Protein AF-A0A940ZST7-F1 (afdb_monomer)

Solvent-accessible surface area (backbone atoms only — not comparable to full-atom values): 29751 Å² total; per-residue (Å²): 125,45,44,78,79,47,76,50,76,44,83,39,69,51,25,22,39,42,27,48,74,48,78,44,61,72,62,71,84,83,70,54,60,67,62,51,48,53,54,46,31,66,72,72,46,49,50,63,51,62,45,68,43,82,57,55,72,50,58,74,68,34,39,31,42,36,38,28,73,71,36,78,89,78,41,29,26,39,36,33,48,30,38,44,23,42,57,86,60,82,79,56,91,93,48,48,75,47,82,42,64,61,44,40,29,36,37,25,34,32,36,18,37,80,90,38,66,44,44,66,69,45,42,60,61,53,39,52,51,51,31,46,76,74,43,24,41,81,29,57,89,73,64,49,49,40,32,44,36,40,37,32,78,52,24,44,48,36,49,74,72,67,45,59,65,32,33,41,34,37,38,34,40,31,40,76,48,69,50,76,69,50,41,54,57,45,55,63,47,66,68,68,58,58,49,79,64,79,53,86,17,38,45,39,37,56,41,42,43,63,58,56,39,48,41,75,84,66,75,68,95,50,102,85,38,55,62,68,16,39,50,31,35,33,53,51,42,53,49,43,48,50,49,38,50,78,38,40,60,77,70,70,44,66,85,43,71,49,77,68,39,54,90,90,54,60,84,75,76,46,60,70,59,53,49,54,51,49,52,48,52,45,49,54,49,52,51,50,44,51,55,50,47,49,36,67,56,31,45,76,55,95,53,23,34,41,27,38,45,90,77,52,79,82,53,73,73,57,52,62,47,38,39,77,67,51,40,38,76,49,79,57,98,62,31,40,36,35,41,30,86,90,38,48,49,16,45,54,28,42,41,54,49,55,74,55,82,55,98,39,78,66,33,39,44,50,36,52,58,50,52,49,76,52,63,84,78,62,49,64,34,50,31,43,29,79,40,37,91,62,32,64,60,44,47,53,50,51,54,49,44,47,72,76,63,29,48,74,48,70,58,80,69,36,44,37,31,43,33,81,47,79,94,80,35,53,28,37,39,38,46,28,66,39,46,63,32,46,74,29,46,35,42,37,35,32,50,40,63,35,51,61,47,61,73,47,42,87,78,45,55,73,68,52,37,50,51,51,60,73,61,41,47,66,57,78,79,80,48,75,87,36,69,85,52,88,80,75,74,68,73,74,75,48,44,80,45,74,53,95,90,46,74,48,42,32,34,49,88,54,41,64,40,77,41,65,75,84,50,73,68,55,51,52,48,52,50,52,53,51,53,49,33,54,51,55,60,49,57,80,72,111

Sequence (542 aa):
MSKLIRFEVKRFPAVRLIGKKVRMSLNPEGDNMTTNLWSRMWQDGSMDFLGNIPGRLTEERDTIGWIGDFDLQGSTCEYIAGVLTKAGTSVPTGYISRDLPECLMGVGWIQGREEDADLYAGAHEQVIQAMKEYGYDVDPSAGGYEMQYYSFHRFGVPRYMGEKILIMDYYCPCKKLPTENDRKEIEMVKDMGKVRKDFDSLAQRCIYGYKSTYPICIPIEDDRVSETSQRQMHGFLQEVINRIYNNPSLVNLQQEKDEFYEVWMLNNSKPELDDKMRKTEKVLFDFYAYLYKLGECGEVKDNKLYVDKGNMKFVKKRLLQLEQFGLFSQSTDTSTIFYSKEYPELFPAWKLLYDKKANSPKGEIVRFLYCMYDSMKYSAEHLFGNIIDDSTLLKELEQFFEGIGFHRYFDEAGIHWDKEYRDKQKGNAVFSFSWKRREQMTFSFRVPNFRLVLNHFDEMSNELKELTFSRTKNCDSCGYCTQMDKTGMRLPLALNLECNGNKSGKCPLFPNLTWRYIDKKEVENIKGLFDFAETVSKIKRS

pLDDT: mean 90.54, std 10.56, range [34.25, 98.62]

Radius of gyration: 31.37 Å; Cα contacts (8 Å, |Δi|>4): 934; chains: 1; bounding box: 96×48×86 Å

Secondary structure (DSSP, 8-state):
--EEEEEEEEEE--EEEEEEEEEEESS-TT--HHHHHHHHHHHTTHHHHHHT-TTB-S-TT-EEEEEEEEETTTTEEEEEEEEEEETTPPPPTT-EEEEE-SEEEEEEEEEEETT-THHHHSHHHHHHHHHHHTTEEE-GGGTS-EEEEE-IIIIIHHHHTT-SEEEEEEEEEEEEPPPHHHHHHHHHHHSSSSS----SSHHHHHHHHHHHTPPPP-----TTS-HHHHHHHHHHHHHHHHHHHH-GGGGT---PPP--B-TTS-TTS-HHHHHHHHHHHHHHHHHHHHHHHHHHHEEEETTEEEEETTT----HHHHHHHHTTT-EEEE-SSEEEEE-SS-TTHHHHHHHHHHS--SSHHHHHHHHHTT-S-GGG--HHHHHGGGSS-THHHHHHHHHHHHTTPEEEEETTEEEEEEE-GGG-EEEEEEEE-TTBSS-EEEEEE-TTHHHHHHTGGGS-HHHHHHHHHHSPBP---STTTTT-TTS-PPP--EEEEETTEEEEE-TT--EEEESS--HHHHHHHHHHHHHHHHHHHHTT-

Nearest PDB structures (foldseek):
  5xql-assembly1_A  TM=7.568E-01  e=6.797E-08  Pseudomonas aeruginosa
  5yc9-assembly1_C  TM=7.858E-01  e=2.362E-07  Pseudomonas aeruginosa
  5xbw-assembly1_D  TM=7.138E-01  e=1.084E-07  Pseudomonas aeruginosa PAO1
  5xbw-assembly1_C  TM=7.354E-01  e=1.452E-06  Pseudomonas aeruginosa PAO1
  3gk6-assembly1_A  TM=6.301E-01  e=3.331E-06  Vibrio cholerae

Mean predicted aligned error: 15.04 Å

Structure (mmCIF, N/CA/C/O backbone):
data_AF-A0A940ZST7-F1
#
_entry.id   AF-A0A940ZST7-F1
#
loop_
_atom_site.group_PDB
_atom_site.id
_atom_site.type_symbol
_atom_site.label_atom_id
_atom_site.label_alt_id
_atom_site.label_comp_id
_atom_site.label_asym_id
_atom_site.label_entity_id
_atom_site.label_seq_id
_atom_site.pdbx_PDB_ins_code
_atom_site.Cartn_x
_atom_site.Cartn_y
_atom_site.Cartn_z
_atom_site.occupancy
_atom_site.B_iso_or_equiv
_atom_site.auth_seq_id
_atom_site.auth_comp_id
_atom_site.auth_asym_id
_atom_site.auth_atom_id
_atom_site.pdbx_PDB_model_num
ATOM 1 N N . MET A 1 1 ? -29.450 19.462 -36.563 1.00 78.44 1 MET A N 1
ATOM 2 C CA . MET A 1 1 ? -28.648 19.436 -35.318 1.00 78.44 1 MET A CA 1
ATOM 3 C C . MET A 1 1 ? -29.426 18.688 -34.264 1.00 78.44 1 MET A C 1
ATOM 5 O O . MET A 1 1 ? -30.601 18.985 -34.045 1.00 78.44 1 MET A O 1
ATOM 9 N N . SER A 1 2 ? -28.781 17.686 -33.689 1.00 89.62 2 SER A N 1
ATOM 10 C CA . SER A 1 2 ? -29.313 16.878 -32.606 1.00 89.62 2 SER A CA 1
ATOM 11 C C . SER A 1 2 ? -29.284 17.649 -31.282 1.00 89.62 2 SER A C 1
ATOM 13 O O . SER A 1 2 ? -28.615 18.675 -31.158 1.00 89.62 2 SER A O 1
ATOM 15 N N . LYS A 1 3 ? -30.070 17.199 -30.306 1.00 94.19 3 LYS A N 1
ATOM 16 C CA . LYS A 1 3 ? -30.084 17.761 -28.956 1.00 94.19 3 LYS A CA 1
ATOM 17 C C . LYS A 1 3 ? -30.360 16.691 -27.908 1.00 94.19 3 LYS A C 1
ATOM 19 O O . LYS A 1 3 ? -31.241 15.846 -28.078 1.00 94.19 3 LYS A O 1
ATOM 24 N N . LEU A 1 4 ? -29.685 16.801 -26.776 1.00 95.19 4 LEU A N 1
ATOM 25 C CA . LEU A 1 4 ? -30.000 16.070 -25.561 1.00 95.19 4 LEU A CA 1
ATOM 26 C C . LEU A 1 4 ? -31.315 16.597 -24.969 1.00 95.19 4 LEU A C 1
ATOM 28 O O . LEU A 1 4 ? -31.422 17.770 -24.615 1.00 95.19 4 LEU A O 1
ATOM 32 N N . ILE A 1 5 ? -32.328 15.738 -24.866 1.00 97.00 5 ILE A N 1
ATOM 33 C CA . ILE A 1 5 ? -33.649 16.101 -24.317 1.00 97.00 5 ILE A CA 1
ATOM 34 C C . ILE A 1 5 ? -33.889 15.553 -22.911 1.00 97.00 5 ILE A C 1
ATOM 36 O O . ILE A 1 5 ? -34.805 16.000 -22.223 1.00 97.00 5 ILE A O 1
ATOM 40 N N . ARG A 1 6 ? -33.084 14.578 -22.483 1.00 97.00 6 ARG A N 1
ATOM 41 C CA . ARG A 1 6 ? -33.104 14.024 -21.129 1.00 97.00 6 ARG A CA 1
ATOM 42 C C . ARG A 1 6 ? -31.759 13.396 -20.811 1.00 97.00 6 ARG A C 1
ATOM 44 O O . ARG A 1 6 ? -31.151 12.783 -21.683 1.00 97.00 6 ARG A O 1
ATOM 51 N N . PHE A 1 7 ? -31.351 13.510 -19.556 1.00 97.31 7 PHE A N 1
ATOM 52 C CA . PHE A 1 7 ? -30.193 12.826 -19.011 1.00 97.31 7 PHE A CA 1
ATOM 53 C C . PHE A 1 7 ? -30.537 12.223 -17.649 1.00 97.31 7 PHE A C 1
ATOM 55 O O . PHE A 1 7 ? -31.243 12.841 -16.850 1.00 97.31 7 PHE A O 1
ATOM 62 N N . GLU A 1 8 ? -30.048 11.018 -17.387 1.00 97.25 8 GLU A N 1
ATOM 63 C CA . GLU A 1 8 ? -30.118 10.379 -16.077 1.00 97.25 8 GLU A CA 1
ATOM 64 C C . GLU A 1 8 ? -28.885 9.507 -15.826 1.00 97.25 8 GLU A C 1
ATOM 66 O O . GLU A 1 8 ? -28.243 9.028 -16.759 1.00 97.25 8 GLU A O 1
ATOM 71 N N . VAL A 1 9 ? -28.571 9.272 -14.552 1.00 95.94 9 VAL A N 1
ATOM 72 C CA . VAL A 1 9 ? -27.588 8.265 -14.139 1.00 95.94 9 VAL A CA 1
ATOM 73 C C . VAL A 1 9 ? -28.330 7.138 -13.448 1.00 95.94 9 VAL A C 1
ATOM 75 O O . VAL A 1 9 ? -29.109 7.381 -12.525 1.00 95.94 9 VAL A O 1
ATOM 78 N N . LYS A 1 10 ? -28.081 5.900 -13.871 1.00 95.62 10 LYS A N 1
ATOM 79 C CA . LYS A 1 10 ? -28.707 4.720 -13.268 1.00 95.62 10 LYS A CA 1
ATOM 80 C C . LYS A 1 10 ? -27.696 3.627 -12.975 1.00 95.62 10 LYS A C 1
ATOM 82 O O . LYS A 1 10 ? -26.674 3.511 -13.647 1.00 95.62 10 LYS A O 1
ATOM 87 N N . ARG A 1 11 ? -28.018 2.794 -11.984 1.00 95.50 11 ARG A N 1
ATOM 88 C CA . ARG A 1 11 ? -27.329 1.519 -11.774 1.00 95.50 11 ARG A CA 1
ATOM 89 C C . ARG A 1 11 ? -27.701 0.589 -12.923 1.00 95.50 11 ARG A C 1
ATOM 91 O O . ARG A 1 11 ? -28.883 0.336 -13.157 1.00 95.50 11 ARG A O 1
ATOM 98 N N . PHE A 1 12 ? -26.697 0.123 -13.643 1.00 95.62 12 PHE A N 1
ATOM 99 C CA . PHE A 1 12 ? -26.840 -0.774 -14.773 1.00 95.62 12 PHE A CA 1
ATOM 100 C C . PHE A 1 12 ? -26.375 -2.168 -14.341 1.00 95.62 12 PHE A C 1
ATOM 102 O O . PHE A 1 12 ? -25.232 -2.300 -13.904 1.00 95.62 12 PHE A O 1
ATOM 109 N N . PRO A 1 13 ? -27.250 -3.190 -14.369 1.00 95.94 13 PRO A N 1
ATOM 110 C CA . PRO A 1 13 ? -26.910 -4.518 -13.871 1.00 95.94 13 PRO A CA 1
ATOM 111 C C . PRO A 1 13 ? -25.862 -5.191 -14.760 1.00 95.94 13 PRO A C 1
ATOM 113 O O . PRO A 1 13 ? -25.699 -4.831 -15.924 1.00 95.94 13 PRO A O 1
ATOM 116 N N . ALA A 1 14 ? -25.207 -6.224 -14.230 1.00 96.25 14 ALA A N 1
ATOM 117 C CA . ALA A 1 14 ? -24.388 -7.101 -15.056 1.00 96.25 14 ALA A CA 1
ATOM 118 C C . ALA A 1 14 ? -25.261 -7.796 -16.115 1.00 96.25 14 ALA A C 1
ATOM 120 O O . ALA A 1 14 ? -26.279 -8.423 -15.797 1.00 96.25 14 ALA A O 1
ATOM 121 N N . VAL A 1 15 ? -24.859 -7.693 -17.378 1.00 97.50 15 VAL A N 1
ATOM 122 C CA . VAL A 1 15 ? -25.598 -8.220 -18.533 1.00 97.50 15 VAL A CA 1
ATOM 123 C C . VAL A 1 15 ? -24.636 -8.785 -19.568 1.00 97.50 15 VAL A C 1
ATOM 125 O O . VAL A 1 15 ? -23.437 -8.527 -19.535 1.00 97.50 15 VAL A O 1
ATOM 128 N N . ARG A 1 16 ? -25.166 -9.547 -20.521 1.00 97.81 16 ARG A N 1
ATOM 129 C CA . ARG A 1 16 ? -24.418 -10.008 -21.690 1.00 97.81 16 ARG A CA 1
ATOM 130 C C . ARG A 1 16 ? -25.042 -9.440 -22.955 1.00 97.81 16 ARG A C 1
ATOM 132 O O . ARG A 1 16 ? -26.223 -9.671 -23.217 1.00 97.81 16 ARG A O 1
ATOM 139 N N . LEU A 1 17 ? -24.253 -8.734 -23.753 1.00 97.81 17 LEU A N 1
ATOM 140 C CA . LEU A 1 17 ? -24.615 -8.377 -25.120 1.00 97.81 17 LEU A CA 1
ATOM 141 C C . LEU A 1 17 ? -24.385 -9.591 -26.021 1.00 97.81 17 LEU A C 1
ATOM 143 O O . LEU A 1 17 ? -23.301 -10.170 -25.979 1.00 97.81 17 LEU A O 1
ATOM 147 N N . ILE A 1 18 ? -25.371 -9.952 -26.844 1.00 98.19 18 ILE A N 1
ATOM 148 C CA . ILE A 1 18 ? -25.244 -10.990 -27.878 1.00 98.19 18 ILE A CA 1
ATOM 149 C C . ILE A 1 18 ? -25.629 -10.389 -29.227 1.00 98.19 18 ILE A C 1
ATOM 151 O O . ILE A 1 18 ? -26.672 -9.744 -29.348 1.00 98.19 18 ILE A O 1
ATOM 155 N N . GLY A 1 19 ? -24.786 -10.591 -30.240 1.00 97.88 19 GLY A N 1
ATOM 156 C CA . GLY A 1 19 ? -24.970 -9.957 -31.540 1.00 97.88 19 GLY A CA 1
ATOM 157 C C . GLY A 1 19 ? -23.989 -10.421 -32.609 1.00 97.88 19 GLY A C 1
ATOM 158 O O . GLY A 1 19 ? -23.292 -11.425 -32.451 1.00 97.88 19 GLY A O 1
ATOM 159 N N . LYS A 1 20 ? -23.936 -9.675 -33.711 1.00 97.88 20 LYS A N 1
ATOM 160 C CA . LYS A 1 20 ? -22.931 -9.834 -34.772 1.00 97.88 20 LYS A CA 1
ATOM 161 C C . LYS A 1 20 ? -22.028 -8.603 -34.791 1.00 97.88 20 LYS A C 1
ATOM 163 O O . LYS A 1 20 ? -22.490 -7.506 -34.487 1.00 97.88 20 LYS A O 1
ATOM 168 N N . LYS A 1 21 ? -20.749 -8.785 -35.140 1.00 96.56 21 LYS A N 1
ATOM 169 C CA . LYS A 1 21 ? -19.766 -7.693 -35.162 1.00 96.56 21 LYS A CA 1
ATOM 170 C C . LYS A 1 21 ? -19.271 -7.310 -36.542 1.00 96.56 21 LYS A C 1
ATOM 172 O O . LYS A 1 21 ? -19.200 -8.143 -37.445 1.00 96.56 21 LYS A O 1
ATOM 177 N N . VAL A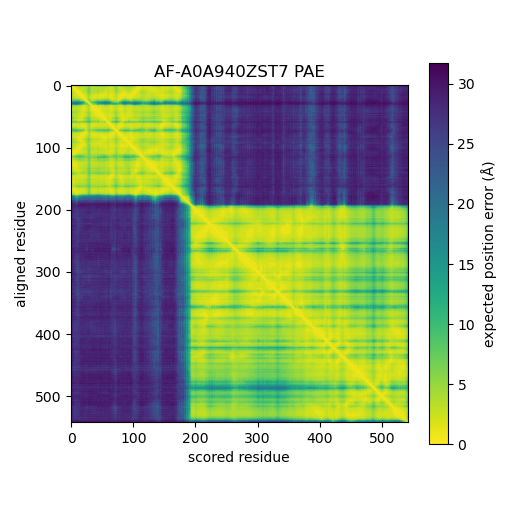 1 22 ? -18.825 -6.066 -36.633 1.00 95.50 22 VAL A N 1
ATOM 178 C CA . VAL A 1 22 ? -17.897 -5.563 -37.648 1.00 95.50 22 VAL A CA 1
ATOM 179 C C . VAL A 1 22 ? -16.785 -4.777 -36.957 1.00 95.50 22 VAL A C 1
ATOM 181 O O . VAL A 1 22 ? -16.944 -4.328 -35.822 1.00 95.50 22 VAL A O 1
ATOM 184 N N . ARG A 1 23 ? -15.651 -4.622 -37.638 1.00 91.00 23 ARG A N 1
ATOM 185 C CA . ARG A 1 23 ? -14.619 -3.662 -37.245 1.00 91.00 23 ARG A CA 1
ATOM 186 C C . ARG A 1 23 ? -14.836 -2.400 -38.071 1.00 91.00 23 ARG A C 1
ATOM 188 O O . ARG A 1 23 ? -14.924 -2.516 -39.292 1.00 91.00 23 ARG A O 1
ATOM 195 N N . MET A 1 24 ? -14.960 -1.254 -37.413 1.00 86.19 24 MET A N 1
ATOM 196 C CA . MET A 1 24 ? -15.203 0.035 -38.064 1.00 86.19 24 MET A CA 1
ATOM 197 C C . MET A 1 24 ? -14.024 0.989 -37.879 1.00 86.19 24 MET A C 1
ATOM 199 O O . MET A 1 24 ? -13.241 0.849 -36.935 1.00 86.19 24 MET A O 1
ATOM 203 N N . SER A 1 25 ? -13.887 1.926 -38.812 1.00 81.19 25 SER A N 1
ATOM 204 C CA . SER A 1 25 ? -12.904 3.007 -38.793 1.00 81.19 25 SER A CA 1
ATOM 205 C C . SER A 1 25 ? -13.373 4.135 -37.875 1.00 81.19 25 SER A C 1
ATOM 207 O O . SER A 1 25 ? -14.542 4.512 -37.893 1.00 81.19 25 SER A O 1
ATOM 209 N N . LEU A 1 26 ? -12.451 4.718 -37.105 1.00 73.25 26 LEU A N 1
ATOM 210 C CA . LEU A 1 26 ? -12.710 5.940 -36.333 1.00 73.25 26 LEU A CA 1
ATOM 211 C C . LEU A 1 26 ? -12.752 7.192 -37.225 1.00 73.25 26 LEU A C 1
ATOM 213 O O . LEU A 1 26 ? -13.248 8.229 -36.795 1.00 73.25 26 LEU A O 1
ATOM 217 N N . ASN A 1 27 ? -12.273 7.087 -38.470 1.00 69.50 27 ASN A N 1
ATOM 218 C CA . ASN A 1 27 ? -12.438 8.108 -39.499 1.00 69.50 27 ASN A CA 1
ATOM 219 C C . ASN A 1 27 ? -13.704 7.789 -40.317 1.00 69.50 27 ASN A C 1
ATOM 221 O O . ASN A 1 27 ? -13.695 6.797 -41.053 1.00 69.50 27 ASN A O 1
ATOM 225 N N . PRO A 1 28 ? -14.775 8.596 -40.208 1.00 58.12 28 PRO A N 1
ATOM 226 C CA . PRO A 1 28 ? -16.104 8.261 -40.727 1.00 58.12 28 PRO A CA 1
ATOM 227 C C . PRO A 1 28 ? -16.273 8.443 -42.246 1.00 58.12 28 PRO A C 1
ATOM 229 O O . PRO A 1 28 ? -17.355 8.179 -42.772 1.00 58.12 28 PRO A O 1
ATOM 232 N N . GLU A 1 29 ? -15.248 8.892 -42.979 1.00 57.38 29 GLU A N 1
ATOM 233 C CA . GLU A 1 29 ? -15.341 9.051 -44.434 1.00 57.38 29 GLU A CA 1
ATOM 234 C C . GLU A 1 29 ? -15.491 7.689 -45.134 1.00 57.38 29 GLU A C 1
ATOM 236 O O . GLU A 1 29 ? -14.531 6.946 -45.326 1.00 57.38 29 GLU A O 1
ATOM 241 N N . GLY A 1 30 ? -16.723 7.368 -45.539 1.00 56.38 30 GLY A N 1
ATOM 242 C CA . GLY A 1 30 ? -17.031 6.215 -46.389 1.00 56.38 30 GLY A CA 1
ATOM 243 C C . GLY A 1 30 ? -17.238 4.877 -45.670 1.00 56.38 30 GLY A C 1
ATOM 244 O O . GLY A 1 30 ? -17.377 3.857 -46.349 1.00 56.38 30 GLY A O 1
ATOM 245 N N . ASP A 1 31 ? -17.301 4.843 -44.334 1.00 63.72 31 ASP A N 1
ATOM 246 C CA . ASP A 1 31 ? -17.537 3.598 -43.594 1.00 63.72 31 ASP A CA 1
ATOM 247 C C . ASP A 1 31 ? -19.036 3.240 -43.514 1.00 63.72 31 ASP A C 1
ATOM 249 O O . ASP A 1 31 ? -19.773 3.678 -42.633 1.00 63.72 31 ASP A O 1
ATOM 253 N N . ASN A 1 32 ? -19.494 2.399 -44.447 1.00 75.00 32 ASN A N 1
ATOM 254 C CA . ASN A 1 32 ? -20.855 1.849 -44.464 1.00 75.00 32 ASN A CA 1
ATOM 255 C C . ASN A 1 32 ? -20.975 0.499 -43.725 1.00 75.00 32 ASN A C 1
ATOM 257 O O . ASN A 1 32 ? -21.989 -0.190 -43.866 1.00 75.00 32 ASN A O 1
ATOM 261 N N . MET A 1 33 ? -19.957 0.059 -42.972 1.00 84.44 33 MET A N 1
ATOM 262 C CA . MET A 1 33 ? -19.919 -1.296 -42.404 1.00 84.44 33 MET A CA 1
ATOM 263 C C . MET A 1 33 ? -21.014 -1.539 -41.364 1.00 84.44 33 MET A C 1
ATOM 265 O O . MET A 1 33 ? -21.604 -2.622 -41.349 1.00 84.44 33 MET A O 1
ATOM 269 N N . THR A 1 34 ? -21.328 -0.546 -40.530 1.00 87.81 34 THR A N 1
ATOM 270 C CA . THR A 1 34 ? -22.397 -0.640 -39.521 1.00 87.81 34 THR A CA 1
ATOM 271 C C . THR A 1 34 ? -23.774 -0.711 -40.185 1.00 87.81 34 THR A C 1
ATOM 273 O O . THR A 1 34 ? -24.555 -1.617 -39.894 1.00 87.81 34 THR A O 1
ATOM 276 N N . THR A 1 35 ? -24.047 0.152 -41.166 1.00 87.56 35 THR A N 1
ATOM 277 C CA . THR A 1 35 ? -25.282 0.130 -41.971 1.00 87.56 35 THR A CA 1
ATOM 278 C C . THR A 1 35 ? -25.450 -1.190 -42.731 1.00 87.56 35 THR A C 1
ATOM 280 O O . THR A 1 35 ? -26.538 -1.775 -42.746 1.00 87.56 35 THR A O 1
ATOM 283 N N . ASN A 1 36 ? -24.368 -1.713 -43.316 1.00 91.50 36 ASN A N 1
ATOM 284 C CA . ASN A 1 36 ? -24.359 -3.004 -44.006 1.00 91.50 36 ASN A CA 1
ATOM 285 C C . ASN A 1 36 ? -24.550 -4.180 -43.039 1.00 91.50 36 ASN A C 1
ATOM 287 O O . ASN A 1 36 ? -25.164 -5.185 -43.400 1.00 91.50 36 ASN A O 1
ATOM 291 N N . LEU A 1 37 ? -24.022 -4.093 -41.814 1.00 94.81 37 LEU A N 1
ATOM 292 C CA . LEU A 1 37 ? -24.264 -5.087 -40.771 1.00 94.81 37 LEU A CA 1
ATOM 293 C C . LEU A 1 37 ? -25.750 -5.136 -40.412 1.00 94.81 37 LEU A C 1
ATOM 295 O O . LEU A 1 37 ? -26.346 -6.207 -40.511 1.00 94.81 37 LEU A O 1
ATOM 299 N N . TRP A 1 38 ? -26.349 -3.992 -40.074 1.00 93.56 38 TRP A N 1
ATOM 300 C CA . TRP A 1 38 ? -27.775 -3.910 -39.757 1.00 93.56 38 TRP A CA 1
ATOM 301 C C . TRP A 1 38 ? -28.640 -4.424 -40.910 1.00 93.56 38 TRP A C 1
ATOM 303 O O . TRP A 1 38 ? -29.494 -5.280 -40.697 1.00 93.56 38 TRP A O 1
ATOM 313 N N . SER A 1 39 ? -28.375 -3.983 -42.143 1.00 93.81 39 SER A N 1
ATOM 314 C CA . SER A 1 39 ? -29.134 -4.410 -43.329 1.00 93.81 39 SER A CA 1
ATOM 315 C C . SER A 1 39 ? -29.086 -5.926 -43.539 1.00 93.81 39 SER A C 1
ATOM 317 O O . SER A 1 39 ? -30.120 -6.547 -43.776 1.00 93.81 39 SER A O 1
ATOM 319 N N . ARG A 1 40 ? -27.905 -6.545 -43.391 1.00 95.56 40 ARG A N 1
ATOM 320 C CA . ARG A 1 40 ? -27.763 -8.006 -43.486 1.00 95.56 40 ARG A CA 1
ATOM 321 C C . ARG A 1 40 ? -28.522 -8.727 -42.380 1.00 95.56 40 ARG A C 1
ATOM 323 O O . ARG A 1 40 ? -29.197 -9.703 -42.674 1.00 95.56 40 ARG A O 1
ATOM 330 N N . MET A 1 41 ? -28.445 -8.236 -41.143 1.00 95.94 41 MET A N 1
ATOM 331 C CA . MET A 1 41 ? -29.138 -8.847 -40.004 1.00 95.94 41 MET A CA 1
ATOM 332 C C . MET A 1 41 ? -30.666 -8.825 -40.144 1.00 95.94 41 MET A C 1
ATOM 334 O O . MET A 1 41 ? -31.334 -9.737 -39.657 1.00 95.94 41 MET A O 1
ATOM 338 N N . TRP A 1 42 ? -31.222 -7.801 -40.798 1.00 91.31 42 TRP A N 1
ATOM 339 C CA . TRP A 1 42 ? -32.651 -7.737 -41.121 1.00 91.31 42 TRP A CA 1
ATOM 340 C C . TRP A 1 42 ? -33.045 -8.682 -42.263 1.00 91.31 42 TRP A C 1
ATOM 342 O O . TRP A 1 42 ? -34.150 -9.210 -42.257 1.00 91.31 42 TRP A O 1
ATOM 352 N N . GLN A 1 43 ? -32.158 -8.909 -43.234 1.00 95.19 43 GLN A N 1
ATOM 353 C CA . GLN A 1 43 ? -32.432 -9.772 -44.390 1.00 95.19 43 GLN A CA 1
ATOM 354 C C . GLN A 1 43 ? -32.241 -11.264 -44.092 1.00 95.19 43 GLN A C 1
ATOM 356 O O . GLN A 1 43 ? -32.960 -12.092 -44.643 1.00 95.19 43 GLN A O 1
ATOM 361 N N . ASP A 1 44 ? -31.270 -11.618 -43.247 1.00 95.31 44 ASP A N 1
ATOM 362 C CA . ASP A 1 44 ? -30.889 -13.010 -42.974 1.00 95.31 44 ASP A CA 1
ATOM 363 C C . ASP A 1 44 ? -31.635 -13.642 -41.780 1.00 95.31 44 ASP A C 1
ATOM 365 O O . ASP A 1 44 ? -31.327 -14.767 -41.388 1.00 95.31 44 ASP A O 1
ATOM 369 N N . GLY A 1 45 ? -32.600 -12.923 -41.192 1.00 94.88 45 GLY A N 1
ATOM 370 C CA . GLY A 1 45 ? -33.386 -13.375 -40.039 1.00 94.88 45 GLY A CA 1
ATOM 371 C C . GLY A 1 45 ? -32.666 -13.269 -38.689 1.00 94.88 45 GLY A C 1
ATOM 372 O O . GLY A 1 45 ? -33.211 -13.693 -37.668 1.00 94.88 45 GLY A O 1
ATOM 373 N N . SER A 1 46 ? -31.460 -12.687 -38.630 1.00 95.56 46 SER A N 1
ATOM 374 C CA . SER A 1 46 ? -30.725 -12.539 -37.365 1.00 95.56 46 SER A CA 1
ATOM 375 C C . SER A 1 46 ? -31.476 -11.707 -36.337 1.00 95.56 46 SER A C 1
ATOM 377 O O . SER A 1 46 ? -31.375 -11.997 -35.145 1.00 95.56 46 SER A O 1
ATOM 379 N N . MET A 1 47 ? -32.190 -10.671 -36.783 1.00 92.81 47 MET A N 1
ATOM 380 C CA . MET A 1 47 ? -32.957 -9.804 -35.889 1.00 92.81 47 MET A CA 1
ATOM 381 C C . MET A 1 47 ? -34.156 -10.523 -35.278 1.00 92.81 47 MET A C 1
ATOM 383 O O . MET A 1 47 ? -34.380 -10.379 -34.081 1.00 92.81 47 MET A O 1
ATOM 387 N N . ASP A 1 48 ? -34.858 -11.357 -36.048 1.00 92.94 48 ASP A N 1
ATOM 388 C CA . ASP A 1 48 ? -35.956 -12.179 -35.530 1.00 92.94 48 ASP A CA 1
ATOM 389 C C . ASP A 1 48 ? -35.437 -13.216 -34.528 1.00 92.94 48 ASP A C 1
ATOM 391 O O . ASP A 1 48 ? -36.033 -13.431 -33.472 1.00 92.94 48 ASP A O 1
ATOM 395 N N . PHE A 1 49 ? -34.281 -13.821 -34.814 1.00 94.81 49 PHE A N 1
ATOM 396 C CA . PHE A 1 49 ? -33.646 -14.767 -33.901 1.00 94.81 49 PHE A CA 1
ATOM 397 C C . PHE A 1 49 ? -33.236 -14.110 -32.573 1.00 94.81 49 PHE A C 1
ATOM 399 O O . PHE A 1 49 ? -33.623 -14.584 -31.505 1.00 94.81 49 PHE A O 1
ATOM 406 N N . LEU A 1 50 ? -32.489 -12.999 -32.623 1.00 94.75 50 LEU A N 1
ATOM 407 C CA . LEU A 1 50 ? -32.121 -12.228 -31.425 1.00 94.75 50 LEU A CA 1
ATOM 408 C C . LEU A 1 50 ? -33.364 -11.687 -30.708 1.00 94.75 50 LEU A C 1
ATOM 410 O O . LEU A 1 50 ? -33.382 -11.595 -29.481 1.00 94.75 50 LEU A O 1
ATOM 414 N N . GLY A 1 51 ? -34.414 -11.410 -31.483 1.00 91.62 51 GLY A N 1
ATOM 415 C CA . GLY A 1 51 ? -35.768 -11.098 -31.056 1.00 91.62 51 GLY A CA 1
ATOM 416 C C . GLY A 1 51 ? -36.285 -12.031 -29.958 1.00 91.62 51 GLY A C 1
ATOM 417 O O . GLY A 1 51 ? -36.808 -11.600 -28.929 1.00 91.62 51 GLY A O 1
ATOM 418 N N . ASN A 1 52 ? -36.062 -13.324 -30.177 1.00 93.19 52 ASN A N 1
ATOM 419 C CA . ASN A 1 52 ? -36.648 -14.425 -29.423 1.00 93.19 52 ASN A CA 1
ATOM 420 C C . ASN A 1 52 ? -35.643 -15.146 -28.508 1.00 93.19 52 ASN A C 1
ATOM 422 O O . ASN A 1 52 ? -35.945 -16.221 -27.983 1.00 93.19 52 ASN A O 1
ATOM 426 N N . ILE A 1 53 ? -34.438 -14.595 -28.314 1.00 93.38 53 ILE A N 1
ATOM 427 C CA . ILE A 1 53 ? -33.401 -15.266 -27.525 1.00 93.38 53 ILE A CA 1
ATOM 428 C C . ILE A 1 53 ? -33.813 -15.390 -26.041 1.00 93.38 53 ILE A C 1
ATOM 430 O O . ILE A 1 53 ? -34.261 -14.409 -25.433 1.00 93.38 53 ILE A O 1
ATOM 434 N N . PRO A 1 54 ? -33.646 -16.570 -25.407 1.00 91.31 54 PRO A N 1
ATOM 435 C CA . PRO A 1 54 ? -33.938 -16.731 -23.988 1.00 91.31 54 PRO A CA 1
ATOM 436 C C . PRO A 1 54 ? -33.120 -15.774 -23.117 1.00 91.31 54 PRO A C 1
ATOM 438 O O . PRO A 1 54 ? -31.929 -15.570 -23.335 1.00 91.31 54 PRO A O 1
ATOM 441 N N . GLY A 1 55 ? -33.756 -15.210 -22.088 1.00 91.06 55 GLY A N 1
ATOM 442 C CA . GLY A 1 55 ? -33.076 -14.323 -21.142 1.00 91.06 55 GLY A CA 1
ATOM 443 C C . GLY A 1 55 ? -32.817 -12.910 -21.664 1.00 91.06 55 GLY A C 1
ATOM 444 O O . GLY A 1 55 ? -32.087 -12.170 -21.006 1.00 91.06 55 GLY A O 1
ATOM 445 N N . ARG A 1 56 ? -33.409 -12.515 -22.798 1.00 94.62 56 ARG A N 1
ATOM 446 C CA . ARG A 1 56 ? -33.401 -11.129 -23.276 1.00 94.62 56 ARG A CA 1
ATOM 447 C C . ARG A 1 56 ? -33.925 -10.159 -22.209 1.00 94.62 56 ARG A C 1
ATOM 449 O O . ARG A 1 56 ? -34.875 -10.460 -21.490 1.00 94.62 56 ARG A O 1
ATOM 456 N N . LEU A 1 57 ? -33.264 -9.008 -22.108 1.00 93.19 57 LEU A N 1
ATOM 457 C CA . LEU A 1 57 ? -33.591 -7.919 -21.179 1.00 93.19 57 LEU A CA 1
ATOM 458 C C . LEU A 1 57 ? -34.113 -6.661 -21.884 1.00 93.19 57 LEU A C 1
ATOM 460 O O . LEU A 1 57 ? -34.695 -5.798 -21.240 1.00 93.19 57 LEU A O 1
ATOM 464 N N . THR A 1 58 ? -33.876 -6.552 -23.189 1.00 88.69 58 THR A N 1
ATOM 465 C CA . THR A 1 58 ? -34.446 -5.506 -24.049 1.00 88.69 58 THR A CA 1
ATOM 466 C C . THR A 1 58 ? -35.883 -5.866 -24.432 1.00 88.69 58 THR A C 1
ATOM 468 O O . THR A 1 58 ? -36.215 -7.050 -24.511 1.00 88.69 58 THR A O 1
ATOM 471 N N . GLU A 1 59 ? -36.736 -4.867 -24.675 1.00 86.50 59 GLU A N 1
ATOM 472 C CA . GLU A 1 59 ? -38.084 -5.106 -25.212 1.00 86.50 59 GLU A CA 1
ATOM 473 C C . GLU A 1 59 ? -38.010 -5.772 -26.597 1.00 86.50 59 GLU A C 1
ATOM 475 O O . GLU A 1 59 ? -36.986 -5.688 -27.274 1.00 86.50 59 GLU A O 1
ATOM 480 N N . GLU A 1 60 ? -39.086 -6.438 -27.037 1.00 74.06 60 GLU A N 1
ATOM 481 C CA . GLU A 1 60 ? -39.106 -7.368 -28.186 1.00 74.06 60 GLU A CA 1
ATOM 482 C C . GLU A 1 60 ? -38.495 -6.804 -29.486 1.00 74.06 60 GLU A C 1
ATOM 484 O O . GLU A 1 60 ? -37.961 -7.544 -30.314 1.00 74.06 60 GLU A O 1
ATOM 489 N N . ARG A 1 61 ? -38.486 -5.486 -29.669 1.00 86.00 61 ARG A N 1
ATOM 490 C CA . ARG A 1 61 ? -37.959 -4.834 -30.877 1.00 86.00 61 ARG A CA 1
ATOM 491 C C . ARG A 1 61 ? -36.852 -3.819 -30.610 1.00 86.00 61 ARG A C 1
ATOM 493 O O . ARG A 1 61 ? -36.406 -3.161 -31.545 1.00 86.00 61 ARG A O 1
ATOM 500 N N . ASP A 1 62 ? -36.394 -3.719 -29.369 1.00 94.19 62 ASP A N 1
ATOM 501 C CA . ASP A 1 62 ? -35.299 -2.831 -28.993 1.00 94.19 62 ASP A CA 1
ATOM 502 C C . ASP A 1 62 ? -33.958 -3.444 -29.396 1.00 94.19 62 ASP A C 1
ATOM 504 O O . ASP A 1 62 ? -33.715 -4.638 -29.184 1.00 94.19 62 ASP A O 1
ATOM 508 N N . THR A 1 63 ? -33.072 -2.628 -29.961 1.00 95.31 63 THR A N 1
ATOM 509 C CA . THR A 1 63 ? -31.776 -3.087 -30.474 1.00 95.31 63 THR A CA 1
ATOM 510 C C . THR A 1 63 ? -30.637 -2.216 -29.965 1.00 95.31 63 THR A C 1
ATOM 512 O O . THR A 1 63 ? -30.833 -1.065 -29.576 1.00 95.31 63 THR A O 1
ATOM 515 N N . ILE A 1 64 ? -29.433 -2.785 -29.941 1.00 96.75 64 ILE A N 1
ATOM 516 C CA . ILE A 1 64 ? -28.232 -2.149 -29.400 1.00 96.75 64 ILE A CA 1
ATOM 517 C C . ILE A 1 64 ? -27.143 -2.112 -30.461 1.00 96.75 64 ILE A C 1
ATOM 519 O O . ILE A 1 64 ? -26.825 -3.145 -31.050 1.00 96.75 64 ILE A O 1
ATOM 523 N N . GLY A 1 65 ? -26.539 -0.944 -30.644 1.00 96.81 65 GLY A N 1
ATOM 524 C CA . GLY A 1 65 ? -25.215 -0.781 -31.229 1.00 96.81 65 GLY A CA 1
ATOM 525 C C . GLY A 1 65 ? -24.193 -0.558 -30.123 1.00 96.81 65 GLY A C 1
ATOM 526 O O . GLY A 1 65 ? -24.148 0.523 -29.547 1.00 96.81 65 GLY A O 1
ATOM 527 N N . TRP A 1 66 ? -23.397 -1.569 -29.796 1.00 97.00 66 TRP A N 1
ATOM 528 C CA . TRP A 1 66 ? -22.291 -1.435 -28.846 1.00 97.00 66 TRP A CA 1
ATOM 529 C C . TRP A 1 66 ? -21.016 -1.060 -29.585 1.00 97.00 66 TRP A C 1
ATOM 531 O O . TRP A 1 66 ? -20.733 -1.630 -30.640 1.00 97.00 66 TRP A O 1
ATOM 541 N N . ILE A 1 67 ? -20.255 -0.134 -29.016 1.00 93.62 67 ILE A N 1
ATOM 542 C CA . ILE A 1 67 ? -19.009 0.384 -29.571 1.00 93.62 67 ILE A CA 1
ATOM 543 C C . ILE A 1 67 ? -17.944 0.286 -28.485 1.00 93.62 67 ILE A C 1
ATOM 545 O O . ILE A 1 67 ? -18.126 0.807 -27.385 1.00 93.62 67 ILE A O 1
ATOM 549 N N . GLY A 1 68 ? -16.833 -0.375 -28.782 1.00 91.44 68 GLY A N 1
ATOM 550 C CA . GLY A 1 68 ? -15.742 -0.542 -27.827 1.00 91.44 68 GLY A CA 1
ATOM 551 C C . GLY A 1 68 ? -14.536 -1.230 -28.448 1.00 91.44 68 GLY A C 1
ATOM 552 O O . GLY A 1 68 ? -14.427 -1.322 -29.671 1.00 91.44 68 GLY A O 1
ATOM 553 N N . ASP A 1 69 ? -13.617 -1.704 -27.606 1.00 88.19 69 ASP A N 1
ATOM 554 C CA . ASP A 1 69 ? -12.339 -2.292 -28.037 1.00 88.19 69 ASP A CA 1
ATOM 555 C C . ASP A 1 69 ? -11.572 -1.355 -28.996 1.00 88.19 69 ASP A C 1
ATOM 557 O O . ASP A 1 69 ? -11.140 -1.741 -30.085 1.00 88.19 69 ASP A O 1
ATOM 561 N N . PHE A 1 70 ? -11.458 -0.085 -28.595 1.00 83.06 70 PHE A N 1
ATOM 562 C CA . PHE A 1 70 ? -10.807 0.966 -29.373 1.00 83.06 70 PHE A CA 1
ATOM 563 C C . PHE A 1 70 ? -9.313 0.675 -29.570 1.00 83.06 70 PHE A C 1
ATOM 565 O O . PHE A 1 70 ? -8.539 0.605 -28.616 1.00 83.06 70 PHE A O 1
ATOM 572 N N . ASP A 1 71 ? -8.898 0.577 -30.827 1.00 80.81 71 ASP A N 1
ATOM 573 C CA . ASP A 1 71 ? -7.508 0.518 -31.258 1.00 80.81 71 ASP A CA 1
ATOM 574 C C . ASP A 1 71 ? -7.109 1.884 -31.822 1.00 80.81 71 ASP A C 1
ATOM 576 O O . ASP A 1 71 ? -7.343 2.199 -32.992 1.00 80.81 71 ASP A O 1
ATOM 580 N N . LEU A 1 72 ? -6.514 2.710 -30.960 1.00 76.25 72 LEU A N 1
ATOM 581 C CA . LEU A 1 72 ? -6.100 4.071 -31.301 1.00 76.25 72 LEU A CA 1
ATOM 582 C C . LEU A 1 72 ? -4.929 4.102 -32.293 1.00 76.25 72 LEU A C 1
ATOM 584 O O . LEU A 1 72 ? -4.828 5.043 -33.075 1.00 76.25 72 LEU A O 1
ATOM 588 N N . GLN A 1 73 ? -4.062 3.082 -32.298 1.00 73.19 73 GLN A N 1
ATOM 589 C CA . GLN A 1 73 ? -2.945 3.009 -33.247 1.00 73.19 73 GLN A CA 1
ATOM 590 C C . GLN A 1 73 ? -3.445 2.663 -34.650 1.00 73.19 73 GLN A C 1
ATOM 592 O O . GLN A 1 73 ? -3.020 3.271 -35.629 1.00 73.19 73 GLN A O 1
ATOM 597 N N . GLY A 1 74 ? -4.385 1.719 -34.738 1.00 72.38 74 GLY A N 1
ATOM 598 C CA . GLY A 1 74 ? -5.041 1.343 -35.987 1.00 72.38 74 GLY A CA 1
ATOM 599 C C . GLY A 1 74 ? -6.192 2.262 -36.402 1.00 72.38 74 GLY A C 1
ATOM 600 O O . GLY A 1 74 ? -6.733 2.075 -37.486 1.00 72.38 74 GLY A O 1
ATOM 601 N N . SER A 1 75 ? -6.587 3.225 -35.559 1.00 82.00 75 SER A N 1
ATOM 602 C CA . SER A 1 75 ? -7.769 4.082 -35.749 1.00 82.00 75 SER A CA 1
ATOM 603 C C . SER A 1 75 ? -9.049 3.286 -36.047 1.00 82.00 75 SER A C 1
ATOM 605 O O . SER A 1 75 ? -9.812 3.621 -36.952 1.00 82.00 75 SER A O 1
ATOM 607 N N . THR A 1 76 ? -9.286 2.207 -35.294 1.00 86.81 76 THR A N 1
ATOM 608 C CA . THR A 1 76 ? -10.461 1.330 -35.462 1.00 86.81 76 THR A CA 1
ATOM 609 C C . THR A 1 76 ? -11.100 0.965 -34.125 1.00 86.81 76 THR A C 1
ATOM 611 O O . THR A 1 76 ? -10.475 1.089 -33.076 1.00 86.81 76 THR A O 1
ATOM 614 N N . CYS A 1 77 ? -12.338 0.478 -34.149 1.00 89.50 77 CYS A N 1
ATOM 615 C CA . CYS A 1 77 ? -13.007 -0.119 -32.991 1.00 89.50 77 CYS A CA 1
ATOM 616 C C . CYS A 1 77 ? -13.943 -1.260 -33.420 1.00 89.50 77 CYS A C 1
ATOM 618 O O . CYS A 1 77 ? -14.202 -1.467 -34.613 1.00 89.50 77 CYS A O 1
ATOM 620 N N . GLU A 1 78 ? -14.432 -2.039 -32.456 1.00 94.12 78 GLU A N 1
ATOM 621 C CA . GLU A 1 78 ? -15.469 -3.037 -32.703 1.00 94.12 78 GLU A CA 1
ATOM 622 C C . GLU A 1 78 ? -16.864 -2.418 -32.551 1.00 94.12 78 GLU A C 1
ATOM 624 O O . GLU A 1 78 ? -17.157 -1.730 -31.573 1.00 94.12 78 GLU A O 1
ATOM 629 N N . TYR A 1 79 ? -17.739 -2.719 -33.513 1.00 95.12 79 TYR A N 1
ATOM 630 C CA . TYR A 1 79 ? -19.169 -2.438 -33.443 1.00 95.12 79 TYR A CA 1
ATOM 631 C C . TYR A 1 79 ? -19.942 -3.749 -33.371 1.00 95.12 79 TYR A C 1
ATOM 633 O O . TYR A 1 79 ? -19.754 -4.625 -34.221 1.00 95.12 79 TYR A O 1
ATOM 641 N N . ILE A 1 80 ? -20.842 -3.879 -32.399 1.00 97.56 80 ILE A N 1
ATOM 642 C CA . ILE A 1 80 ? -21.700 -5.054 -32.235 1.00 97.56 80 ILE A CA 1
ATOM 643 C C . ILE A 1 80 ? -23.161 -4.619 -32.310 1.00 97.56 80 ILE A C 1
ATOM 645 O O . ILE A 1 80 ? -23.648 -3.904 -31.437 1.00 97.56 80 ILE A O 1
ATOM 649 N N . ALA A 1 81 ? -23.865 -5.106 -33.329 1.00 97.75 81 ALA A N 1
ATOM 650 C CA . ALA A 1 81 ? -25.313 -4.988 -33.440 1.00 97.75 81 ALA A CA 1
ATOM 651 C C . ALA A 1 81 ? -25.965 -6.187 -32.743 1.00 97.75 81 ALA A C 1
ATOM 653 O O . ALA A 1 81 ? -25.683 -7.340 -33.095 1.00 97.75 81 ALA A O 1
ATOM 654 N N . GLY A 1 82 ? -26.814 -5.946 -31.744 1.00 97.44 82 GLY A N 1
ATOM 655 C CA . GLY A 1 82 ? -27.366 -7.031 -30.939 1.00 97.44 82 GLY A CA 1
ATOM 656 C C . GLY A 1 82 ? -28.427 -6.635 -29.918 1.00 97.44 82 GLY A C 1
ATOM 657 O O . GLY A 1 82 ? -29.105 -5.617 -30.053 1.00 97.44 82 GLY A O 1
ATOM 658 N N . VAL A 1 83 ? -28.570 -7.479 -28.892 1.00 97.62 83 VAL A N 1
ATOM 659 C CA . VAL A 1 83 ? -29.522 -7.323 -27.780 1.00 97.62 83 VAL A CA 1
ATOM 660 C C . VAL A 1 83 ? -28.851 -7.618 -26.438 1.00 97.62 83 VAL A C 1
ATOM 662 O O . VAL A 1 83 ? -27.925 -8.429 -26.357 1.00 97.62 83 VAL A O 1
ATOM 665 N N . LEU A 1 84 ? -29.334 -6.986 -25.364 1.00 97.81 84 LEU A N 1
ATOM 666 C CA . LEU A 1 84 ? -28.920 -7.329 -24.000 1.00 97.81 84 LEU A CA 1
ATOM 667 C C . LEU A 1 84 ? -29.690 -8.545 -23.488 1.00 97.81 84 LEU A C 1
ATOM 669 O O . LEU A 1 84 ? -30.909 -8.643 -23.653 1.00 97.81 84 LEU A O 1
ATOM 673 N N . THR A 1 85 ? -28.974 -9.427 -22.805 1.00 97.81 85 THR A N 1
ATOM 674 C CA . THR A 1 85 ? -29.472 -10.644 -22.159 1.00 97.81 85 THR A CA 1
ATOM 675 C C . THR A 1 85 ? -28.962 -10.724 -20.719 1.00 97.81 85 THR A C 1
ATOM 677 O O . THR A 1 85 ? -28.033 -10.008 -20.335 1.00 97.81 85 THR A O 1
ATOM 680 N N . LYS A 1 86 ? -29.560 -11.593 -19.899 1.00 97.44 86 LYS A N 1
ATOM 681 C CA . LYS A 1 86 ? -29.064 -11.897 -18.549 1.00 97.44 86 LYS A CA 1
ATOM 682 C C . LYS A 1 86 ? -27.592 -12.319 -18.609 1.00 97.44 86 LYS A C 1
ATOM 684 O O . LYS A 1 86 ? -27.188 -13.036 -19.528 1.00 97.44 86 LYS A O 1
ATOM 689 N N . ALA A 1 87 ? -26.800 -11.899 -17.623 1.00 95.12 87 ALA A N 1
ATOM 690 C CA . ALA A 1 87 ? -25.412 -12.334 -17.501 1.00 95.12 87 ALA A CA 1
ATOM 691 C C . ALA A 1 87 ? -25.312 -13.871 -17.556 1.00 95.12 87 ALA A C 1
ATOM 693 O O . ALA A 1 87 ? -26.145 -14.579 -16.988 1.00 95.12 87 ALA A O 1
ATOM 694 N N . GLY A 1 88 ? -24.315 -14.384 -18.280 1.00 92.75 88 GLY A N 1
ATOM 695 C CA . GLY A 1 88 ? -24.103 -15.825 -18.445 1.00 92.75 88 GLY A CA 1
ATOM 696 C C . GLY A 1 88 ? -24.988 -16.524 -19.488 1.00 92.75 88 GLY A C 1
ATOM 697 O O . GLY A 1 88 ? -24.805 -17.721 -19.698 1.00 92.75 88 GLY A O 1
ATOM 698 N N . THR A 1 89 ? -25.896 -15.820 -20.181 1.00 96.69 89 THR A N 1
ATOM 699 C CA . THR A 1 89 ? -26.711 -16.406 -21.268 1.00 96.69 89 THR A CA 1
ATOM 700 C C . THR A 1 89 ? -25.822 -17.073 -22.323 1.00 96.69 89 THR A C 1
ATOM 702 O O . THR A 1 89 ? -24.843 -16.481 -22.785 1.00 96.69 89 THR A O 1
ATOM 705 N N . SER A 1 90 ? -26.128 -18.319 -22.695 1.00 95.62 90 SER A N 1
ATOM 706 C CA . SER A 1 90 ? -25.352 -19.080 -23.680 1.00 95.62 90 SER A CA 1
ATOM 707 C C . SER A 1 90 ? -25.332 -18.379 -25.040 1.00 95.62 90 SER A C 1
ATOM 709 O O . SER A 1 90 ? -26.355 -17.873 -25.493 1.00 95.62 90 SER A O 1
ATOM 711 N N . VAL A 1 91 ? -24.170 -18.366 -25.697 1.00 96.94 91 VAL A N 1
ATOM 712 C CA . VAL A 1 91 ? -23.986 -17.689 -26.988 1.00 96.94 91 VAL A CA 1
ATOM 713 C C . VAL A 1 91 ? -24.348 -18.648 -28.124 1.00 96.94 91 VAL A C 1
ATOM 715 O O . VAL A 1 91 ? -23.712 -19.699 -28.239 1.00 96.94 91 VAL A O 1
ATOM 718 N N . PRO A 1 92 ? -25.344 -18.328 -28.966 1.00 95.62 92 PRO A N 1
ATOM 719 C CA . PRO A 1 92 ? -25.714 -19.189 -30.083 1.00 95.62 92 PRO A CA 1
ATOM 720 C C . PRO A 1 92 ? -24.629 -19.233 -31.165 1.00 95.62 92 PRO A C 1
ATOM 722 O O . PRO A 1 92 ? -23.891 -18.269 -31.375 1.00 95.62 92 PRO A O 1
ATOM 725 N N . THR A 1 93 ? -24.546 -20.349 -31.892 1.00 95.81 93 THR A N 1
ATOM 726 C CA . THR A 1 93 ? -23.602 -20.505 -33.007 1.00 95.81 93 THR A CA 1
ATOM 727 C C . THR A 1 93 ? -23.799 -19.404 -34.052 1.00 95.81 93 THR A C 1
ATOM 729 O O . THR A 1 93 ? -24.922 -19.120 -34.457 1.00 95.81 93 THR A O 1
ATOM 732 N N . GLY A 1 94 ? -22.701 -18.790 -34.502 1.00 94.62 94 GLY A N 1
ATOM 733 C CA . GLY A 1 94 ? -22.729 -17.695 -35.481 1.00 94.62 94 GLY A CA 1
ATOM 734 C C . GLY A 1 94 ? -22.914 -16.296 -34.879 1.00 94.62 94 GLY A C 1
ATOM 735 O O . GLY A 1 94 ? -22.904 -15.316 -35.625 1.00 94.62 94 GLY A O 1
ATOM 736 N N . TYR A 1 95 ? -23.029 -16.195 -33.553 1.00 97.81 95 TYR A N 1
ATOM 737 C CA . TYR A 1 95 ? -23.073 -14.938 -32.810 1.00 97.81 95 TYR A CA 1
ATOM 738 C C . TYR A 1 95 ? -21.838 -14.785 -31.925 1.00 97.81 95 TYR A C 1
ATOM 740 O O . TYR A 1 95 ? -21.123 -15.742 -31.629 1.00 97.81 95 TYR A O 1
ATOM 748 N N . ILE A 1 96 ? -21.598 -13.553 -31.498 1.00 97.94 96 ILE A N 1
ATOM 749 C CA . ILE A 1 96 ? -20.571 -13.205 -30.523 1.00 97.94 96 ILE A CA 1
ATOM 750 C C . ILE A 1 96 ? -21.215 -12.584 -29.285 1.00 97.94 96 ILE A C 1
ATOM 752 O O . ILE A 1 96 ? -22.386 -12.195 -29.312 1.00 97.94 96 ILE A O 1
ATOM 756 N N . SER A 1 97 ? -20.434 -12.443 -28.215 1.00 97.06 97 SER A N 1
ATOM 757 C CA . SER A 1 97 ? -20.886 -11.762 -27.009 1.00 97.06 97 SER A CA 1
ATOM 758 C C . SER A 1 97 ? -19.849 -10.837 -26.383 1.00 97.06 97 SER A C 1
ATOM 760 O O . SER A 1 97 ? -18.639 -10.984 -26.588 1.00 97.06 97 SER A O 1
ATOM 762 N N . ARG A 1 98 ? -20.348 -9.918 -25.554 1.00 96.88 98 ARG A N 1
ATOM 763 C CA . ARG A 1 98 ? -19.575 -9.140 -24.580 1.00 96.88 98 ARG A CA 1
ATOM 764 C C . ARG A 1 98 ? -20.278 -9.205 -23.230 1.00 96.88 98 ARG A C 1
ATOM 766 O O . ARG A 1 98 ? -21.481 -8.959 -23.152 1.00 96.88 98 ARG A O 1
ATOM 773 N N . ASP A 1 99 ? -19.534 -9.566 -22.193 1.00 95.94 99 ASP A N 1
ATOM 774 C CA . ASP A 1 99 ? -20.008 -9.462 -20.816 1.00 95.94 99 ASP A CA 1
ATOM 775 C C . ASP A 1 99 ? -19.787 -8.034 -20.332 1.00 95.94 99 ASP A C 1
ATOM 777 O O . ASP A 1 99 ? -18.670 -7.523 -20.380 1.00 95.94 99 ASP A O 1
ATOM 781 N N . LEU A 1 100 ? -20.868 -7.392 -19.903 1.00 95.12 100 LEU A N 1
ATOM 782 C CA . LEU A 1 100 ? -20.856 -6.038 -19.378 1.00 95.12 100 LEU A CA 1
ATOM 783 C C . LEU A 1 100 ? -21.031 -6.138 -17.858 1.00 95.12 100 LEU A C 1
ATOM 785 O O . LEU A 1 100 ? -22.056 -6.667 -17.406 1.00 95.12 100 LEU A O 1
ATOM 789 N N . PRO A 1 101 ? -20.044 -5.694 -17.060 1.00 92.25 101 PRO A N 1
ATOM 790 C CA . PRO A 1 101 ? -20.150 -5.750 -15.611 1.00 92.25 101 PRO A CA 1
ATOM 791 C C . PRO A 1 101 ? -21.233 -4.790 -15.112 1.00 92.25 101 PRO A C 1
ATOM 793 O O . PRO A 1 101 ? -21.661 -3.875 -15.816 1.00 92.25 101 PRO A O 1
ATOM 796 N N . GLU A 1 102 ? -21.660 -4.993 -13.869 1.00 94.75 102 GLU A N 1
ATOM 797 C CA . GLU A 1 102 ? -22.490 -4.005 -13.190 1.00 94.75 102 GLU A CA 1
ATOM 798 C C . GLU A 1 102 ? -21.715 -2.686 -13.035 1.00 94.75 102 GLU A C 1
ATOM 800 O O . GLU A 1 102 ? -20.566 -2.691 -12.591 1.00 94.75 102 GLU A O 1
ATOM 805 N N . CYS A 1 103 ? -22.338 -1.559 -13.381 1.00 94.69 103 CYS A N 1
ATOM 806 C CA . CYS A 1 103 ? -21.727 -0.234 -13.265 1.00 94.69 103 CYS A CA 1
ATOM 807 C C . CYS A 1 103 ? -22.778 0.873 -13.069 1.00 94.69 103 CYS A C 1
ATOM 809 O O . CYS A 1 103 ? -23.989 0.626 -13.059 1.00 94.69 103 CYS A O 1
ATOM 811 N N . LEU A 1 104 ? -22.324 2.116 -12.897 1.00 96.12 104 LEU A N 1
ATOM 812 C CA . LEU A 1 104 ? -23.172 3.286 -13.117 1.00 96.12 104 LEU A CA 1
ATOM 813 C C . LEU A 1 104 ? -23.105 3.672 -14.595 1.00 96.12 104 LEU A C 1
ATOM 815 O O . LEU A 1 104 ? -22.055 3.581 -15.226 1.00 96.12 104 LEU A O 1
ATOM 819 N N . MET A 1 105 ? -24.236 4.101 -15.142 1.00 97.06 105 MET A N 1
ATOM 820 C CA . MET A 1 105 ? -24.364 4.450 -16.550 1.00 97.06 105 MET A CA 1
ATOM 821 C C . MET A 1 105 ? -25.005 5.825 -16.683 1.00 97.06 105 MET A C 1
ATOM 823 O O . MET A 1 105 ? -26.105 6.041 -16.167 1.00 97.06 105 MET A O 1
ATOM 827 N N . GLY A 1 106 ? -24.336 6.731 -17.392 1.00 97.44 106 GLY A N 1
ATOM 828 C CA . GLY A 1 106 ? -24.947 7.945 -17.911 1.00 97.44 106 GLY A CA 1
ATOM 829 C C . GLY A 1 106 ? -25.804 7.593 -19.121 1.00 97.44 106 GLY A C 1
ATOM 830 O O . GLY A 1 106 ? -25.325 6.956 -20.057 1.00 97.44 106 GLY A O 1
ATOM 831 N N . VAL A 1 107 ? -27.076 7.976 -19.084 1.00 97.81 107 VAL A N 1
ATOM 832 C CA . VAL A 1 107 ? -28.053 7.703 -20.138 1.00 97.81 107 VAL A CA 1
ATOM 833 C C . VAL A 1 107 ? -28.597 9.024 -20.650 1.00 97.81 107 VAL A C 1
ATOM 835 O O . VAL A 1 107 ? -29.297 9.735 -19.930 1.00 97.81 107 VAL A O 1
ATOM 838 N N . GLY A 1 108 ? -28.280 9.347 -21.899 1.00 97.38 108 GLY A N 1
ATOM 839 C CA . GLY A 1 108 ? -28.821 10.503 -22.600 1.00 97.38 108 GLY A CA 1
ATOM 840 C C . GLY A 1 108 ? -29.854 10.100 -23.640 1.00 97.38 108 GLY A C 1
ATOM 841 O O . GLY A 1 108 ? -29.710 9.078 -24.301 1.00 97.38 108 GLY A O 1
ATOM 842 N N . TRP A 1 109 ? -30.899 10.901 -23.802 1.00 97.81 109 TRP A N 1
ATOM 843 C CA . TRP A 1 109 ? -31.858 10.764 -24.898 1.00 97.81 109 TRP A CA 1
ATOM 844 C C . TRP A 1 109 ? -31.572 11.861 -25.913 1.00 97.81 109 TRP A C 1
ATOM 846 O O . TRP A 1 109 ? -31.751 13.043 -25.612 1.00 97.81 109 TRP A O 1
ATOM 856 N N . ILE A 1 110 ? -31.109 11.472 -27.096 1.00 97.06 110 ILE A N 1
ATOM 857 C CA . ILE A 1 110 ? -30.682 12.377 -28.159 1.00 97.06 110 ILE A CA 1
ATOM 858 C C . ILE A 1 110 ? -31.788 12.449 -29.206 1.00 97.06 110 ILE A C 1
ATOM 860 O O . ILE A 1 110 ? -32.087 11.465 -29.879 1.00 97.06 110 ILE A O 1
ATOM 864 N N . GLN A 1 111 ? -32.410 13.618 -29.331 1.00 96.00 111 GLN A N 1
ATOM 865 C CA . GLN A 1 111 ? -33.391 13.907 -30.366 1.00 96.00 111 GLN A CA 1
ATOM 866 C C . GLN A 1 111 ? -32.695 14.528 -31.574 1.00 96.00 111 GLN A C 1
ATOM 868 O O . GLN A 1 111 ? -32.014 15.541 -31.437 1.00 96.00 111 GLN A O 1
ATOM 873 N N . GLY A 1 112 ? -32.909 13.994 -32.768 1.00 93.69 112 GLY A N 1
ATOM 874 C CA . GLY A 1 112 ? -32.312 14.542 -33.984 1.00 93.69 112 GLY A CA 1
ATOM 875 C C . GLY A 1 112 ? -32.980 14.017 -35.239 1.00 93.69 112 GLY A C 1
ATOM 876 O O . GLY A 1 112 ? -33.909 13.212 -35.166 1.00 93.69 112 GLY A O 1
ATOM 877 N N . ARG A 1 113 ? -32.527 14.503 -36.396 1.00 89.56 113 ARG A N 1
ATOM 878 C CA . ARG A 1 113 ? -32.986 13.968 -37.674 1.00 89.56 113 ARG A CA 1
ATOM 879 C C . ARG A 1 113 ? -32.180 12.744 -38.062 1.00 89.56 113 ARG A C 1
ATOM 881 O O . ARG A 1 113 ? -30.975 12.736 -37.862 1.00 89.56 113 ARG A O 1
ATOM 888 N N . GLU A 1 114 ? -32.826 11.744 -38.651 1.00 83.12 114 GLU A N 1
ATOM 889 C CA . GLU A 1 114 ? -32.126 10.537 -39.116 1.00 83.12 114 GLU A CA 1
ATOM 890 C C . GLU A 1 114 ? -31.060 10.850 -40.178 1.00 83.12 114 GLU A C 1
ATOM 892 O O . GLU A 1 114 ? -29.989 10.253 -40.182 1.00 83.12 114 GLU A O 1
ATOM 897 N N . GLU A 1 115 ? -31.365 11.812 -41.053 1.00 81.19 115 GLU A N 1
ATOM 898 C CA . GLU A 1 115 ? -30.494 12.305 -42.128 1.00 81.19 115 GLU A CA 1
ATOM 899 C C . GLU A 1 115 ? -29.313 13.153 -41.611 1.00 81.19 115 GLU A C 1
ATOM 901 O O . GLU A 1 115 ? -28.341 13.361 -42.337 1.00 81.19 115 GLU A O 1
ATOM 906 N N . ASP A 1 116 ? -29.361 13.602 -40.350 1.00 82.25 116 ASP A N 1
ATOM 907 C CA . ASP A 1 116 ? -28.278 14.350 -39.717 1.00 82.25 116 ASP A CA 1
ATOM 908 C C . ASP A 1 116 ? -27.291 13.363 -39.070 1.00 82.25 116 ASP A C 1
ATOM 910 O O . ASP A 1 116 ? -27.588 12.763 -38.035 1.00 82.25 116 ASP A O 1
ATOM 914 N N . ALA A 1 117 ? -26.072 13.261 -39.613 1.00 74.88 117 ALA A N 1
ATOM 915 C CA . ALA A 1 117 ? -24.992 12.449 -39.027 1.00 74.88 117 ALA A CA 1
ATOM 916 C C . ALA A 1 117 ? -24.731 12.774 -37.540 1.00 74.88 117 ALA A C 1
ATOM 918 O O . ALA A 1 117 ? -24.322 11.914 -36.761 1.00 74.88 117 ALA A O 1
ATOM 919 N N . ASP A 1 118 ? -25.035 14.010 -37.145 1.00 78.25 118 ASP A N 1
ATOM 920 C CA . ASP A 1 118 ? -24.928 14.538 -35.789 1.00 78.25 118 ASP A CA 1
ATOM 921 C C . ASP A 1 118 ? -25.786 13.787 -34.751 1.00 78.25 118 ASP A C 1
ATOM 923 O O . ASP A 1 118 ? -25.387 13.702 -33.594 1.00 78.25 118 ASP A O 1
ATOM 927 N N . LEU A 1 119 ? -26.912 13.164 -35.144 1.00 85.00 119 LEU A N 1
ATOM 928 C CA . LEU A 1 119 ? -27.699 12.307 -34.239 1.00 85.00 119 LEU A CA 1
ATOM 929 C C . LEU A 1 119 ? -26.857 11.157 -33.665 1.00 85.00 119 LEU A C 1
ATOM 931 O O . LEU A 1 119 ? -27.059 10.762 -32.518 1.00 85.00 119 LEU A O 1
ATOM 935 N N . TYR A 1 120 ? -25.915 10.636 -34.451 1.00 84.44 120 TYR A N 1
ATOM 936 C CA . TYR A 1 120 ? -25.069 9.509 -34.069 1.00 84.44 120 TYR A CA 1
ATOM 937 C C . TYR A 1 120 ? -23.685 9.971 -33.611 1.00 84.44 120 TYR A C 1
ATOM 939 O O . TYR A 1 120 ? -23.236 9.569 -32.540 1.00 84.44 120 TYR A O 1
ATOM 947 N N . ALA A 1 121 ? -23.030 10.831 -34.394 1.00 80.56 121 ALA A N 1
ATOM 948 C CA . ALA A 1 121 ? -21.666 11.286 -34.132 1.00 80.56 121 ALA A CA 1
ATOM 949 C C . ALA A 1 121 ? -21.580 12.270 -32.952 1.00 80.56 121 ALA A C 1
ATOM 951 O O . ALA A 1 121 ? -20.628 12.217 -32.180 1.00 80.56 121 ALA A O 1
ATOM 952 N N . GLY A 1 122 ? -22.591 13.126 -32.768 1.00 84.00 122 GLY A N 1
ATOM 953 C CA . GLY A 1 122 ? -22.624 14.133 -31.702 1.00 84.00 122 GLY A CA 1
ATOM 954 C C . GLY A 1 122 ? -23.184 13.626 -30.368 1.00 84.00 122 GLY A C 1
ATOM 955 O O . GLY A 1 122 ? -23.174 14.358 -29.377 1.00 84.00 122 GLY A O 1
ATOM 956 N N . ALA A 1 123 ? -23.697 12.392 -30.311 1.00 89.06 123 ALA A N 1
ATOM 957 C CA . ALA A 1 123 ? -24.324 11.839 -29.108 1.00 89.06 123 ALA A CA 1
ATOM 958 C C . ALA A 1 123 ? -23.326 11.686 -27.947 1.00 89.06 123 ALA A C 1
ATOM 960 O O . ALA A 1 123 ? -23.647 12.033 -26.809 1.00 89.06 123 ALA A O 1
ATOM 961 N N . HIS A 1 124 ? -22.110 11.221 -28.248 1.00 89.31 124 HIS A N 1
ATOM 962 C CA . HIS A 1 124 ? -21.035 11.026 -27.274 1.00 89.31 124 HIS A CA 1
ATOM 963 C C . HIS A 1 124 ? -20.727 12.314 -26.503 1.00 89.31 124 HIS A C 1
ATOM 965 O O . HIS A 1 124 ? -20.810 12.358 -25.274 1.00 89.31 124 HIS A O 1
ATOM 971 N N . GLU A 1 125 ? -20.436 13.390 -27.236 1.00 89.31 125 GLU A N 1
ATOM 972 C CA . GLU A 1 125 ? -20.067 14.683 -26.662 1.00 89.31 125 GLU A CA 1
ATOM 973 C C . GLU A 1 125 ? -21.195 15.260 -25.802 1.00 89.31 125 GLU A C 1
ATOM 975 O O . GLU A 1 125 ? -20.951 15.724 -24.686 1.00 89.31 125 GLU A O 1
ATOM 980 N N . GLN A 1 126 ? -22.444 15.158 -26.270 1.00 93.69 126 GLN A N 1
ATOM 981 C CA . GLN A 1 126 ? -23.616 15.637 -25.536 1.00 93.69 126 GLN A CA 1
ATOM 982 C C . GLN A 1 126 ? -23.830 14.891 -24.214 1.00 93.69 126 GLN A C 1
ATOM 984 O O . GLN A 1 126 ? -24.100 15.521 -23.189 1.00 93.69 126 GLN A O 1
ATOM 989 N N . VAL A 1 127 ? -23.697 13.560 -24.207 1.00 94.50 127 VAL A N 1
ATOM 990 C CA . VAL A 1 127 ? -23.866 12.769 -22.979 1.00 94.50 127 VAL A CA 1
ATOM 991 C C . VAL A 1 127 ? -22.703 12.978 -22.016 1.00 94.50 127 VAL A C 1
ATOM 993 O O . VAL A 1 127 ? -22.944 13.118 -20.819 1.00 94.50 127 VAL A O 1
ATOM 996 N N . ILE A 1 128 ? -21.461 13.073 -22.498 1.00 91.44 128 ILE A N 1
ATOM 997 C CA . ILE A 1 128 ? -20.308 13.390 -21.640 1.00 91.44 128 ILE A CA 1
ATOM 998 C C . ILE A 1 128 ? -20.447 14.764 -21.000 1.00 91.44 128 ILE A C 1
ATOM 1000 O O . ILE A 1 128 ? -20.173 14.915 -19.806 1.00 91.44 128 ILE A O 1
ATOM 1004 N N . GLN A 1 129 ? -20.882 15.759 -21.767 1.00 92.81 129 GLN A N 1
ATOM 1005 C CA . GLN A 1 129 ? -21.092 17.099 -21.242 1.00 92.81 129 GLN A CA 1
ATOM 1006 C C . GLN A 1 129 ? -22.148 17.094 -20.125 1.00 92.81 129 GLN A C 1
ATOM 1008 O O . GLN A 1 129 ? -21.889 17.606 -19.035 1.00 92.81 129 GLN A O 1
ATOM 1013 N N . ALA A 1 130 ? -23.280 16.420 -20.336 1.00 94.88 130 ALA A N 1
ATOM 1014 C CA . ALA A 1 130 ? -24.309 16.282 -19.308 1.00 94.88 130 ALA A CA 1
ATOM 1015 C C . ALA A 1 130 ? -23.842 15.471 -18.088 1.00 94.88 130 ALA A C 1
ATOM 1017 O O . ALA A 1 130 ? -24.139 15.844 -16.955 1.00 94.88 130 ALA A O 1
ATOM 1018 N N . MET A 1 131 ? -23.054 14.405 -18.277 1.00 94.31 131 MET A N 1
ATOM 1019 C CA . MET A 1 131 ? -22.446 13.668 -17.162 1.00 94.31 131 MET A CA 1
ATOM 1020 C C . MET A 1 131 ? -21.627 14.599 -16.267 1.00 94.31 131 MET A C 1
ATOM 1022 O O . MET A 1 131 ? -21.822 14.600 -15.049 1.00 94.31 131 MET A O 1
ATOM 1026 N N . LYS A 1 132 ? -20.774 15.439 -16.864 1.00 89.69 132 LYS A N 1
ATOM 1027 C CA . LYS A 1 132 ? -19.942 16.405 -16.131 1.00 89.69 132 LYS A CA 1
ATOM 1028 C C . LYS A 1 132 ? -20.779 17.408 -15.346 1.00 89.69 132 LYS A C 1
ATOM 1030 O O . LYS A 1 132 ? -20.479 17.659 -14.179 1.00 89.69 132 LYS A O 1
ATOM 1035 N N . GLU A 1 133 ? -21.844 17.934 -15.947 1.00 90.81 133 GLU A N 1
ATOM 1036 C CA . GLU A 1 133 ? -22.777 18.868 -15.298 1.00 90.81 133 GLU A CA 1
ATOM 1037 C C . GLU A 1 133 ? -23.483 18.250 -14.082 1.00 90.81 133 GLU A C 1
ATOM 1039 O O . GLU A 1 133 ? -23.712 18.931 -13.083 1.00 90.81 133 GLU A O 1
ATOM 1044 N N . TYR A 1 134 ? -23.750 16.943 -14.117 1.00 90.50 134 TYR A N 1
ATOM 1045 C CA . TYR A 1 134 ? -24.344 16.195 -13.005 1.00 90.50 134 TYR A CA 1
ATOM 1046 C C . TYR A 1 134 ? -23.317 15.671 -11.989 1.00 90.50 134 TYR A C 1
ATOM 1048 O O . TYR A 1 134 ? -23.680 14.954 -11.053 1.00 90.50 134 TYR A O 1
ATOM 1056 N N . GLY A 1 135 ? -22.038 16.025 -12.142 1.00 89.75 135 GLY A N 1
ATOM 1057 C CA . GLY A 1 135 ? -20.977 15.583 -11.245 1.00 89.75 135 GLY A CA 1
ATOM 1058 C C . GLY A 1 135 ? -20.578 14.126 -11.467 1.00 89.75 135 GLY A C 1
ATOM 1059 O O . GLY A 1 135 ? -20.330 13.414 -10.498 1.00 89.75 135 GLY A O 1
ATOM 1060 N N . TYR A 1 136 ? -20.514 13.679 -12.719 1.00 92.75 136 TYR A N 1
ATOM 1061 C CA . TYR A 1 136 ? -20.014 12.369 -13.137 1.00 92.75 136 TYR A CA 1
ATOM 1062 C C . TYR A 1 136 ? -18.972 12.522 -14.251 1.00 92.75 136 TYR A C 1
ATOM 1064 O O . TYR A 1 136 ? -18.899 13.551 -14.916 1.00 92.75 136 TYR A O 1
ATOM 1072 N N . ASP A 1 137 ? -18.152 11.497 -14.444 1.00 91.94 137 ASP A N 1
ATOM 1073 C CA . ASP A 1 137 ? -17.194 11.403 -15.547 1.00 91.94 137 ASP A CA 1
ATOM 1074 C C . ASP A 1 137 ? -17.220 9.995 -16.139 1.00 91.94 137 ASP A C 1
ATOM 1076 O O . ASP A 1 137 ? -17.744 9.070 -15.511 1.00 91.94 137 ASP A O 1
ATOM 1080 N N . VAL A 1 138 ? -16.648 9.829 -17.329 1.00 89.25 138 VAL A N 1
ATOM 1081 C CA . VAL A 1 138 ? -16.538 8.524 -17.989 1.00 89.25 138 VAL A CA 1
ATOM 1082 C C . VAL A 1 138 ? -15.742 7.561 -17.105 1.00 89.25 138 VAL A C 1
ATOM 1084 O O . VAL A 1 138 ? -14.715 7.921 -16.517 1.00 89.25 138 VAL A O 1
ATOM 1087 N N . ASP A 1 139 ? -16.212 6.318 -17.007 1.00 88.75 139 ASP A N 1
ATOM 1088 C CA . ASP A 1 139 ? -15.518 5.253 -16.289 1.00 88.75 139 ASP A CA 1
ATOM 1089 C C . ASP A 1 139 ? -14.924 4.212 -17.252 1.00 88.75 139 ASP A C 1
ATOM 1091 O O . ASP A 1 139 ? -15.587 3.231 -17.600 1.00 88.75 139 ASP A O 1
ATOM 1095 N N . PRO A 1 140 ? -13.654 4.370 -17.672 1.00 77.88 140 PRO A N 1
ATOM 1096 C CA . PRO A 1 140 ? -13.009 3.395 -18.544 1.00 77.88 140 PRO A CA 1
ATOM 1097 C C . PRO A 1 140 ? -12.781 2.046 -17.848 1.00 77.88 140 PRO A C 1
ATOM 1099 O O . PRO A 1 140 ? -12.645 1.033 -18.532 1.00 77.88 140 PRO A O 1
ATOM 1102 N N . SER A 1 141 ? -12.777 1.997 -16.507 1.00 77.94 141 SER A N 1
ATOM 1103 C CA . SER A 1 141 ? -12.559 0.750 -15.759 1.00 77.94 141 SER A CA 1
ATOM 1104 C C . SER A 1 141 ? -13.722 -0.237 -15.892 1.00 77.94 141 SER A C 1
ATOM 1106 O O . SER A 1 141 ? -13.528 -1.440 -15.741 1.00 77.94 141 SER A O 1
ATOM 1108 N N . ALA A 1 142 ? -14.903 0.252 -16.283 1.00 78.38 142 ALA A N 1
ATOM 1109 C CA . ALA A 1 142 ? -16.060 -0.572 -16.609 1.00 78.38 142 ALA A CA 1
ATOM 1110 C C . ALA A 1 142 ? -15.961 -1.254 -17.991 1.00 78.38 142 ALA A C 1
ATOM 1112 O O . ALA A 1 142 ? -16.910 -1.916 -18.405 1.00 78.38 142 ALA A O 1
ATOM 1113 N N . GLY A 1 143 ? -14.835 -1.110 -18.705 1.00 72.12 143 GLY A N 1
ATOM 1114 C CA . GLY A 1 143 ? -14.562 -1.783 -19.980 1.00 72.12 143 GLY A CA 1
ATOM 1115 C C . GLY A 1 143 ? -14.447 -0.857 -21.194 1.00 72.12 143 GLY A C 1
ATOM 1116 O O . GLY A 1 143 ? -14.291 -1.358 -22.300 1.00 72.12 143 GLY A O 1
ATOM 1117 N N . GLY A 1 144 ? -14.523 0.468 -21.007 1.00 83.81 144 GLY A N 1
ATOM 1118 C CA . GLY A 1 144 ? -14.239 1.455 -22.058 1.00 83.81 144 GLY A CA 1
ATOM 1119 C C . GLY A 1 144 ? -15.114 1.317 -23.308 1.00 83.81 144 GLY A C 1
ATOM 1120 O O . GLY A 1 144 ? -14.589 1.165 -24.409 1.00 83.81 144 GLY A O 1
ATOM 1121 N N . TYR A 1 145 ? -16.436 1.350 -23.135 1.00 91.75 145 TYR A N 1
ATOM 1122 C CA . TYR A 1 145 ? -17.406 1.182 -24.216 1.00 91.75 145 TYR A CA 1
ATOM 1123 C C . TYR A 1 145 ? -18.542 2.201 -24.138 1.00 91.75 145 TYR A C 1
ATOM 1125 O O . TYR A 1 145 ? -18.755 2.850 -23.116 1.00 91.75 145 TYR A O 1
ATOM 1133 N N . GLU A 1 146 ? -19.321 2.278 -25.205 1.00 94.31 146 GLU A N 1
ATOM 1134 C CA . GLU A 1 146 ? -20.547 3.063 -25.301 1.00 94.31 146 GLU A CA 1
ATOM 1135 C C . GLU A 1 146 ? -21.625 2.261 -26.038 1.00 94.31 146 GLU A C 1
ATOM 1137 O O . GLU A 1 146 ? -21.330 1.313 -26.773 1.00 94.31 146 GLU A O 1
ATOM 1142 N N . MET A 1 147 ? -22.896 2.589 -25.805 1.00 96.38 147 MET A N 1
ATOM 1143 C CA . MET A 1 147 ? -24.007 1.919 -26.481 1.00 96.38 147 MET A CA 1
ATOM 1144 C C . MET A 1 147 ? -25.023 2.913 -27.024 1.00 96.38 147 MET A C 1
ATOM 1146 O O . MET A 1 147 ? -25.557 3.751 -26.299 1.00 96.38 147 MET A O 1
ATOM 1150 N N . GLN A 1 148 ? -25.358 2.728 -28.293 1.00 95.75 148 GLN A N 1
ATOM 1151 C CA . GLN A 1 148 ? -26.527 3.297 -28.942 1.00 95.75 148 GLN A CA 1
ATOM 1152 C C . GLN A 1 148 ? -27.694 2.334 -28.724 1.00 95.75 148 GLN A C 1
ATOM 1154 O O . GLN A 1 148 ? -27.662 1.188 -29.171 1.00 95.75 148 GLN A O 1
ATOM 1159 N N . TYR A 1 149 ? -28.710 2.780 -27.996 1.00 96.50 149 TYR A N 1
ATOM 1160 C CA . TYR A 1 149 ? -29.902 2.003 -27.690 1.00 96.50 149 TYR A CA 1
ATOM 1161 C C . TYR A 1 149 ? -31.065 2.526 -28.535 1.00 96.50 149 TYR A C 1
ATOM 1163 O O . TYR A 1 149 ? -31.556 3.645 -28.358 1.00 96.50 149 TYR A O 1
ATOM 1171 N N . TYR A 1 150 ? -31.522 1.691 -29.462 1.00 95.31 150 TYR A N 1
ATOM 1172 C CA . TYR A 1 150 ? -32.619 1.992 -30.371 1.00 95.31 150 TYR A CA 1
ATOM 1173 C C . TYR A 1 150 ? -33.910 1.414 -29.809 1.00 95.31 150 TYR A C 1
ATOM 1175 O O . TYR A 1 150 ? -34.274 0.268 -30.077 1.00 95.31 150 TYR A O 1
ATOM 1183 N N . SER A 1 151 ? -34.611 2.220 -29.013 1.00 94.25 151 SER A N 1
ATOM 1184 C CA . SER A 1 151 ? -35.936 1.843 -28.530 1.00 94.25 151 SER A CA 1
ATOM 1185 C C . SER A 1 151 ? -36.917 1.764 -29.695 1.00 94.25 151 SER A C 1
ATOM 1187 O O . SER A 1 151 ? -37.041 2.700 -30.488 1.00 94.25 151 SER A O 1
ATOM 1189 N N . PHE A 1 152 ? -37.683 0.687 -29.775 1.00 92.88 152 PHE A N 1
ATOM 1190 C CA . PHE A 1 152 ? -38.720 0.529 -30.775 1.00 92.88 152 PHE A CA 1
ATOM 1191 C C . PHE A 1 152 ? -39.753 1.646 -30.670 1.00 92.88 152 PHE A C 1
ATOM 1193 O O . PHE A 1 152 ? -40.127 2.212 -31.685 1.00 92.88 152 PHE A O 1
ATOM 1200 N N . HIS A 1 153 ? -40.158 2.046 -29.466 1.00 92.00 153 HIS A N 1
ATOM 1201 C CA . HIS A 1 153 ? -41.165 3.092 -29.296 1.00 92.00 153 HIS A CA 1
ATOM 1202 C C . HIS A 1 153 ? -40.661 4.505 -29.622 1.00 92.00 153 HIS A C 1
ATOM 1204 O O . HIS A 1 153 ? -41.407 5.289 -30.203 1.00 92.00 153 HIS A O 1
ATOM 1210 N N . ARG A 1 154 ? -39.418 4.845 -29.256 1.00 92.94 154 ARG A N 1
ATOM 1211 C CA . ARG A 1 154 ? -38.862 6.206 -29.426 1.00 92.94 154 ARG A CA 1
ATOM 1212 C C . ARG A 1 154 ? -38.101 6.420 -30.735 1.00 92.94 154 ARG A C 1
ATOM 1214 O O . ARG A 1 154 ? -38.015 7.549 -31.213 1.00 92.94 154 ARG A O 1
ATOM 1221 N N . PHE A 1 155 ? -37.553 5.350 -31.297 1.00 93.12 155 PHE A N 1
ATOM 1222 C CA . PHE A 1 155 ? -36.737 5.383 -32.506 1.00 93.12 155 PHE A CA 1
ATOM 1223 C C . PHE A 1 155 ? -37.415 4.618 -33.645 1.00 93.12 155 PHE A C 1
ATOM 1225 O O . PHE A 1 155 ? -37.646 5.175 -34.713 1.00 93.12 155 PHE A O 1
ATOM 1232 N N . GLY A 1 156 ? -37.778 3.355 -33.407 1.00 89.31 156 GLY A N 1
ATOM 1233 C CA . GLY A 1 156 ? -38.318 2.463 -34.436 1.00 89.31 156 GLY A CA 1
ATOM 1234 C C . GLY A 1 156 ? -39.657 2.923 -35.019 1.00 89.31 156 GLY A C 1
ATOM 1235 O O . GLY A 1 156 ? -39.764 3.112 -36.224 1.00 89.31 156 GLY A O 1
ATOM 1236 N N . VAL A 1 157 ? -40.681 3.109 -34.184 1.00 89.50 157 VAL A N 1
ATOM 1237 C CA . VAL A 1 157 ? -42.047 3.470 -34.589 1.00 89.50 157 VAL A CA 1
ATOM 1238 C C . VAL A 1 157 ? -42.077 4.808 -35.334 1.00 89.50 157 VAL A C 1
ATOM 1240 O O . VAL A 1 157 ? -42.600 4.803 -36.448 1.00 89.50 157 VAL A O 1
ATOM 1243 N N . PRO A 1 158 ? -41.485 5.912 -34.826 1.00 90.62 158 PRO A N 1
ATOM 1244 C CA . PRO A 1 158 ? -41.417 7.165 -35.581 1.00 90.62 158 PRO A CA 1
ATOM 1245 C C . PRO A 1 158 ? -40.754 6.981 -36.950 1.00 90.62 158 PRO A C 1
ATOM 1247 O O . PRO A 1 158 ? -41.303 7.403 -37.966 1.00 90.62 158 PRO A O 1
ATOM 1250 N N . ARG A 1 159 ? -39.634 6.248 -37.005 1.00 90.94 159 ARG A N 1
ATOM 1251 C CA . ARG A 1 159 ? -38.935 5.942 -38.259 1.00 90.94 159 ARG A CA 1
ATOM 1252 C C . ARG A 1 159 ? -39.808 5.154 -39.241 1.00 90.94 159 ARG A C 1
ATOM 1254 O O . ARG A 1 159 ? -39.872 5.508 -40.414 1.00 90.94 159 ARG A O 1
ATOM 1261 N N . TYR A 1 160 ? -40.524 4.126 -38.776 1.00 87.75 160 TYR A N 1
ATOM 1262 C CA . TYR A 1 160 ? -41.456 3.347 -39.605 1.00 87.75 160 TYR A CA 1
ATOM 1263 C C . TYR A 1 160 ? -42.635 4.178 -40.121 1.00 87.75 160 TYR A C 1
ATOM 1265 O O . TYR A 1 160 ? -43.117 3.932 -41.224 1.00 87.75 160 TYR A O 1
ATOM 1273 N N . MET A 1 161 ? -43.083 5.166 -39.346 1.00 89.88 161 MET A N 1
ATOM 1274 C CA . MET A 1 161 ? -44.141 6.100 -39.740 1.00 89.88 161 MET A CA 1
ATOM 1275 C C . MET A 1 161 ? -43.638 7.230 -40.655 1.00 89.88 161 MET A C 1
ATOM 1277 O O . MET A 1 161 ? -44.420 8.090 -41.056 1.00 89.88 161 MET A O 1
ATOM 1281 N N . GLY A 1 162 ? -42.348 7.235 -41.010 1.00 88.56 162 GLY A N 1
ATOM 1282 C CA . GLY A 1 162 ? -41.739 8.263 -41.854 1.00 88.56 162 GLY A CA 1
ATOM 1283 C C . GLY A 1 162 ? -41.507 9.593 -41.134 1.00 88.56 162 GLY A C 1
ATOM 1284 O O . GLY A 1 162 ? -41.319 10.623 -41.789 1.00 88.56 162 GLY A O 1
ATOM 1285 N N . GLU A 1 163 ? -41.526 9.603 -39.799 1.00 90.94 163 GLU A N 1
ATOM 1286 C CA . GLU A 1 163 ? -41.151 10.782 -39.030 1.00 90.94 163 GLU A CA 1
ATOM 1287 C C . GLU A 1 163 ? -39.657 11.053 -39.180 1.00 90.94 163 GLU A C 1
ATOM 1289 O O . GLU A 1 163 ? -38.816 10.159 -39.106 1.00 90.94 163 GLU A O 1
ATOM 1294 N N . LYS A 1 164 ? -39.316 12.328 -39.366 1.00 86.38 164 LYS A N 1
ATOM 1295 C CA . LYS A 1 164 ? -37.922 12.739 -39.543 1.00 86.38 164 LYS A CA 1
ATOM 1296 C C . LYS A 1 164 ? -37.184 12.948 -38.234 1.00 86.38 164 LYS A C 1
ATOM 1298 O O . LYS A 1 164 ? -35.967 13.032 -38.270 1.00 86.38 164 LYS A O 1
ATOM 1303 N N . ILE A 1 165 ? -37.894 13.105 -37.118 1.00 90.88 165 ILE A N 1
ATOM 1304 C CA . ILE A 1 165 ? -37.311 13.395 -35.807 1.00 90.88 165 ILE A CA 1
ATOM 1305 C C . ILE A 1 165 ? -37.374 12.128 -34.969 1.00 90.88 165 ILE A C 1
ATOM 1307 O O . ILE A 1 165 ? -38.455 11.669 -34.618 1.00 90.88 165 ILE A O 1
ATOM 1311 N N . LEU A 1 166 ? -36.209 11.587 -34.638 1.00 94.56 166 LEU A N 1
ATOM 1312 C CA . LEU A 1 166 ? -36.061 10.356 -33.874 1.00 94.56 166 LEU A CA 1
ATOM 1313 C C . LEU A 1 166 ? -35.433 10.661 -32.517 1.00 94.56 166 LEU A C 1
ATOM 1315 O O . LEU A 1 166 ? -34.745 11.673 -32.360 1.00 94.56 166 LEU A O 1
ATOM 1319 N N . ILE A 1 167 ? -35.652 9.776 -31.544 1.00 96.00 167 ILE A N 1
ATOM 1320 C CA . ILE A 1 167 ? -34.951 9.808 -30.260 1.00 96.00 167 ILE A CA 1
ATOM 1321 C C . ILE A 1 167 ? -34.145 8.519 -30.122 1.00 96.00 167 ILE A C 1
ATOM 1323 O O . ILE A 1 167 ? -34.718 7.435 -30.032 1.00 96.00 167 ILE A O 1
ATOM 1327 N N . MET A 1 168 ? -32.821 8.649 -30.110 1.00 96.12 168 MET A N 1
ATOM 1328 C CA . MET A 1 168 ? -31.888 7.565 -29.812 1.00 96.12 168 MET A CA 1
ATOM 1329 C C . MET A 1 168 ? -31.420 7.707 -28.368 1.00 96.12 168 MET A C 1
ATOM 1331 O O . MET A 1 168 ? -31.034 8.795 -27.940 1.00 96.12 168 MET A O 1
ATOM 1335 N N . ASP A 1 169 ? -31.421 6.613 -27.619 1.00 96.75 169 ASP A N 1
ATOM 1336 C CA . ASP A 1 169 ? -30.833 6.616 -26.291 1.00 96.75 169 ASP A CA 1
ATOM 1337 C C . ASP A 1 169 ? -29.333 6.292 -26.405 1.00 96.75 169 ASP A C 1
ATOM 1339 O O . ASP A 1 169 ? -28.919 5.454 -27.206 1.00 96.75 169 ASP A O 1
ATOM 1343 N N . TYR A 1 170 ? -28.509 6.928 -25.582 1.00 97.25 170 TYR A N 1
ATOM 1344 C CA . TYR A 1 170 ? -27.063 6.761 -25.584 1.00 97.25 170 TYR A CA 1
ATOM 1345 C C . TYR A 1 170 ? -26.565 6.493 -24.166 1.00 97.25 170 TYR A C 1
ATOM 1347 O O . TYR A 1 170 ? -26.867 7.244 -23.239 1.00 97.25 170 TYR A O 1
ATOM 1355 N N . TYR A 1 171 ? -25.840 5.393 -23.999 1.00 97.44 171 TYR A N 1
ATOM 1356 C CA . TYR A 1 171 ? -25.410 4.847 -22.716 1.00 97.44 171 TYR A CA 1
ATOM 1357 C C . TYR A 1 171 ? -23.882 4.877 -22.651 1.00 97.44 171 TYR A C 1
ATOM 1359 O O . TYR A 1 171 ? -23.218 4.322 -23.526 1.00 97.44 171 TYR A O 1
ATOM 1367 N N . CYS A 1 172 ? -23.329 5.479 -21.600 1.00 96.06 172 CYS A N 1
ATOM 1368 C CA . CYS A 1 172 ? -21.890 5.530 -21.355 1.00 96.06 172 CYS A CA 1
ATOM 1369 C C . CYS A 1 172 ? -21.586 5.207 -19.879 1.00 96.06 172 CYS A C 1
ATOM 1371 O O . CYS A 1 172 ? -22.174 5.847 -18.996 1.00 96.06 172 CYS A O 1
ATOM 1373 N N . PRO A 1 173 ? -20.716 4.222 -19.576 1.00 96.38 173 PRO A N 1
ATOM 1374 C CA . PRO A 1 173 ? -20.320 3.922 -18.209 1.00 96.38 173 PRO A CA 1
ATOM 1375 C C . PRO A 1 173 ? -19.714 5.148 -17.538 1.00 96.38 173 PRO A C 1
ATOM 1377 O O . PRO A 1 173 ? -18.882 5.849 -18.119 1.00 96.38 173 PRO A O 1
ATOM 1380 N N . CYS A 1 174 ? -20.128 5.408 -16.305 1.00 95.06 174 CYS A N 1
ATOM 1381 C CA . CYS A 1 174 ? -19.723 6.597 -15.582 1.00 95.06 174 CYS A CA 1
ATOM 1382 C C . CYS A 1 174 ? -19.370 6.301 -14.130 1.00 95.06 174 CYS A C 1
ATOM 1384 O O . CYS A 1 174 ? -19.753 5.289 -13.548 1.00 95.06 174 CYS A O 1
ATOM 1386 N N . LYS A 1 175 ? -18.642 7.233 -13.528 1.00 91.50 175 LYS A N 1
ATOM 1387 C CA . LYS A 1 175 ? -18.327 7.260 -12.103 1.00 91.50 175 LYS A CA 1
ATOM 1388 C C . LYS A 1 175 ? -18.619 8.642 -11.560 1.00 91.50 175 LYS A C 1
ATOM 1390 O O . LYS A 1 175 ? -18.502 9.641 -12.269 1.00 91.50 175 LYS A O 1
ATOM 1395 N N . LYS A 1 176 ? -19.013 8.710 -10.294 1.00 90.88 176 LYS A N 1
ATOM 1396 C CA . LYS A 1 176 ? -19.284 9.989 -9.644 1.00 90.88 176 LYS A CA 1
ATOM 1397 C C . LYS A 1 176 ? -17.986 10.784 -9.535 1.00 90.88 176 LYS A C 1
ATOM 1399 O O . LYS A 1 176 ? -16.973 10.253 -9.078 1.00 90.88 176 LYS A O 1
ATOM 1404 N N . LEU A 1 177 ? -18.015 12.041 -9.967 1.00 77.81 177 LEU A N 1
ATOM 1405 C CA . LEU A 1 177 ? -16.905 12.950 -9.758 1.00 77.81 177 LEU A CA 1
ATOM 1406 C C . LEU A 1 177 ? -16.737 13.185 -8.254 1.00 77.81 177 LEU A C 1
ATOM 1408 O O . LEU A 1 177 ? -17.730 13.343 -7.536 1.00 77.81 177 LEU A O 1
ATOM 1412 N N . PRO A 1 178 ? -15.487 13.253 -7.783 1.00 65.31 178 PRO A N 1
ATOM 1413 C CA . PRO A 1 178 ? -15.206 13.615 -6.408 1.00 65.31 178 PRO A CA 1
ATOM 1414 C C . PRO A 1 178 ? -15.773 15.016 -6.099 1.00 65.31 178 PRO A C 1
ATOM 1416 O O . PRO A 1 178 ? -15.722 15.916 -6.952 1.00 65.31 178 PRO A O 1
ATOM 1419 N N . THR A 1 179 ? -16.330 15.194 -4.898 1.00 68.56 179 THR A N 1
ATOM 1420 C CA . THR A 1 179 ? -16.813 16.483 -4.365 1.00 68.56 179 THR A CA 1
ATOM 1421 C C . THR A 1 179 ? -15.677 17.501 -4.247 1.00 68.56 179 THR A C 1
ATOM 1423 O O . THR A 1 179 ? -14.517 17.150 -4.387 1.00 68.56 179 THR A O 1
ATOM 1426 N N . GLU A 1 180 ? -15.957 18.777 -3.972 1.00 51.16 180 GLU A N 1
ATOM 1427 C CA . GLU A 1 180 ? -14.901 19.795 -3.812 1.00 51.16 180 GLU A CA 1
ATOM 1428 C C . GLU A 1 180 ? -13.925 19.483 -2.656 1.00 51.16 180 GLU A C 1
ATOM 1430 O O . GLU A 1 180 ? -12.737 19.790 -2.751 1.00 51.16 180 GLU A O 1
ATOM 1435 N N . ASN A 1 181 ? -14.389 18.790 -1.609 1.00 48.22 181 ASN A N 1
ATOM 1436 C CA . ASN A 1 181 ? -13.518 18.259 -0.557 1.00 48.22 181 ASN A CA 1
ATOM 1437 C C . ASN A 1 181 ? -12.664 17.093 -1.068 1.00 48.22 181 ASN A C 1
ATOM 1439 O O . ASN A 1 181 ? -11.454 17.097 -0.858 1.00 48.22 181 ASN A O 1
ATOM 1443 N N . ASP A 1 182 ? -13.261 16.165 -1.819 1.00 44.34 182 ASP A N 1
ATOM 1444 C CA . ASP A 1 182 ? -12.515 15.069 -2.439 1.00 44.34 182 ASP A CA 1
ATOM 1445 C C . ASP A 1 182 ? -11.542 15.594 -3.513 1.00 44.34 182 ASP A C 1
ATOM 1447 O O . ASP A 1 182 ? -10.480 15.026 -3.715 1.00 44.34 182 ASP A O 1
ATOM 1451 N N . ARG A 1 183 ? -11.862 16.700 -4.199 1.00 46.53 183 ARG A N 1
ATOM 1452 C CA . ARG A 1 183 ? -10.995 17.364 -5.184 1.00 46.53 183 ARG A CA 1
ATOM 1453 C C . ARG A 1 183 ? -9.828 18.067 -4.522 1.00 46.53 183 ARG A C 1
ATOM 1455 O O . ARG A 1 183 ? -8.751 17.987 -5.078 1.00 46.53 183 ARG A O 1
ATOM 1462 N N . LYS A 1 184 ? -9.992 18.676 -3.345 1.00 44.19 184 LYS A N 1
ATOM 1463 C CA . LYS A 1 184 ? -8.853 19.182 -2.559 1.00 44.19 184 LYS A CA 1
ATOM 1464 C C . LYS A 1 184 ? -7.960 18.043 -2.076 1.00 44.19 184 LYS A C 1
ATOM 1466 O O . LYS A 1 184 ? -6.742 18.170 -2.117 1.00 44.19 184 LYS A O 1
ATOM 1471 N N . GLU A 1 185 ? -8.550 16.912 -1.696 1.00 41.66 185 GLU A N 1
ATOM 1472 C CA . GLU A 1 185 ? -7.805 15.705 -1.333 1.00 41.66 185 GLU A CA 1
ATOM 1473 C C . GLU A 1 185 ? -7.113 15.065 -2.556 1.00 41.66 185 GLU A C 1
ATOM 1475 O O . GLU A 1 185 ? -5.986 14.595 -2.446 1.00 41.66 185 GLU A O 1
ATOM 1480 N N . ILE A 1 186 ? -7.722 15.127 -3.747 1.00 41.97 186 ILE A N 1
ATOM 1481 C CA . ILE A 1 186 ? -7.191 14.585 -5.010 1.00 41.97 186 ILE A CA 1
ATOM 1482 C C . ILE A 1 186 ? -6.203 15.536 -5.706 1.00 41.97 186 ILE A C 1
ATOM 1484 O O . ILE A 1 186 ? -5.235 15.060 -6.288 1.00 41.97 186 ILE A O 1
ATOM 1488 N N . GLU A 1 187 ? -6.382 16.856 -5.650 1.00 38.16 187 GLU A N 1
ATOM 1489 C CA . GLU A 1 187 ? -5.403 17.853 -6.119 1.00 38.16 187 GLU A CA 1
ATOM 1490 C C . GLU A 1 187 ? -4.160 17.845 -5.230 1.00 38.16 187 GLU A C 1
ATOM 1492 O O . GLU A 1 187 ? -3.054 17.916 -5.754 1.00 38.16 187 GLU A O 1
ATOM 1497 N N . MET A 1 188 ? -4.306 17.607 -3.919 1.00 39.31 188 MET A N 1
ATOM 1498 C CA . MET A 1 188 ? -3.165 17.296 -3.046 1.00 39.31 188 MET A CA 1
ATOM 1499 C C . MET A 1 188 ? -2.451 15.982 -3.408 1.00 39.31 188 MET A C 1
ATOM 1501 O O . MET A 1 188 ? -1.306 15.795 -3.003 1.00 39.31 188 MET A O 1
ATOM 1505 N N . VAL A 1 189 ? -3.101 15.069 -4.140 1.00 42.06 189 VAL A N 1
ATOM 1506 C CA . VAL A 1 189 ? -2.546 13.767 -4.561 1.00 42.06 189 VAL A CA 1
ATOM 1507 C C . VAL A 1 189 ? -2.016 13.786 -6.005 1.00 42.06 189 VAL A C 1
ATOM 1509 O O . VAL A 1 189 ? -1.209 12.932 -6.364 1.00 42.06 189 VAL A O 1
ATOM 1512 N N . LYS A 1 190 ? -2.429 14.742 -6.849 1.00 34.25 190 LYS A N 1
ATOM 1513 C CA . LYS A 1 190 ? -2.043 14.793 -8.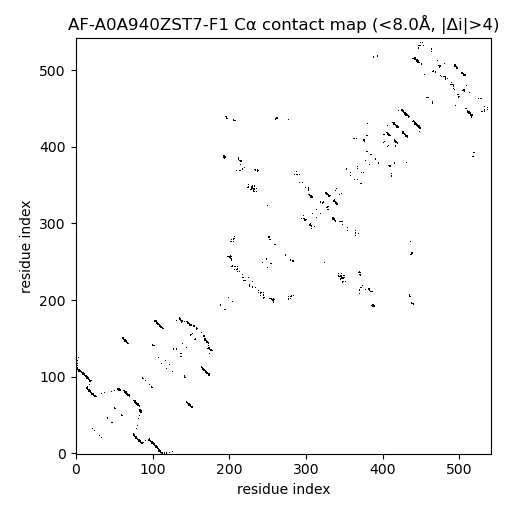272 1.00 34.25 190 LYS A CA 1
ATOM 1514 C C . LYS A 1 190 ? -0.738 15.533 -8.554 1.00 34.25 190 LYS A C 1
ATOM 1516 O O . LYS A 1 190 ? -0.127 15.252 -9.583 1.00 34.25 190 LYS A O 1
ATOM 1521 N N . ASP A 1 191 ? -0.288 16.415 -7.667 1.00 35.03 191 ASP A N 1
ATOM 1522 C CA . ASP A 1 191 ? 0.996 17.095 -7.836 1.00 35.03 191 ASP A CA 1
ATOM 1523 C C . ASP A 1 191 ? 2.119 16.336 -7.100 1.00 35.03 191 ASP A C 1
ATOM 1525 O O . ASP A 1 191 ? 2.196 16.340 -5.873 1.00 35.03 191 ASP A O 1
ATOM 1529 N N . MET A 1 192 ? 3.025 15.732 -7.888 1.00 37.94 192 MET A N 1
ATOM 1530 C CA . MET A 1 192 ? 4.326 15.135 -7.507 1.00 37.94 192 MET A CA 1
ATOM 1531 C C . MET A 1 192 ? 4.370 13.655 -7.065 1.00 37.94 192 MET A C 1
ATOM 1533 O O . MET A 1 192 ? 4.945 13.335 -6.027 1.00 37.94 192 MET A O 1
ATOM 1537 N N . GLY A 1 193 ? 3.910 12.726 -7.911 1.00 49.62 193 GLY A N 1
ATOM 1538 C CA . GLY A 1 193 ? 3.965 11.281 -7.633 1.00 49.62 193 GLY A CA 1
ATOM 1539 C C . GLY A 1 193 ? 3.009 10.885 -6.503 1.00 49.62 193 GLY A C 1
ATOM 1540 O O . GLY A 1 193 ? 2.713 11.680 -5.617 1.00 49.62 193 GLY A O 1
ATOM 1541 N N . LYS A 1 194 ? 2.498 9.649 -6.490 1.00 65.00 194 LYS A N 1
ATOM 1542 C CA . LYS A 1 194 ? 1.531 9.224 -5.450 1.00 65.00 194 LYS A CA 1
ATOM 1543 C C . LYS A 1 194 ? 2.067 9.319 -4.000 1.00 65.00 194 LYS A C 1
ATOM 1545 O O . LYS A 1 194 ? 1.298 9.174 -3.050 1.00 65.00 194 LYS A O 1
ATOM 1550 N N . VAL A 1 195 ? 3.368 9.564 -3.813 1.00 75.81 195 VAL A N 1
ATOM 1551 C CA . VAL A 1 195 ? 4.018 9.792 -2.514 1.00 75.81 195 VAL A CA 1
ATOM 1552 C C . VAL A 1 195 ? 4.022 11.287 -2.171 1.00 75.81 195 VAL A C 1
ATOM 1554 O O . VAL A 1 195 ? 4.781 12.064 -2.747 1.00 75.81 195 VAL A O 1
ATOM 1557 N N . ARG A 1 196 ? 3.239 11.686 -1.164 1.00 80.94 196 ARG A N 1
ATOM 1558 C CA . ARG A 1 196 ? 3.194 13.066 -0.650 1.00 80.94 196 ARG A CA 1
ATOM 1559 C C . ARG A 1 196 ? 4.556 13.487 -0.086 1.00 80.94 196 ARG A C 1
ATOM 1561 O O . ARG A 1 196 ? 5.088 12.832 0.805 1.00 80.94 196 ARG A O 1
ATOM 1568 N N . LYS A 1 197 ? 5.094 14.620 -0.549 1.00 81.88 197 LYS A N 1
ATOM 1569 C CA . LYS A 1 197 ? 6.428 15.109 -0.136 1.00 81.88 197 LYS A CA 1
ATOM 1570 C C . LYS A 1 197 ? 6.400 16.193 0.935 1.00 81.88 197 LYS A C 1
ATOM 1572 O O . LYS A 1 197 ? 7.366 16.288 1.693 1.00 81.88 197 LYS A O 1
ATOM 1577 N N . ASP A 1 198 ? 5.312 16.950 1.028 1.00 85.56 198 ASP A N 1
ATOM 1578 C CA . ASP A 1 198 ? 5.175 18.116 1.906 1.00 85.56 198 ASP A CA 1
ATOM 1579 C C . ASP A 1 198 ? 4.001 17.937 2.875 1.00 85.56 198 ASP A C 1
ATOM 1581 O O . ASP A 1 198 ? 2.921 17.496 2.475 1.00 85.56 198 ASP A O 1
ATOM 1585 N N . PHE A 1 199 ? 4.195 18.269 4.153 1.00 91.62 199 PHE A N 1
ATOM 1586 C CA . PHE A 1 199 ? 3.198 18.075 5.211 1.00 91.62 199 PHE A CA 1
ATOM 1587 C C . PHE A 1 199 ? 2.964 19.362 5.996 1.00 91.62 199 PHE A C 1
ATOM 1589 O O . PHE A 1 199 ? 3.840 20.221 6.070 1.00 91.62 199 PHE A O 1
ATOM 1596 N N . ASP A 1 200 ? 1.793 19.480 6.623 1.00 91.19 200 ASP A N 1
ATOM 1597 C CA . ASP A 1 200 ? 1.480 20.647 7.453 1.00 91.19 200 ASP A CA 1
ATOM 1598 C C . ASP A 1 200 ? 2.247 20.583 8.781 1.00 91.19 200 ASP A C 1
ATOM 1600 O O . ASP A 1 200 ? 2.573 21.611 9.380 1.00 91.19 200 ASP A O 1
ATOM 1604 N N . SER A 1 201 ? 2.571 19.366 9.237 1.00 94.88 201 SER A N 1
ATOM 1605 C CA . SER A 1 201 ? 3.338 19.139 10.456 1.00 94.88 201 SER A CA 1
ATOM 1606 C C . SER A 1 201 ? 4.262 17.926 10.403 1.00 94.88 201 SER A C 1
ATOM 1608 O O . SER A 1 201 ? 4.044 16.962 9.662 1.00 94.88 201 SER A O 1
ATOM 1610 N N . LEU A 1 202 ? 5.269 17.938 11.283 1.00 94.62 202 LEU A N 1
ATOM 1611 C CA . LEU A 1 202 ? 6.175 16.806 11.488 1.00 94.62 202 LEU A CA 1
ATOM 1612 C C . LEU A 1 202 ? 5.410 15.537 11.905 1.00 94.62 202 LEU A C 1
ATOM 1614 O O . LEU A 1 202 ? 5.764 14.427 11.502 1.00 94.62 202 LEU A O 1
ATOM 1618 N N . ALA A 1 203 ? 4.334 15.697 12.683 1.00 96.06 203 ALA A N 1
ATOM 1619 C CA . ALA A 1 203 ? 3.474 14.595 13.091 1.00 96.06 203 ALA A CA 1
ATOM 1620 C C . ALA A 1 203 ? 2.819 13.920 11.881 1.00 96.06 203 ALA A C 1
ATOM 1622 O O . ALA A 1 203 ? 2.930 12.702 11.727 1.00 96.06 203 ALA A O 1
ATOM 1623 N N . GLN A 1 204 ? 2.207 14.704 10.988 1.00 95.25 204 GLN A N 1
ATOM 1624 C CA . GLN A 1 204 ? 1.619 14.181 9.755 1.00 95.25 204 GLN A CA 1
ATOM 1625 C C . GLN A 1 204 ? 2.653 13.454 8.893 1.00 95.25 204 GLN A C 1
ATOM 1627 O O . GLN A 1 204 ? 2.356 12.357 8.424 1.00 95.25 204 GLN A O 1
ATOM 1632 N N . ARG A 1 205 ? 3.870 13.999 8.732 1.00 94.12 205 ARG A N 1
ATOM 1633 C CA . ARG A 1 205 ? 4.959 13.324 8.002 1.00 94.12 205 ARG A CA 1
ATOM 1634 C C . ARG A 1 205 ? 5.256 11.939 8.573 1.00 94.12 205 ARG A C 1
ATOM 1636 O O . ARG A 1 205 ? 5.339 10.970 7.821 1.00 94.12 205 ARG A O 1
ATOM 1643 N N . CYS A 1 206 ? 5.409 11.841 9.894 1.00 93.75 206 CYS A N 1
ATOM 1644 C CA . CYS A 1 206 ? 5.728 10.577 10.562 1.00 93.75 206 CYS A CA 1
ATOM 1645 C C . CYS A 1 206 ? 4.588 9.553 10.431 1.00 93.75 206 CYS A C 1
ATOM 1647 O O . CYS A 1 206 ? 4.839 8.370 10.215 1.00 93.75 206 CYS A O 1
ATOM 1649 N N . ILE A 1 207 ? 3.334 10.003 10.537 1.00 94.94 207 ILE A N 1
ATOM 1650 C CA . ILE A 1 207 ? 2.145 9.144 10.440 1.00 94.94 207 ILE A CA 1
ATOM 1651 C C . ILE A 1 207 ? 1.885 8.700 8.994 1.00 94.94 207 ILE A C 1
ATOM 1653 O O . ILE A 1 207 ? 1.413 7.586 8.767 1.00 94.94 207 ILE A O 1
ATOM 1657 N N . TYR A 1 208 ? 2.196 9.551 8.012 1.00 93.81 208 TYR A N 1
ATOM 1658 C CA . TYR A 1 208 ? 1.872 9.316 6.608 1.00 93.81 208 TYR A CA 1
ATOM 1659 C C . TYR A 1 208 ? 2.450 8.011 6.068 1.00 93.81 208 TYR A C 1
ATOM 1661 O O . TYR A 1 208 ? 1.770 7.353 5.290 1.00 93.81 208 TYR A O 1
ATOM 1669 N N . GLY A 1 209 ? 3.642 7.592 6.507 1.00 90.38 209 GLY A N 1
ATOM 1670 C CA . GLY A 1 209 ? 4.192 6.293 6.110 1.00 90.38 209 GLY A CA 1
ATOM 1671 C C . GLY A 1 209 ? 3.235 5.156 6.447 1.00 90.38 209 GLY A C 1
ATOM 1672 O O . GLY A 1 209 ? 2.766 4.470 5.553 1.00 90.38 209 GLY A O 1
ATOM 1673 N N . TYR A 1 210 ? 2.820 5.065 7.709 1.00 93.25 210 TYR A N 1
ATOM 1674 C CA . TYR A 1 210 ? 1.877 4.048 8.171 1.00 93.25 210 TYR A CA 1
ATOM 1675 C C . TYR A 1 210 ? 0.483 4.169 7.536 1.00 93.25 210 TYR A C 1
ATOM 1677 O O . TYR A 1 210 ? -0.159 3.165 7.251 1.00 93.25 210 TYR A O 1
ATOM 1685 N N . LYS A 1 211 ? -0.007 5.390 7.292 1.00 93.94 211 LYS A N 1
ATOM 1686 C CA . LYS A 1 211 ? -1.300 5.601 6.618 1.00 93.94 211 LYS A CA 1
ATOM 1687 C C . LYS A 1 211 ? -1.255 5.172 5.150 1.00 93.94 211 LYS A C 1
ATOM 1689 O O . LYS A 1 211 ? -2.185 4.547 4.653 1.00 93.94 211 LYS A O 1
ATOM 1694 N N . SER A 1 212 ? -0.211 5.579 4.440 1.00 90.94 212 SER A N 1
ATOM 1695 C CA . SER A 1 212 ? -0.113 5.432 2.988 1.00 90.94 212 SER A CA 1
ATOM 1696 C C . SER A 1 212 ? 0.265 4.016 2.564 1.00 90.94 212 SER A C 1
ATOM 1698 O O . SER A 1 212 ? -0.160 3.572 1.500 1.00 90.94 212 SER A O 1
ATOM 1700 N N . THR A 1 213 ? 0.969 3.286 3.434 1.00 92.75 213 THR A N 1
ATOM 1701 C CA . THR A 1 213 ? 1.281 1.866 3.254 1.00 92.75 213 THR A CA 1
ATOM 1702 C C . THR A 1 213 ? 0.356 0.945 4.046 1.00 92.75 213 THR A C 1
ATOM 1704 O O . THR A 1 213 ? 0.724 -0.191 4.347 1.00 92.75 213 THR A O 1
ATOM 1707 N N . TYR A 1 214 ? -0.824 1.430 4.444 1.00 94.19 214 TYR A N 1
ATOM 1708 C CA . TYR A 1 214 ? -1.810 0.605 5.131 1.00 94.19 214 TYR A CA 1
ATOM 1709 C C . TYR A 1 214 ? -2.350 -0.444 4.149 1.00 94.19 214 TYR A C 1
ATOM 1711 O O . TYR A 1 214 ? -2.936 -0.063 3.130 1.00 94.19 214 TYR A O 1
ATOM 1719 N N . PRO A 1 215 ? -2.145 -1.747 4.396 1.00 92.88 215 PRO A N 1
ATOM 1720 C CA . PRO A 1 215 ? -2.436 -2.752 3.390 1.00 92.88 215 PRO A CA 1
ATOM 1721 C C . PRO A 1 215 ? -3.930 -3.076 3.330 1.00 92.88 215 PRO A C 1
ATOM 1723 O O . PRO A 1 215 ? -4.690 -2.790 4.256 1.00 92.88 215 PRO A O 1
ATOM 1726 N N . ILE A 1 216 ? -4.352 -3.747 2.259 1.00 90.38 216 ILE A N 1
ATOM 1727 C CA . ILE A 1 216 ? -5.698 -4.330 2.165 1.00 90.38 216 ILE A CA 1
ATOM 1728 C C . ILE A 1 216 ? -5.920 -5.423 3.226 1.00 90.38 216 ILE A C 1
ATOM 1730 O O . ILE A 1 216 ? -4.975 -6.049 3.705 1.00 90.38 216 ILE A O 1
ATOM 1734 N N . CYS A 1 217 ? -7.174 -5.697 3.587 1.00 94.44 217 CYS A N 1
ATOM 1735 C CA . CYS A 1 217 ? -7.484 -6.800 4.499 1.00 94.44 217 CYS A CA 1
ATOM 1736 C C . CYS A 1 217 ? -7.323 -8.151 3.782 1.00 94.44 217 CYS A C 1
ATOM 1738 O O . CYS A 1 217 ? -8.021 -8.401 2.795 1.00 94.44 217 CYS A O 1
ATOM 1740 N N . ILE A 1 218 ? -6.457 -9.027 4.306 1.00 95.62 218 ILE A N 1
ATOM 1741 C CA . ILE A 1 218 ? -6.317 -10.425 3.873 1.00 95.62 218 ILE A CA 1
ATOM 1742 C C . ILE A 1 218 ? -6.711 -11.327 5.053 1.00 95.62 218 ILE A C 1
ATOM 1744 O O . ILE A 1 218 ? -5.879 -11.582 5.929 1.00 95.62 218 ILE A O 1
ATOM 1748 N N . PRO A 1 219 ? -7.974 -11.786 5.111 1.00 95.69 219 PRO A N 1
ATOM 1749 C CA . PRO A 1 219 ? -8.432 -12.679 6.166 1.00 95.69 219 PRO A CA 1
ATOM 1750 C C . PRO A 1 219 ? -7.689 -14.022 6.159 1.00 95.69 219 PRO A C 1
ATOM 1752 O O . PRO A 1 219 ? -7.194 -14.494 5.128 1.00 95.69 219 PRO A O 1
ATOM 1755 N N . ILE A 1 220 ? -7.627 -14.657 7.325 1.00 96.06 220 ILE A N 1
ATOM 1756 C CA . ILE A 1 220 ? -7.175 -16.040 7.484 1.00 96.06 220 ILE A CA 1
ATOM 1757 C C . ILE A 1 220 ? -8.335 -16.929 7.921 1.00 96.06 220 ILE A C 1
ATOM 1759 O O . ILE A 1 220 ? -9.270 -16.469 8.575 1.00 96.06 220 ILE A O 1
ATOM 1763 N N . GLU A 1 221 ? -8.252 -18.208 7.579 1.00 95.88 221 GLU A N 1
ATOM 1764 C CA . GLU A 1 221 ? -9.127 -19.223 8.155 1.00 95.88 221 GLU A CA 1
ATOM 1765 C C . GLU A 1 221 ? -8.730 -19.434 9.626 1.00 95.88 221 GLU A C 1
ATOM 1767 O O . GLU A 1 221 ? -7.565 -19.705 9.928 1.00 95.88 221 GLU A O 1
ATOM 1772 N N . ASP A 1 222 ? -9.682 -19.253 10.541 1.00 95.25 222 ASP A N 1
ATOM 1773 C CA . ASP A 1 222 ? -9.546 -19.553 11.970 1.00 95.25 222 ASP A CA 1
ATOM 1774 C C . ASP A 1 222 ? -10.927 -19.942 12.5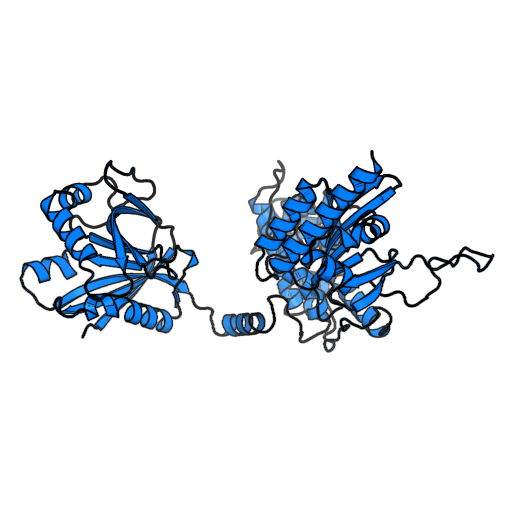17 1.00 95.25 222 ASP A C 1
ATOM 1776 O O . ASP A 1 222 ? -11.890 -19.188 12.377 1.00 95.25 222 ASP A O 1
ATOM 1780 N N . ASP A 1 223 ? -11.028 -21.106 13.162 1.00 94.31 223 ASP A N 1
ATOM 1781 C CA . ASP A 1 223 ? -12.301 -21.652 13.662 1.00 94.31 223 ASP A CA 1
ATOM 1782 C C . ASP A 1 223 ? -12.971 -20.769 14.730 1.00 94.31 223 ASP A C 1
ATOM 1784 O O . ASP A 1 223 ? -14.157 -20.922 15.025 1.00 94.31 223 ASP A O 1
ATOM 1788 N N . ARG A 1 224 ? -12.216 -19.851 15.346 1.00 93.25 224 ARG A N 1
ATOM 1789 C CA . ARG A 1 224 ? -12.682 -19.009 16.455 1.00 93.25 224 ARG A CA 1
ATOM 1790 C C . ARG A 1 224 ? -13.171 -17.637 15.990 1.00 93.25 224 ARG A C 1
ATOM 1792 O O . ARG A 1 224 ? -13.817 -16.941 16.773 1.00 93.25 224 ARG A O 1
ATOM 1799 N N . VAL A 1 225 ? -12.831 -17.207 14.769 1.00 96.12 225 VAL A N 1
ATOM 1800 C CA . VAL A 1 225 ? -13.011 -15.816 14.318 1.00 96.12 225 VAL A CA 1
ATOM 1801 C C . VAL A 1 225 ? -13.496 -15.748 12.871 1.00 96.12 225 VAL A C 1
ATOM 1803 O O . VAL A 1 225 ? -12.822 -16.196 11.950 1.00 96.12 225 VAL A O 1
ATOM 1806 N N . SER A 1 226 ? -14.635 -15.088 12.652 1.00 97.25 226 SER A N 1
ATOM 1807 C CA . SER A 1 226 ? -15.212 -14.901 11.317 1.00 97.25 226 SER A CA 1
ATOM 1808 C C . SER A 1 226 ? -14.404 -13.937 10.437 1.00 97.25 226 SER A C 1
ATOM 1810 O O . SER A 1 226 ? -13.738 -13.018 10.922 1.00 97.25 226 SER A O 1
ATOM 1812 N N . GLU A 1 227 ? -14.531 -14.084 9.116 1.00 97.62 227 GLU A N 1
ATOM 1813 C CA . GLU A 1 227 ? -14.003 -13.113 8.149 1.00 97.62 227 GLU A CA 1
ATOM 1814 C C . GLU A 1 227 ? -14.576 -11.704 8.389 1.00 97.62 227 GLU A C 1
ATOM 1816 O O . GLU A 1 227 ? -13.844 -10.714 8.338 1.00 97.62 227 GLU A O 1
ATOM 1821 N N . THR A 1 228 ? -15.870 -11.608 8.711 1.00 97.88 228 THR A N 1
ATOM 1822 C CA . THR A 1 228 ? -16.533 -10.341 9.054 1.00 97.88 228 THR A CA 1
ATOM 1823 C C . THR A 1 228 ? -15.843 -9.649 10.226 1.00 97.88 228 THR A C 1
ATOM 1825 O O . THR A 1 228 ? -15.538 -8.459 10.132 1.00 97.88 228 THR A O 1
ATOM 1828 N N . SER A 1 229 ? -15.530 -10.386 11.299 1.00 98.19 229 SER A N 1
ATOM 1829 C CA . SER A 1 229 ? -14.790 -9.850 12.446 1.00 98.19 229 SER A CA 1
ATOM 1830 C C . SER A 1 229 ? -13.426 -9.305 12.014 1.00 98.19 229 SER A C 1
ATOM 1832 O O . SER A 1 229 ? -13.058 -8.182 12.368 1.00 98.19 229 SER A O 1
ATOM 1834 N N . GLN A 1 230 ? -12.708 -10.059 11.172 1.00 98.25 230 GLN A N 1
ATOM 1835 C CA . GLN A 1 230 ? -11.378 -9.677 10.696 1.00 98.25 230 GLN A CA 1
ATOM 1836 C C . GLN A 1 230 ? -11.391 -8.392 9.858 1.00 98.25 230 GLN A C 1
ATOM 1838 O O . GLN A 1 230 ? -10.532 -7.521 10.035 1.00 98.25 230 GLN A O 1
ATOM 1843 N N . ARG A 1 231 ? -12.391 -8.242 8.984 1.00 97.75 231 ARG A N 1
ATOM 1844 C CA . ARG A 1 231 ? -12.589 -7.037 8.166 1.00 97.75 231 ARG A CA 1
ATOM 1845 C C . ARG A 1 231 ? -13.010 -5.830 8.998 1.00 97.75 231 ARG A C 1
ATOM 1847 O O . ARG A 1 231 ? -12.520 -4.734 8.749 1.00 97.75 231 ARG A O 1
ATOM 1854 N N . GLN A 1 232 ? -13.864 -6.017 10.003 1.00 98.44 232 GLN A N 1
ATOM 1855 C CA . GLN A 1 232 ? -14.258 -4.927 10.898 1.00 98.44 232 GLN A CA 1
ATOM 1856 C C . GLN A 1 232 ? -13.086 -4.427 11.750 1.00 98.44 232 GLN A C 1
ATOM 1858 O O . GLN A 1 232 ? -12.921 -3.221 11.907 1.00 98.44 232 GLN A O 1
ATOM 1863 N N . MET A 1 233 ? -12.232 -5.324 12.251 1.00 98.25 233 MET A N 1
ATOM 1864 C CA . MET A 1 233 ? -11.021 -4.927 12.978 1.00 98.25 233 MET A CA 1
ATOM 1865 C C . MET A 1 233 ? -10.025 -4.176 12.080 1.00 98.25 233 MET A C 1
ATOM 1867 O O . MET A 1 233 ? -9.420 -3.193 12.509 1.00 98.25 233 MET A O 1
ATOM 1871 N N . HIS A 1 234 ? -9.877 -4.605 10.823 1.00 98.44 234 HIS A N 1
ATOM 1872 C CA . HIS A 1 234 ? -9.076 -3.898 9.816 1.00 98.44 234 HIS A CA 1
ATOM 1873 C C . HIS A 1 234 ? -9.614 -2.491 9.539 1.00 98.44 234 HIS A C 1
ATOM 1875 O O . HIS A 1 234 ? -8.865 -1.527 9.685 1.00 98.44 234 HIS A O 1
ATOM 1881 N N . GLY A 1 235 ? -10.916 -2.355 9.267 1.00 97.88 235 GLY A N 1
ATOM 1882 C CA . GLY A 1 235 ? -11.558 -1.052 9.072 1.00 97.88 235 GLY A CA 1
ATOM 1883 C C . GLY A 1 235 ? -11.408 -0.130 10.285 1.00 97.88 235 GLY A C 1
ATOM 1884 O O . GLY A 1 235 ? -11.029 1.030 10.137 1.00 97.88 235 GLY A O 1
ATOM 1885 N N . PHE A 1 236 ? -11.595 -0.661 11.498 1.00 98.62 236 PHE A N 1
ATOM 1886 C CA . PHE A 1 236 ? -11.403 0.092 12.738 1.00 98.62 236 PHE A CA 1
ATOM 1887 C C . PHE A 1 236 ? -9.982 0.662 12.866 1.00 98.62 236 PHE A C 1
ATOM 1889 O O . PHE A 1 236 ? -9.818 1.856 13.110 1.00 98.62 236 PHE A O 1
ATOM 1896 N N . LEU A 1 237 ? -8.938 -0.156 12.691 1.00 98.56 237 LEU A N 1
ATOM 1897 C CA . LEU A 1 237 ? -7.554 0.315 12.821 1.00 98.56 237 LEU A CA 1
ATOM 1898 C C . LEU A 1 237 ? -7.136 1.258 11.682 1.00 98.56 237 LEU A C 1
ATOM 1900 O O . LEU A 1 237 ? -6.375 2.200 11.921 1.00 98.56 237 LEU A O 1
ATOM 1904 N N . GLN A 1 238 ? -7.666 1.058 10.473 1.00 97.69 238 GLN A N 1
ATOM 1905 C CA . GLN A 1 238 ? -7.488 1.995 9.366 1.00 97.69 238 GLN A CA 1
ATOM 1906 C C . GLN A 1 238 ? -8.090 3.368 9.702 1.00 97.69 238 GLN A C 1
ATOM 1908 O O . GLN A 1 238 ? -7.461 4.410 9.505 1.00 97.69 238 GLN A O 1
ATOM 1913 N N . GLU A 1 239 ? -9.289 3.384 10.277 1.00 97.31 239 GLU A N 1
ATOM 1914 C CA . GLU A 1 239 ? -9.951 4.618 10.687 1.00 97.31 239 GLU A CA 1
ATOM 1915 C C . GLU A 1 239 ? -9.206 5.309 11.841 1.00 97.31 239 GLU A C 1
ATOM 1917 O O . GLU A 1 239 ? -9.066 6.534 11.858 1.00 97.31 239 GLU A O 1
ATOM 1922 N N . VAL A 1 240 ? -8.629 4.539 12.771 1.00 98.31 240 VAL A N 1
ATOM 1923 C CA . VAL A 1 240 ? -7.765 5.073 13.834 1.00 98.31 240 VAL A CA 1
ATOM 1924 C C . VAL A 1 240 ? -6.560 5.819 13.252 1.00 98.31 240 VAL A C 1
ATOM 1926 O O . VAL A 1 240 ? -6.325 6.969 13.637 1.00 98.31 240 VAL A O 1
ATOM 1929 N N . ILE A 1 241 ? -5.797 5.220 12.325 1.00 97.88 241 ILE A N 1
ATOM 1930 C CA . ILE A 1 241 ? -4.629 5.900 11.736 1.00 97.88 241 ILE A CA 1
ATOM 1931 C C . ILE A 1 241 ? -5.043 7.133 10.925 1.00 97.88 241 ILE A C 1
ATOM 1933 O O . ILE A 1 241 ? -4.374 8.165 11.011 1.00 97.88 241 ILE A O 1
ATOM 1937 N N . ASN A 1 242 ? -6.174 7.074 10.214 1.00 96.06 242 ASN A N 1
ATOM 1938 C CA . ASN A 1 242 ? -6.715 8.204 9.458 1.00 96.06 242 ASN A CA 1
ATOM 1939 C C . ASN A 1 242 ? -7.096 9.374 10.375 1.00 96.06 242 ASN A C 1
ATOM 1941 O O . ASN A 1 242 ? -6.716 10.517 10.115 1.00 96.06 242 ASN A O 1
ATOM 1945 N N . ARG A 1 243 ? -7.774 9.101 11.494 1.00 97.44 243 ARG A N 1
ATOM 1946 C CA . ARG A 1 243 ? -8.122 10.126 12.491 1.00 97.44 243 ARG A CA 1
ATOM 1947 C C . ARG A 1 243 ? -6.891 10.747 13.131 1.00 97.44 243 ARG A C 1
ATOM 1949 O O . ARG A 1 243 ? -6.839 11.966 13.266 1.00 97.44 243 ARG A O 1
ATOM 1956 N N . ILE A 1 244 ? -5.891 9.938 13.491 1.00 97.69 244 ILE A N 1
ATOM 1957 C CA . ILE A 1 244 ? -4.628 10.442 14.050 1.00 97.69 244 ILE A CA 1
ATOM 1958 C C . ILE A 1 244 ? -3.878 11.293 13.020 1.00 97.69 244 ILE A C 1
ATOM 1960 O O . ILE A 1 244 ? -3.326 12.326 13.380 1.00 97.69 244 ILE A O 1
ATOM 1964 N N . TYR A 1 245 ? -3.878 10.907 11.744 1.00 96.00 245 TYR A N 1
ATOM 1965 C CA . TYR A 1 245 ? -3.272 11.697 10.673 1.00 96.00 245 TYR A CA 1
ATOM 1966 C C . TYR A 1 245 ? -3.957 13.058 10.485 1.00 96.00 245 TYR A C 1
ATOM 1968 O O . TYR A 1 245 ? -3.281 14.082 10.398 1.00 96.00 245 TYR A O 1
ATOM 1976 N N . ASN A 1 246 ? -5.292 13.075 10.472 1.00 94.62 246 ASN A N 1
ATOM 1977 C CA . ASN A 1 246 ? -6.080 14.296 10.288 1.00 94.62 246 ASN A CA 1
ATOM 1978 C C . ASN A 1 246 ? -6.049 15.201 11.525 1.00 94.62 246 ASN A C 1
ATOM 1980 O O . ASN A 1 246 ? -6.085 16.424 11.409 1.00 94.62 246 ASN A O 1
ATOM 1984 N N . ASN A 1 247 ? -5.959 14.613 12.719 1.00 95.31 247 ASN A N 1
ATOM 1985 C CA . ASN A 1 247 ? -5.843 15.345 13.970 1.00 95.31 247 ASN A CA 1
ATOM 1986 C C . ASN A 1 247 ? -4.844 14.677 14.944 1.00 95.31 247 ASN A C 1
ATOM 1988 O O . ASN A 1 247 ? -5.252 14.005 15.896 1.00 95.31 247 ASN A O 1
ATOM 1992 N N . PRO A 1 248 ? -3.528 14.921 14.779 1.00 95.81 248 PRO A N 1
ATOM 1993 C CA . PRO A 1 248 ? -2.485 14.367 15.651 1.00 95.81 248 PRO A CA 1
ATOM 1994 C C . PRO A 1 248 ? -2.670 14.660 17.150 1.00 95.81 248 PRO A C 1
ATOM 1996 O O . PRO A 1 248 ? -2.253 13.873 18.008 1.00 95.81 248 PRO A O 1
ATOM 1999 N N . SER A 1 249 ? -3.356 15.756 17.495 1.00 95.38 249 SER A N 1
ATOM 2000 C CA . SER A 1 249 ? -3.624 16.114 18.892 1.00 95.38 249 SER A CA 1
ATOM 2001 C C . SER A 1 249 ? -4.498 15.083 19.619 1.00 95.38 249 SER A C 1
ATOM 2003 O O . SER A 1 249 ? -4.405 14.974 20.844 1.00 95.38 249 SER A O 1
ATOM 2005 N N . LEU A 1 250 ? -5.255 14.251 18.882 1.00 96.19 250 LEU A N 1
ATOM 2006 C CA . LEU A 1 250 ? -6.052 13.156 19.443 1.00 96.19 250 LEU A CA 1
ATOM 2007 C C . LEU A 1 250 ? -5.216 12.192 20.278 1.00 96.19 250 LEU A C 1
ATOM 2009 O O . LEU A 1 250 ? -5.737 11.615 21.226 1.00 96.19 250 LEU A O 1
ATOM 2013 N N . VAL A 1 251 ? -3.924 12.040 19.974 1.00 96.44 251 VAL A N 1
ATOM 2014 C CA . VAL A 1 251 ? -2.979 11.200 20.729 1.00 96.44 251 VAL A CA 1
ATOM 2015 C C . VAL A 1 251 ? -1.889 12.011 21.439 1.00 96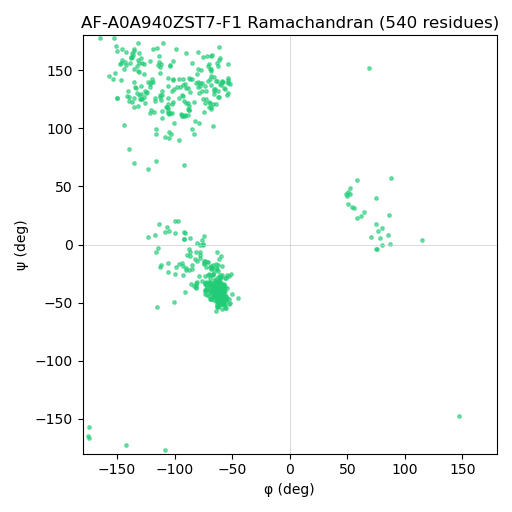.44 251 VAL A C 1
ATOM 2017 O O . VAL A 1 251 ? -0.925 11.445 21.944 1.00 96.44 251 VAL A O 1
ATOM 2020 N N . ASN A 1 252 ? -2.099 13.322 21.604 1.00 94.75 252 ASN A N 1
ATOM 2021 C CA . ASN A 1 252 ? -1.157 14.283 22.195 1.00 94.75 252 ASN A CA 1
ATOM 2022 C C . ASN A 1 252 ? 0.142 14.464 21.385 1.00 94.75 252 ASN A C 1
ATOM 2024 O O . ASN A 1 252 ? 1.183 14.785 21.960 1.00 94.75 252 ASN A O 1
ATOM 2028 N N . LEU A 1 253 ? 0.100 14.266 20.064 1.00 94.12 253 LEU A N 1
ATOM 2029 C CA . LEU A 1 253 ? 1.222 14.641 19.205 1.00 94.12 253 LEU A CA 1
ATOM 2030 C C . LEU A 1 253 ? 1.282 16.160 19.044 1.00 94.12 253 LEU A C 1
ATOM 2032 O O . LEU A 1 253 ? 0.260 16.820 18.845 1.00 94.12 253 LEU A O 1
ATOM 2036 N N . GLN A 1 254 ? 2.494 16.704 19.136 1.00 89.75 254 GLN A N 1
ATOM 2037 C CA . GLN A 1 254 ? 2.740 18.128 18.941 1.00 89.75 254 GLN A CA 1
ATOM 2038 C C . GLN A 1 254 ? 2.689 18.477 17.451 1.00 89.75 254 GLN A C 1
ATOM 2040 O O . GLN A 1 254 ? 3.194 17.741 16.605 1.00 89.75 254 GLN A O 1
ATOM 2045 N N . GLN A 1 255 ? 2.080 19.619 17.140 1.00 86.81 255 GLN A N 1
ATOM 2046 C CA . GLN A 1 255 ? 1.974 20.148 15.781 1.00 86.81 255 GLN A CA 1
ATOM 2047 C C . GLN A 1 255 ? 3.157 21.074 15.500 1.00 86.81 255 GLN A C 1
ATOM 2049 O O . GLN A 1 255 ? 3.019 22.293 15.427 1.00 86.81 255 GLN A O 1
ATOM 2054 N N . GLU A 1 256 ? 4.347 20.489 15.421 1.00 92.25 256 GLU A N 1
ATOM 2055 C CA . GLU A 1 256 ? 5.538 21.208 14.976 1.00 92.25 256 GLU A CA 1
ATOM 2056 C C . GLU A 1 256 ? 5.527 21.362 13.454 1.00 92.25 256 GLU A C 1
ATOM 2058 O O . GLU A 1 256 ? 5.012 20.492 12.748 1.00 92.25 256 GLU A O 1
ATOM 2063 N N . LYS A 1 257 ? 6.133 22.443 12.947 1.00 94.19 257 LYS A N 1
ATOM 2064 C CA . LYS A 1 257 ? 6.325 22.636 11.505 1.00 94.19 257 LYS A CA 1
ATOM 2065 C C . LYS A 1 257 ? 7.037 21.421 10.909 1.00 94.19 257 LYS A C 1
ATOM 2067 O O . LYS A 1 257 ? 7.958 20.881 11.520 1.00 94.19 257 LYS A O 1
ATOM 2072 N N . ASP A 1 258 ? 6.608 21.017 9.720 1.00 94.44 258 ASP A N 1
ATOM 2073 C CA . ASP A 1 258 ? 7.250 19.928 9.000 1.00 94.44 258 ASP A CA 1
ATOM 2074 C C . ASP A 1 258 ? 8.737 20.202 8.720 1.00 94.44 258 ASP A C 1
ATOM 2076 O O . ASP A 1 258 ? 9.143 21.317 8.377 1.00 94.44 258 ASP A O 1
ATOM 2080 N N . GLU A 1 259 ? 9.549 19.158 8.870 1.00 93.12 259 GLU A N 1
ATOM 2081 C CA . GLU A 1 259 ? 10.977 19.167 8.582 1.00 93.12 259 GLU A CA 1
ATOM 2082 C C . GLU A 1 259 ? 11.434 17.752 8.193 1.00 93.12 259 GLU A C 1
ATOM 2084 O O . GLU A 1 259 ? 10.897 16.746 8.659 1.00 93.12 259 GLU A O 1
ATOM 2089 N N . PHE A 1 260 ? 12.433 17.661 7.315 1.00 92.00 260 PHE A N 1
ATOM 2090 C CA . PHE A 1 260 ? 12.896 16.403 6.738 1.00 92.00 260 PHE A CA 1
ATOM 2091 C C . PHE A 1 260 ? 14.382 16.426 6.373 1.00 92.00 260 PH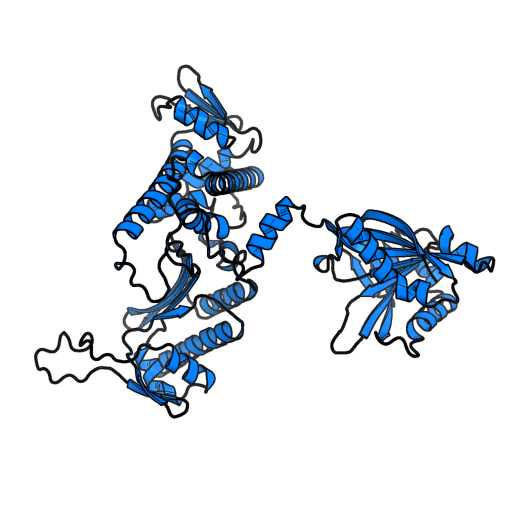E A C 1
ATOM 2093 O O . PHE A 1 260 ? 15.058 17.464 6.393 1.00 92.00 260 PHE A O 1
ATOM 2100 N N . TYR A 1 261 ? 14.878 15.241 6.020 1.00 86.94 261 TYR A N 1
ATOM 2101 C CA . TYR A 1 261 ? 16.193 15.038 5.427 1.00 86.94 261 TYR A CA 1
ATOM 2102 C C . TYR A 1 261 ? 16.103 15.029 3.904 1.00 86.94 261 TYR A C 1
ATOM 2104 O O . TYR A 1 261 ? 15.336 14.260 3.313 1.00 86.94 261 TYR A O 1
ATOM 2112 N N . GLU A 1 262 ? 16.950 15.837 3.274 1.00 83.12 262 GLU A N 1
ATOM 2113 C CA . GLU A 1 262 ? 17.176 15.768 1.835 1.00 83.12 262 GLU A CA 1
ATOM 2114 C C . GLU A 1 262 ? 17.970 14.514 1.459 1.00 83.12 262 GLU A C 1
ATOM 2116 O O . GLU A 1 262 ? 18.621 13.875 2.294 1.00 83.12 262 GLU A O 1
ATOM 2121 N N . VAL A 1 263 ? 17.932 14.144 0.179 1.00 69.94 263 VAL A N 1
ATOM 2122 C CA . VAL A 1 263 ? 18.555 12.903 -0.311 1.00 69.94 263 VAL A CA 1
ATOM 2123 C C . VAL A 1 263 ? 20.054 12.856 0.004 1.00 69.94 263 VAL A C 1
ATOM 2125 O O . VAL A 1 263 ? 20.544 11.830 0.472 1.00 69.94 263 VAL A O 1
ATOM 2128 N N . TRP A 1 264 ? 20.762 13.973 -0.173 1.00 70.88 264 TRP A N 1
ATOM 2129 C CA . TRP A 1 264 ? 22.204 14.091 0.080 1.00 70.88 264 TRP A CA 1
ATOM 2130 C C . TRP A 1 264 ? 22.574 14.224 1.565 1.00 70.88 264 TRP A C 1
ATOM 2132 O O . TRP A 1 264 ? 23.755 14.176 1.904 1.00 70.88 264 TRP A O 1
ATOM 2142 N N . MET A 1 265 ? 21.599 14.409 2.462 1.00 73.00 265 MET A N 1
ATOM 2143 C CA . MET A 1 265 ? 21.879 14.578 3.887 1.00 73.00 265 MET A CA 1
ATOM 2144 C C . MET A 1 265 ? 22.138 13.234 4.574 1.00 73.00 265 MET A C 1
ATOM 2146 O O . MET A 1 265 ? 21.405 12.248 4.399 1.00 73.00 265 MET A O 1
ATOM 2150 N N . LEU A 1 266 ? 23.178 13.220 5.409 1.00 74.38 266 LEU A N 1
ATOM 2151 C CA . LEU A 1 266 ? 23.456 12.124 6.330 1.00 74.38 266 LEU A CA 1
ATOM 2152 C C . LEU A 1 266 ? 22.395 12.099 7.435 1.00 74.38 266 LEU A C 1
ATOM 2154 O O . LEU A 1 266 ? 21.992 13.142 7.940 1.00 74.38 266 LEU A O 1
ATOM 2158 N N . ASN A 1 267 ? 21.974 10.910 7.870 1.00 70.94 267 ASN A N 1
ATOM 2159 C CA . ASN A 1 267 ? 20.931 10.782 8.901 1.00 70.94 267 ASN A CA 1
ATOM 2160 C C . ASN A 1 267 ? 21.309 11.469 10.231 1.00 70.94 267 ASN A C 1
ATOM 2162 O O . ASN A 1 267 ? 20.438 11.896 10.981 1.00 70.94 267 ASN A O 1
ATOM 2166 N N . ASN A 1 268 ? 22.603 11.609 10.523 1.00 78.38 268 ASN A N 1
ATOM 2167 C CA . ASN A 1 268 ? 23.107 12.251 11.736 1.00 78.38 268 ASN A CA 1
ATOM 2168 C C . ASN A 1 268 ? 23.372 13.760 11.582 1.00 78.38 268 ASN A C 1
ATOM 2170 O O . ASN A 1 268 ? 23.863 14.372 12.525 1.00 78.38 268 ASN A O 1
ATOM 2174 N N . SER A 1 269 ? 23.051 14.380 10.439 1.00 87.06 269 SER A N 1
ATOM 2175 C CA . SER A 1 269 ? 23.319 15.810 10.224 1.00 87.06 269 SER A CA 1
ATOM 2176 C C . SER A 1 269 ? 22.369 16.744 10.985 1.00 87.06 269 SER A C 1
ATOM 2178 O O . SER A 1 269 ? 22.658 17.930 11.100 1.00 87.06 269 SER A O 1
ATOM 2180 N N . LYS A 1 270 ? 21.235 16.231 11.485 1.00 90.81 270 LYS A N 1
ATOM 2181 C CA . LYS A 1 270 ? 20.222 16.975 12.258 1.00 90.81 270 LYS A CA 1
ATOM 2182 C C . LYS A 1 270 ? 19.760 16.170 13.489 1.00 90.81 270 LYS A C 1
ATOM 2184 O O . LYS A 1 270 ? 18.639 15.667 13.508 1.00 90.81 270 LYS A O 1
ATOM 2189 N N . PRO A 1 271 ? 20.605 15.992 14.519 1.00 91.44 271 PRO A N 1
ATOM 2190 C CA . PRO A 1 271 ? 20.290 15.117 15.654 1.00 91.44 271 PRO A CA 1
ATOM 2191 C C . PRO A 1 271 ? 19.025 15.532 16.426 1.00 91.44 271 PRO A C 1
ATOM 2193 O O . PRO A 1 271 ? 18.287 14.666 16.890 1.00 91.44 271 PRO A O 1
ATOM 2196 N N . GLU A 1 272 ? 18.736 16.834 16.518 1.00 93.69 272 GLU A N 1
ATOM 2197 C CA . GLU A 1 272 ? 17.517 17.351 17.159 1.00 93.69 272 GLU A CA 1
ATOM 2198 C C . GLU A 1 272 ? 16.245 16.966 16.391 1.00 93.69 272 GLU A C 1
ATOM 2200 O O . GLU A 1 272 ? 15.255 16.556 16.996 1.00 93.69 272 GLU A O 1
ATOM 2205 N N . LEU A 1 273 ? 16.280 17.038 15.055 1.00 93.31 273 LEU A N 1
ATOM 2206 C CA . LEU A 1 273 ? 15.171 16.597 14.209 1.00 93.31 273 LEU A CA 1
ATOM 2207 C C . LEU A 1 273 ? 14.920 15.098 14.384 1.00 93.31 273 LEU A C 1
ATOM 2209 O O . LEU A 1 273 ? 13.781 14.683 14.580 1.00 93.31 273 LEU A O 1
ATOM 2213 N N . ASP A 1 274 ? 15.982 14.290 14.361 1.00 91.94 274 ASP A N 1
ATOM 2214 C CA . ASP A 1 274 ? 15.905 12.840 14.557 1.00 91.94 274 ASP A CA 1
ATOM 2215 C C . ASP A 1 274 ? 15.281 12.471 15.916 1.00 91.94 274 ASP A C 1
ATOM 2217 O O . ASP A 1 274 ? 14.499 11.525 16.015 1.00 91.94 274 ASP A O 1
ATOM 2221 N N . ASP A 1 275 ? 15.595 13.231 16.970 1.00 93.50 275 ASP A N 1
ATOM 2222 C CA . ASP A 1 275 ? 14.989 13.070 18.293 1.00 93.50 275 ASP A CA 1
ATOM 2223 C C . ASP A 1 275 ? 13.489 13.410 18.299 1.00 93.50 275 ASP A C 1
ATOM 2225 O O . ASP A 1 275 ? 12.680 12.604 18.764 1.00 93.50 275 ASP A O 1
ATOM 2229 N N . LYS A 1 276 ? 13.085 14.544 17.711 1.00 94.44 276 LYS A N 1
ATOM 2230 C CA . LYS A 1 276 ? 11.665 14.929 17.567 1.00 94.44 276 LYS A CA 1
ATOM 2231 C C . LYS A 1 276 ? 10.860 13.900 16.776 1.00 94.44 276 LYS A C 1
ATOM 2233 O O . LYS A 1 276 ? 9.769 13.489 17.178 1.00 94.44 276 LYS A O 1
ATOM 2238 N N . MET A 1 277 ? 11.434 13.436 15.674 1.00 93.81 277 MET A N 1
ATOM 2239 C CA . MET A 1 277 ? 10.908 12.381 14.818 1.00 93.81 277 MET A CA 1
ATOM 2240 C C . MET A 1 277 ? 10.704 11.066 15.584 1.00 93.81 277 MET A C 1
ATOM 2242 O O . MET A 1 277 ? 9.620 10.482 15.551 1.00 93.81 277 MET A O 1
ATOM 2246 N N . ARG A 1 278 ? 11.712 10.619 16.344 1.00 93.19 278 ARG A N 1
ATOM 2247 C CA . ARG A 1 278 ? 11.601 9.428 17.204 1.00 93.19 278 ARG A CA 1
ATOM 2248 C C . ARG A 1 278 ? 10.556 9.587 18.303 1.00 93.19 278 ARG A C 1
ATOM 2250 O O . ARG A 1 278 ? 9.822 8.641 18.572 1.00 93.19 278 ARG A O 1
ATOM 2257 N N . LYS A 1 279 ? 10.472 10.757 18.940 1.00 95.12 279 LYS A N 1
ATOM 2258 C CA . LYS A 1 279 ? 9.452 11.052 19.961 1.00 95.12 279 LYS A CA 1
ATOM 2259 C C . LYS A 1 279 ? 8.042 10.986 19.377 1.00 95.12 279 LYS A C 1
ATOM 2261 O O . LYS A 1 279 ? 7.158 10.400 19.994 1.00 95.12 279 LYS A O 1
ATOM 2266 N N . THR A 1 280 ? 7.859 11.521 18.174 1.00 95.12 280 THR A N 1
ATOM 2267 C CA . THR A 1 280 ? 6.597 11.462 17.427 1.00 95.12 280 THR A CA 1
ATOM 2268 C C . THR A 1 280 ? 6.198 10.015 17.128 1.00 95.12 280 THR A C 1
ATOM 2270 O O . THR A 1 280 ? 5.100 9.594 17.491 1.00 95.12 280 THR A O 1
ATOM 2273 N N . GLU A 1 281 ? 7.104 9.219 16.545 1.00 94.38 281 GLU A N 1
ATOM 2274 C CA . GLU A 1 281 ? 6.860 7.788 16.299 1.00 94.38 281 GLU A CA 1
ATOM 2275 C C . GLU A 1 281 ? 6.532 7.049 17.602 1.00 94.38 281 GLU A C 1
ATOM 2277 O O . GLU A 1 281 ? 5.577 6.275 17.660 1.00 94.38 281 GLU A O 1
ATOM 2282 N N . LYS A 1 282 ? 7.275 7.332 18.676 1.00 95.62 282 LYS A N 1
ATOM 2283 C CA . LYS A 1 282 ? 7.053 6.706 19.977 1.00 95.62 282 LYS A CA 1
ATOM 2284 C C . LYS A 1 282 ? 5.650 6.974 20.522 1.00 95.62 282 LYS A C 1
ATOM 2286 O O . LYS A 1 282 ? 5.020 6.039 20.997 1.00 95.62 282 LYS A O 1
ATOM 2291 N N . VAL A 1 283 ? 5.143 8.204 20.453 1.00 97.00 283 VAL A N 1
ATOM 2292 C CA . VAL A 1 283 ? 3.787 8.523 20.941 1.00 97.00 283 VAL A CA 1
ATOM 2293 C C . VAL A 1 283 ? 2.716 7.774 20.141 1.00 97.00 283 VAL A C 1
ATOM 2295 O O . VAL A 1 283 ? 1.772 7.250 20.735 1.00 97.00 283 VAL A O 1
ATOM 2298 N N . LEU A 1 284 ? 2.878 7.672 18.816 1.00 96.56 284 LEU A N 1
ATOM 2299 C CA . LEU A 1 284 ? 1.997 6.863 17.968 1.00 96.56 284 LEU A CA 1
ATOM 2300 C C . LEU A 1 284 ? 2.032 5.388 18.398 1.00 96.56 284 LEU A C 1
ATOM 2302 O O . LEU A 1 284 ? 0.989 4.772 18.615 1.00 96.56 284 LEU A O 1
ATOM 2306 N N . PHE A 1 285 ? 3.230 4.834 18.569 1.00 96.56 285 PHE A N 1
ATOM 2307 C CA . PHE A 1 285 ? 3.426 3.428 18.920 1.00 96.56 285 PHE A CA 1
ATOM 2308 C C . PHE A 1 285 ? 2.930 3.116 20.328 1.00 96.56 285 PHE A C 1
ATOM 2310 O O . PHE A 1 285 ? 2.317 2.076 20.525 1.00 96.56 285 PHE A O 1
ATOM 2317 N N . ASP A 1 286 ? 3.117 4.017 21.291 1.00 97.50 286 ASP A N 1
ATOM 2318 C CA . ASP A 1 286 ? 2.595 3.866 22.650 1.00 97.50 286 ASP A CA 1
ATOM 2319 C C . ASP A 1 286 ? 1.056 3.828 22.653 1.00 97.50 286 ASP A C 1
ATOM 2321 O O . ASP A 1 286 ? 0.453 3.105 23.449 1.00 97.50 286 ASP A O 1
ATOM 2325 N N . PHE A 1 287 ? 0.400 4.562 21.745 1.00 98.12 287 PHE A N 1
ATOM 2326 C CA . PHE A 1 287 ? -1.052 4.491 21.581 1.00 98.12 287 PHE A CA 1
ATOM 2327 C C . PHE A 1 287 ? -1.504 3.144 20.995 1.00 98.12 287 PHE A C 1
ATOM 2329 O O . PHE A 1 287 ? -2.401 2.510 21.551 1.00 98.12 287 PHE A O 1
ATOM 2336 N N . TYR A 1 288 ? -0.855 2.650 19.938 1.00 97.75 288 TYR A N 1
ATOM 2337 C CA . TYR A 1 288 ? -1.164 1.320 19.393 1.00 97.75 288 TYR A CA 1
ATOM 2338 C C . TYR A 1 288 ? -0.796 0.185 20.354 1.00 97.75 288 TYR A C 1
ATOM 2340 O O . TYR A 1 288 ? -1.531 -0.792 20.447 1.00 97.75 288 TYR A O 1
ATOM 2348 N N . ALA A 1 289 ? 0.274 0.328 21.135 1.00 97.25 289 ALA A N 1
ATOM 2349 C CA . ALA A 1 289 ? 0.629 -0.606 22.198 1.00 97.25 289 ALA A CA 1
ATOM 2350 C C . ALA A 1 289 ? -0.433 -0.635 23.302 1.00 97.25 289 ALA A C 1
ATOM 2352 O O . ALA A 1 289 ? -0.743 -1.699 23.834 1.00 97.25 289 ALA A O 1
ATOM 2353 N N . TYR A 1 290 ? -1.046 0.508 23.615 1.00 97.19 290 TYR A N 1
ATOM 2354 C CA . TYR A 1 290 ? -2.180 0.566 24.530 1.00 97.19 290 TYR A CA 1
ATOM 2355 C C . TYR A 1 290 ? -3.400 -0.194 23.979 1.00 97.19 290 TYR A C 1
ATOM 2357 O O . TYR A 1 290 ? -4.018 -0.965 24.712 1.00 97.19 290 TYR A O 1
ATOM 2365 N N . LEU A 1 291 ? -3.718 -0.036 22.688 1.00 97.50 291 LEU A N 1
ATOM 2366 C CA . LEU A 1 291 ? -4.773 -0.808 22.016 1.00 97.50 291 LEU A CA 1
ATOM 2367 C C . LEU A 1 291 ? -4.451 -2.312 21.981 1.00 97.50 291 LEU A C 1
ATOM 2369 O O . LEU A 1 291 ? -5.295 -3.146 22.302 1.00 97.50 291 LEU A O 1
ATOM 2373 N N . TYR A 1 292 ? -3.213 -2.679 21.670 1.00 96.75 292 TYR A N 1
ATOM 2374 C CA . TYR A 1 292 ? -2.748 -4.063 21.721 1.00 96.75 292 TYR A CA 1
ATOM 2375 C C . TYR A 1 292 ? -2.902 -4.660 23.134 1.00 96.75 292 TYR A C 1
ATOM 2377 O O . TYR A 1 292 ? -3.408 -5.771 23.290 1.00 96.75 292 TYR A O 1
ATOM 2385 N N . LYS A 1 293 ? -2.573 -3.886 24.179 1.00 95.75 293 LYS A N 1
ATOM 2386 C CA . LYS A 1 293 ? -2.718 -4.281 25.590 1.00 95.75 293 LYS A CA 1
ATOM 2387 C C . LYS A 1 293 ? -4.176 -4.446 26.034 1.00 95.75 293 LYS A C 1
ATOM 2389 O O . LYS A 1 293 ? -4.453 -5.316 26.857 1.00 95.75 293 LYS A O 1
ATOM 2394 N N . LEU A 1 294 ? -5.115 -3.663 25.491 1.00 95.62 294 LEU A N 1
ATOM 2395 C CA . LEU A 1 294 ? -6.553 -3.910 25.691 1.00 95.62 294 LEU A CA 1
ATOM 2396 C C . LEU A 1 294 ? -6.928 -5.306 25.199 1.00 95.62 294 LEU A C 1
ATOM 2398 O O . LEU A 1 294 ? -7.577 -6.061 25.922 1.00 95.62 294 LEU A O 1
ATOM 2402 N N . GLY A 1 295 ? -6.465 -5.639 23.990 1.00 94.12 295 GLY A N 1
ATOM 2403 C CA . GLY A 1 295 ? -6.593 -6.965 23.405 1.00 94.12 295 GLY A CA 1
ATOM 2404 C C . GLY A 1 295 ? -6.053 -8.026 24.350 1.00 94.12 295 GLY A C 1
ATOM 2405 O O . GLY A 1 295 ? -6.787 -8.934 24.688 1.00 94.12 295 GLY A O 1
ATOM 2406 N N . GLU A 1 296 ? -4.834 -7.884 24.865 1.00 94.25 296 GLU A N 1
ATOM 2407 C CA . GLU A 1 296 ? -4.239 -8.818 25.832 1.00 94.25 296 GLU A CA 1
ATOM 2408 C C . GLU A 1 296 ? -5.090 -9.019 27.097 1.00 94.25 296 GLU A C 1
ATOM 2410 O O . GLU A 1 296 ? -5.409 -10.152 27.455 1.00 94.25 296 GLU A O 1
ATOM 2415 N N . CYS A 1 297 ? -5.480 -7.930 27.762 1.00 95.50 297 CYS A N 1
ATOM 2416 C CA . CYS A 1 297 ? -6.114 -7.970 29.083 1.00 95.50 297 CYS A CA 1
ATOM 2417 C C . CYS A 1 297 ? -7.623 -8.253 29.065 1.00 95.50 297 CYS A C 1
ATOM 2419 O O . CYS A 1 297 ? -8.198 -8.477 30.132 1.00 95.50 297 CYS A O 1
ATOM 2421 N N . GLY A 1 298 ? -8.272 -8.178 27.902 1.00 95.38 298 GLY A N 1
ATOM 2422 C CA . GLY A 1 298 ? -9.716 -8.358 27.790 1.00 95.38 298 GLY A CA 1
ATOM 2423 C C . GLY A 1 298 ? -10.159 -9.802 27.557 1.00 95.38 298 GLY A C 1
ATOM 2424 O O . GLY A 1 298 ? -9.378 -10.647 27.141 1.00 95.38 298 GLY A O 1
ATOM 2425 N N . GLU A 1 299 ? -11.438 -10.081 27.759 1.00 96.38 299 GLU A N 1
ATOM 2426 C CA . GLU A 1 299 ? -12.121 -11.304 27.332 1.00 96.38 299 GLU A CA 1
ATOM 2427 C C . GLU A 1 299 ? -13.279 -10.931 26.409 1.00 96.38 299 GLU A C 1
ATOM 2429 O O . GLU A 1 299 ? -13.997 -9.965 26.674 1.00 96.38 299 GLU A O 1
ATOM 2434 N N . VAL A 1 300 ? -13.476 -11.683 25.327 1.00 97.00 300 VAL A N 1
ATOM 2435 C CA . VAL A 1 300 ? -14.559 -11.404 24.376 1.00 97.00 300 VAL A CA 1
ATOM 2436 C C . VAL A 1 300 ? -15.814 -12.166 24.789 1.00 97.00 300 VAL A C 1
ATOM 2438 O O . VAL A 1 300 ? -15.782 -13.390 24.888 1.00 97.00 300 VAL A O 1
ATOM 2441 N N . LYS A 1 301 ? -16.914 -11.446 25.033 1.00 96.31 301 LYS A N 1
ATOM 2442 C CA . LYS A 1 301 ? -18.248 -12.003 25.332 1.00 96.31 301 LYS A CA 1
ATOM 2443 C C . LYS A 1 301 ? -19.296 -11.150 24.625 1.00 96.31 301 LYS A C 1
ATOM 2445 O O . LYS A 1 301 ? -19.204 -9.926 24.678 1.00 96.31 301 LYS A O 1
ATOM 2450 N N . ASP A 1 302 ? -20.243 -11.777 23.929 1.00 94.44 302 ASP A N 1
ATOM 2451 C CA . ASP A 1 302 ? -21.322 -11.096 23.193 1.00 94.44 302 ASP A CA 1
ATOM 2452 C C . ASP A 1 302 ? -20.827 -9.944 22.295 1.00 94.44 302 ASP A C 1
ATOM 2454 O O . ASP A 1 302 ? -21.388 -8.847 22.294 1.00 94.44 302 ASP A O 1
ATOM 2458 N N . ASN A 1 303 ? -19.724 -10.179 21.571 1.00 94.69 303 ASN A N 1
ATOM 2459 C CA . ASN A 1 303 ? -19.053 -9.188 20.723 1.00 94.69 303 ASN A CA 1
ATOM 2460 C C . ASN A 1 303 ? -18.640 -7.890 21.448 1.00 94.69 303 ASN A C 1
ATOM 2462 O O . ASN A 1 303 ? -18.578 -6.811 20.864 1.00 94.69 303 ASN A O 1
ATOM 2466 N N . LYS A 1 304 ? -18.321 -7.985 22.738 1.00 97.62 304 LYS A N 1
ATOM 2467 C CA . LYS A 1 304 ? -17.746 -6.904 23.545 1.00 97.62 304 LYS A CA 1
ATOM 2468 C C . LYS A 1 304 ? -16.474 -7.383 24.222 1.00 97.62 304 LYS A C 1
ATOM 2470 O O . LYS A 1 304 ? -16.312 -8.575 24.476 1.00 97.62 304 LYS A O 1
ATOM 2475 N N . LEU A 1 305 ? -15.588 -6.449 24.549 1.00 97.94 305 LEU A N 1
ATOM 2476 C CA . LEU A 1 305 ? -14.333 -6.743 25.239 1.00 97.94 305 LEU A CA 1
ATOM 2477 C C . LEU A 1 305 ? -14.427 -6.352 26.712 1.00 97.94 305 LEU A C 1
ATOM 2479 O O . LEU A 1 305 ? -14.508 -5.173 27.051 1.00 97.94 305 LEU A O 1
ATOM 2483 N N . TYR A 1 306 ? -14.397 -7.346 27.588 1.00 98.00 306 TYR A N 1
ATOM 2484 C CA . TYR A 1 306 ? -14.455 -7.193 29.036 1.00 98.00 306 TYR A CA 1
ATOM 2485 C C . TYR A 1 306 ? -13.043 -7.160 29.599 1.00 98.00 306 TYR A C 1
ATOM 2487 O O . TYR A 1 306 ? -12.356 -8.173 29.573 1.00 98.00 306 TYR A O 1
ATOM 2495 N N . VAL A 1 307 ? -12.605 -6.022 30.128 1.00 97.75 307 VAL A N 1
ATOM 2496 C CA . VAL A 1 307 ? -11.283 -5.885 30.748 1.00 97.75 307 VAL A CA 1
ATOM 2497 C C . VAL A 1 307 ? -11.438 -5.784 32.259 1.00 97.75 307 VAL A C 1
ATOM 2499 O O . VAL A 1 307 ? -12.065 -4.850 32.758 1.00 97.75 307 VAL A O 1
ATOM 2502 N N . ASP A 1 308 ? -10.866 -6.738 32.991 1.00 96.88 308 ASP A N 1
ATOM 2503 C CA . ASP A 1 308 ? -10.854 -6.722 34.455 1.00 96.88 308 ASP A CA 1
ATOM 2504 C C . ASP A 1 308 ? -10.041 -5.523 34.986 1.00 96.88 308 ASP A C 1
ATOM 2506 O O . ASP A 1 308 ? -8.928 -5.245 34.521 1.00 96.88 308 ASP A O 1
ATOM 2510 N N . LYS A 1 309 ? -10.588 -4.797 35.968 1.00 94.69 309 LYS A N 1
ATOM 2511 C CA . LYS A 1 309 ? -9.951 -3.599 36.547 1.00 94.69 309 LYS A CA 1
ATOM 2512 C C . LYS A 1 309 ? -8.682 -3.908 37.351 1.00 94.69 309 LYS A C 1
ATOM 2514 O O . LYS A 1 309 ? -7.866 -3.006 37.560 1.00 94.69 309 LYS A O 1
ATOM 2519 N N . GLY A 1 310 ? -8.511 -5.147 37.805 1.00 94.62 310 GLY A N 1
ATOM 2520 C CA . GLY A 1 310 ? -7.278 -5.674 38.384 1.00 94.62 310 GLY A CA 1
ATOM 2521 C C . GLY A 1 310 ? -6.172 -5.858 37.345 1.00 94.62 310 GLY A C 1
ATOM 2522 O O . GLY A 1 310 ? -5.009 -5.604 37.654 1.00 94.62 310 GLY A O 1
ATOM 2523 N N . ASN A 1 311 ? -6.528 -6.195 36.100 1.00 94.94 311 ASN A N 1
ATOM 2524 C CA . ASN A 1 311 ? -5.574 -6.357 34.998 1.00 94.94 311 ASN A CA 1
ATOM 2525 C C . ASN A 1 311 ? -5.173 -5.017 34.370 1.00 94.94 311 ASN A C 1
ATOM 2527 O O . ASN A 1 311 ? -4.019 -4.831 33.978 1.00 94.94 311 ASN A O 1
ATOM 2531 N N . MET A 1 312 ? -6.115 -4.077 34.256 1.00 96.00 312 MET A N 1
ATOM 2532 C CA . MET A 1 312 ? -5.861 -2.777 33.641 1.00 96.00 312 MET A CA 1
ATOM 2533 C C . MET A 1 312 ? -6.744 -1.683 34.240 1.00 96.00 312 MET A C 1
ATOM 2535 O O . MET A 1 312 ? -7.970 -1.766 34.242 1.00 96.00 312 MET A O 1
ATOM 2539 N N . LYS A 1 313 ? -6.111 -0.605 34.716 1.00 93.12 313 LYS A N 1
ATOM 2540 C CA . LYS A 1 313 ? -6.817 0.561 35.258 1.00 93.12 313 LYS A CA 1
ATOM 2541 C C . LYS A 1 313 ? -7.037 1.614 34.181 1.00 93.12 313 LYS A C 1
ATOM 2543 O O . LYS A 1 313 ? -6.127 1.959 33.426 1.00 93.12 313 LYS A O 1
ATOM 2548 N N . PHE A 1 314 ? -8.237 2.182 34.172 1.00 94.25 314 PHE A N 1
ATOM 2549 C CA . PHE A 1 314 ? -8.645 3.196 33.209 1.00 94.25 314 PHE A CA 1
ATOM 2550 C C . PHE A 1 314 ? -8.853 4.539 33.894 1.00 94.25 314 PHE A C 1
ATOM 2552 O O . PHE A 1 314 ? -9.608 4.656 34.855 1.00 94.25 314 PHE A O 1
ATOM 2559 N N . VAL A 1 315 ? -8.199 5.572 33.369 1.00 94.31 315 VAL A N 1
ATOM 2560 C CA . VAL A 1 315 ? -8.468 6.959 33.759 1.00 94.31 315 VAL A CA 1
ATOM 2561 C C . VAL A 1 315 ? -9.501 7.563 32.813 1.00 94.31 315 VAL A C 1
ATOM 2563 O O . VAL A 1 315 ? -9.447 7.329 31.604 1.00 94.31 315 VAL A O 1
ATOM 2566 N N . LYS A 1 316 ? -10.410 8.394 33.340 1.00 95.50 316 LYS A N 1
ATOM 2567 C CA . LYS A 1 316 ? -11.520 8.999 32.575 1.00 95.50 316 LYS A CA 1
ATOM 2568 C C . LYS A 1 316 ? -11.059 9.672 31.277 1.00 95.50 316 LYS A C 1
ATOM 2570 O O . LYS A 1 316 ? -11.670 9.471 30.235 1.00 95.50 316 LYS A O 1
ATOM 2575 N N . LYS A 1 317 ? -9.939 10.409 31.320 1.00 95.69 317 LYS A N 1
ATOM 2576 C CA . LYS A 1 317 ? -9.353 11.069 30.137 1.00 95.69 317 LYS A CA 1
ATOM 2577 C C . LYS A 1 317 ? -9.047 10.079 29.006 1.00 95.69 317 LYS A C 1
ATOM 2579 O O . LYS A 1 317 ? -9.251 10.410 27.846 1.00 95.69 317 LYS A O 1
ATOM 2584 N N . ARG A 1 318 ? -8.561 8.876 29.332 1.00 95.44 318 ARG A N 1
ATOM 2585 C CA . ARG A 1 318 ? -8.215 7.854 28.337 1.00 95.44 318 ARG A CA 1
ATOM 2586 C C . ARG A 1 318 ? -9.463 7.218 27.730 1.00 95.44 318 ARG A C 1
ATOM 2588 O O . ARG A 1 318 ? -9.487 7.020 26.527 1.00 95.44 318 ARG A O 1
ATOM 2595 N N . LEU A 1 319 ? -10.504 6.967 28.525 1.00 97.00 319 LEU A N 1
ATOM 2596 C CA . LEU A 1 319 ? -11.781 6.449 28.013 1.00 97.00 319 LEU A CA 1
ATOM 2597 C C . LEU A 1 319 ? -12.428 7.430 27.024 1.00 97.00 319 LEU A C 1
ATOM 2599 O O . LEU A 1 319 ? -12.758 7.043 25.911 1.00 97.00 319 LEU A O 1
ATOM 2603 N N . LEU A 1 320 ? -12.472 8.719 27.376 1.00 96.88 320 LEU A N 1
ATOM 2604 C CA . LEU A 1 320 ? -12.952 9.779 26.477 1.00 96.88 320 LEU A CA 1
ATOM 2605 C C . LEU A 1 320 ? -12.093 9.933 25.210 1.00 96.88 320 LEU A C 1
ATOM 2607 O O . LEU A 1 320 ? -12.574 10.392 24.178 1.00 96.88 320 LEU A O 1
ATOM 2611 N N . GLN A 1 321 ? -10.805 9.588 25.277 1.00 97.19 321 GLN A N 1
ATOM 2612 C CA . GLN A 1 321 ? -9.944 9.561 24.098 1.00 97.19 321 GLN A CA 1
ATOM 2613 C C . GLN A 1 321 ? -10.293 8.380 23.181 1.00 97.19 321 GLN A C 1
ATOM 2615 O O . GLN A 1 321 ? -10.377 8.571 21.976 1.00 97.19 321 GLN A O 1
ATOM 2620 N N . LEU A 1 322 ? -10.529 7.183 23.727 1.00 97.94 322 LEU A N 1
ATOM 2621 C CA . LEU A 1 322 ? -10.925 6.000 22.947 1.00 97.94 322 LEU A CA 1
ATOM 2622 C C . LEU A 1 322 ? -12.291 6.181 22.267 1.00 97.94 322 LEU A C 1
ATOM 2624 O O . LEU A 1 322 ? -12.469 5.764 21.125 1.00 97.94 322 LEU A O 1
ATOM 2628 N N . GLU A 1 323 ? -13.225 6.872 22.923 1.00 97.94 323 GLU A N 1
ATOM 2629 C CA . GLU A 1 323 ? -14.536 7.198 22.350 1.00 97.94 323 GLU A CA 1
ATOM 2630 C C . GLU A 1 323 ? -14.428 8.032 21.063 1.00 97.94 323 GLU A C 1
ATOM 2632 O O . GLU A 1 323 ? -15.212 7.831 20.136 1.00 97.94 323 GLU A O 1
ATOM 2637 N N . GLN A 1 324 ? -13.416 8.902 20.945 1.00 97.62 324 GLN A N 1
ATOM 2638 C CA . GLN A 1 324 ? -13.158 9.682 19.721 1.00 97.62 324 GLN A CA 1
ATOM 2639 C C . GLN A 1 324 ? -12.727 8.808 18.532 1.00 97.62 324 GLN A C 1
ATOM 2641 O O . GLN A 1 324 ? -12.830 9.233 17.379 1.00 97.62 324 GLN A O 1
ATOM 2646 N N . PHE A 1 325 ? -12.297 7.577 18.804 1.00 97.94 325 PHE A N 1
ATOM 2647 C CA . PHE A 1 325 ? -11.982 6.554 17.811 1.00 97.94 325 PHE A CA 1
ATOM 2648 C C . PHE A 1 325 ? -13.119 5.539 17.620 1.00 97.94 325 PHE A C 1
ATOM 2650 O O . PHE A 1 325 ? -12.922 4.519 16.976 1.00 97.94 325 PHE A O 1
ATOM 2657 N N . GLY A 1 326 ? -14.310 5.786 18.179 1.00 97.25 326 GLY A N 1
ATOM 2658 C CA . GLY A 1 326 ? -15.460 4.888 18.033 1.00 97.25 326 GLY A CA 1
ATOM 2659 C C . GLY A 1 326 ? -15.433 3.669 18.960 1.00 97.25 326 GLY A C 1
ATOM 2660 O O . GLY A 1 326 ? -16.212 2.732 18.757 1.00 97.25 326 GLY A O 1
ATOM 2661 N N . LEU A 1 327 ? -14.567 3.678 19.981 1.00 98.00 327 LEU A N 1
ATOM 2662 C CA . LEU A 1 327 ? -14.487 2.640 21.005 1.00 98.00 327 LEU A CA 1
ATOM 2663 C C . LEU A 1 327 ? -15.104 3.141 22.317 1.00 98.00 327 LEU A C 1
ATOM 2665 O O . LEU A 1 327 ? -14.463 3.828 23.112 1.00 98.00 327 LEU A O 1
ATOM 2669 N N . PHE A 1 328 ? -16.368 2.793 22.538 1.00 98.38 328 PHE A N 1
ATOM 2670 C CA . PHE A 1 328 ? -17.136 3.202 23.710 1.00 98.38 328 PHE A CA 1
ATOM 2671 C C . PHE A 1 328 ? -16.891 2.270 24.891 1.00 98.38 328 PHE A C 1
ATOM 2673 O O . PHE A 1 328 ? -16.543 1.102 24.709 1.00 98.38 328 PHE A O 1
ATOM 2680 N N . SER A 1 329 ? -17.111 2.773 26.108 1.00 97.69 329 SER A N 1
ATOM 2681 C CA . SER A 1 329 ? -16.912 1.993 27.329 1.00 97.69 329 SER A CA 1
ATOM 2682 C C . SER A 1 329 ? -18.087 2.090 28.299 1.00 97.69 329 SER A C 1
ATOM 2684 O O . SER A 1 329 ? -18.779 3.103 28.373 1.00 97.69 329 SER A O 1
ATOM 2686 N N . GLN A 1 330 ? -18.313 1.017 29.052 1.00 96.62 330 GLN A N 1
ATOM 2687 C CA . GLN A 1 330 ? -19.201 0.966 30.212 1.00 96.62 330 GLN A CA 1
ATOM 2688 C C . GLN A 1 330 ? -18.432 0.352 31.379 1.00 96.62 330 GLN A C 1
ATOM 2690 O O . GLN A 1 330 ? -17.802 -0.691 31.235 1.00 96.62 330 GLN A O 1
ATOM 2695 N N . SER A 1 331 ? -18.447 1.005 32.538 1.00 94.38 331 SER A N 1
ATOM 2696 C CA . SER A 1 331 ? -17.787 0.485 33.740 1.00 94.38 331 SER A CA 1
ATOM 2697 C C . SER A 1 331 ? -18.782 -0.270 34.616 1.00 94.38 331 SER A C 1
ATOM 2699 O O . SER A 1 331 ? -19.876 0.226 34.868 1.00 94.38 331 SER A O 1
ATOM 2701 N N . THR A 1 332 ? -18.369 -1.428 35.119 1.00 93.44 332 THR A N 1
ATOM 2702 C CA . THR A 1 332 ? -19.007 -2.150 36.229 1.00 93.44 332 THR A CA 1
ATOM 2703 C C . THR A 1 332 ? -18.114 -2.055 37.469 1.00 93.44 332 THR A C 1
ATOM 2705 O O . THR A 1 332 ? -17.071 -1.395 37.429 1.00 93.44 332 THR A O 1
ATOM 2708 N N . ASP A 1 333 ? -18.470 -2.704 38.576 1.00 91.94 333 ASP A N 1
ATOM 2709 C CA . ASP A 1 333 ? -17.618 -2.721 39.771 1.00 91.94 333 ASP A CA 1
ATOM 2710 C C . ASP A 1 333 ? -16.275 -3.424 39.516 1.00 91.94 333 ASP A C 1
ATOM 2712 O O . ASP A 1 333 ? -15.233 -2.943 39.964 1.00 91.94 333 ASP A O 1
ATOM 2716 N N . THR A 1 334 ? -16.272 -4.498 38.721 1.00 94.38 334 THR A N 1
ATOM 2717 C CA . THR A 1 334 ? -15.100 -5.365 38.505 1.00 94.38 334 THR A CA 1
ATOM 2718 C C . THR A 1 334 ? -14.431 -5.182 37.145 1.00 94.38 334 THR A C 1
ATOM 2720 O O . THR A 1 334 ? -13.239 -5.449 37.007 1.00 94.38 334 THR A O 1
ATOM 2723 N N . SER A 1 335 ? -15.147 -4.683 36.137 1.00 96.56 335 SER A N 1
ATOM 2724 C CA . SER A 1 335 ? -14.658 -4.635 34.757 1.00 96.56 335 SER A CA 1
ATOM 2725 C C . SER A 1 335 ? -14.984 -3.330 34.033 1.00 96.56 335 SER A C 1
ATOM 2727 O O . SER A 1 335 ? -15.864 -2.560 34.424 1.00 96.56 335 SER A O 1
ATOM 2729 N N . THR A 1 336 ? -14.257 -3.085 32.949 1.00 97.94 336 THR A N 1
ATOM 2730 C CA . THR A 1 336 ? -14.594 -2.098 31.921 1.00 97.94 336 THR A CA 1
ATOM 2731 C C . THR A 1 336 ? -14.936 -2.849 30.642 1.00 97.94 336 THR A C 1
ATOM 2733 O O . THR A 1 336 ? -14.136 -3.641 30.152 1.00 97.94 336 THR A O 1
ATOM 2736 N N . ILE A 1 337 ? -16.125 -2.604 30.106 1.00 98.12 337 ILE A N 1
ATOM 2737 C CA . ILE A 1 337 ? -16.666 -3.265 28.921 1.00 98.12 337 ILE A CA 1
ATOM 2738 C C . ILE A 1 337 ? -16.531 -2.311 27.740 1.00 98.12 337 ILE A C 1
ATOM 2740 O O . ILE A 1 337 ? -17.105 -1.222 27.774 1.00 98.12 337 ILE A O 1
ATOM 2744 N N . PHE A 1 338 ? -15.810 -2.716 26.700 1.00 98.50 338 PHE A N 1
ATOM 2745 C CA . PHE A 1 338 ? -15.661 -1.953 25.464 1.00 98.50 338 PHE A CA 1
ATOM 2746 C C . PHE A 1 338 ? -16.560 -2.492 24.357 1.00 98.50 338 PHE A C 1
ATOM 2748 O O . PHE A 1 338 ? -16.742 -3.702 24.220 1.00 98.50 338 PHE A O 1
ATOM 2755 N N . TYR A 1 339 ? -17.107 -1.579 23.558 1.00 98.44 339 TYR A N 1
ATOM 2756 C CA . TYR A 1 339 ? -17.928 -1.893 22.392 1.00 98.44 339 TYR A CA 1
ATOM 2757 C C . TYR A 1 339 ? -17.749 -0.838 21.294 1.00 98.44 339 TYR A C 1
ATOM 2759 O O . TYR A 1 339 ? -17.417 0.314 21.578 1.00 98.44 339 TYR A O 1
ATOM 2767 N N . SER A 1 340 ? -17.998 -1.215 20.041 1.00 98.25 340 SER A N 1
ATOM 2768 C CA . SER A 1 340 ? -18.077 -0.280 18.916 1.00 98.25 340 SER A CA 1
ATOM 2769 C C . SER A 1 340 ? -19.467 -0.337 18.296 1.00 98.25 340 SER A C 1
ATOM 2771 O O . SER A 1 340 ? -20.057 -1.408 18.180 1.00 98.25 340 SER A O 1
ATOM 2773 N N . LYS A 1 341 ? -20.005 0.827 17.923 1.00 97.25 341 LYS A N 1
ATOM 2774 C CA . LYS A 1 341 ? -21.289 0.914 17.209 1.00 97.25 341 LYS A CA 1
ATOM 2775 C C . LYS A 1 341 ? -21.125 0.664 15.711 1.00 97.25 341 LYS A C 1
ATOM 2777 O O . LYS A 1 341 ? -22.030 0.133 15.086 1.00 97.25 341 LYS A O 1
ATOM 2782 N N . GLU A 1 342 ? -19.989 1.081 15.163 1.00 97.31 342 GLU A N 1
ATOM 2783 C CA . GLU A 1 342 ? -19.681 1.006 13.733 1.00 97.31 342 GLU A CA 1
ATOM 2784 C C . GLU A 1 342 ? -19.098 -0.361 13.355 1.00 97.31 342 GLU A C 1
ATOM 2786 O O . GLU A 1 342 ? -19.411 -0.899 12.299 1.00 97.31 342 GLU A O 1
ATOM 2791 N N . TYR A 1 343 ? -18.326 -0.957 14.268 1.00 98.12 343 TYR A N 1
ATOM 2792 C CA . TYR A 1 343 ? -17.639 -2.233 14.074 1.00 98.12 343 TYR A CA 1
ATOM 2793 C C . TYR A 1 343 ? -18.047 -3.243 15.169 1.00 98.12 343 TYR A C 1
ATOM 2795 O O . TYR A 1 343 ? -17.237 -3.602 16.027 1.00 98.12 343 TYR A O 1
ATOM 2803 N N . PRO A 1 344 ? -19.321 -3.672 15.219 1.00 97.69 344 PRO A N 1
ATOM 2804 C CA . PRO A 1 344 ? -19.859 -4.437 16.342 1.00 97.69 344 PRO A CA 1
ATOM 2805 C C . PRO A 1 344 ? -19.162 -5.781 16.590 1.00 97.69 344 PRO A C 1
ATOM 2807 O O . PRO A 1 344 ? -19.153 -6.235 17.721 1.00 97.69 344 PRO A O 1
ATOM 2810 N N . GLU A 1 345 ? -18.552 -6.401 15.584 1.00 98.00 345 GLU A N 1
ATOM 2811 C CA . GLU A 1 345 ? -17.939 -7.733 15.629 1.00 98.00 345 GLU A CA 1
ATOM 2812 C C . GLU A 1 345 ? -16.403 -7.693 15.633 1.00 98.00 345 GLU A C 1
ATOM 2814 O O . GLU A 1 345 ? -15.775 -8.713 15.381 1.00 98.00 345 GLU A O 1
ATOM 2819 N N . LEU A 1 346 ? -15.746 -6.560 15.903 1.00 97.94 346 LEU A N 1
ATOM 2820 C CA . LEU A 1 346 ? -14.282 -6.448 15.747 1.00 97.94 346 LEU A CA 1
ATOM 2821 C C . LEU A 1 346 ? -13.464 -7.233 16.800 1.00 97.94 346 LEU A C 1
ATOM 2823 O O . LEU A 1 346 ? -12.318 -7.611 16.558 1.00 97.94 346 LEU A O 1
ATOM 2827 N N . PHE A 1 347 ? -14.013 -7.467 17.997 1.00 98.12 347 PHE A N 1
ATOM 2828 C CA . PHE A 1 347 ? -13.225 -7.938 19.149 1.00 98.12 347 PHE A CA 1
ATOM 2829 C C . PHE A 1 347 ? -12.694 -9.379 19.067 1.00 98.12 347 PHE A C 1
ATOM 2831 O O . PHE A 1 347 ? -11.569 -9.589 19.530 1.00 98.12 347 PHE A O 1
ATOM 2838 N N . PRO A 1 348 ? -13.410 -10.369 18.492 1.00 97.31 348 PRO A N 1
ATOM 2839 C CA . PRO A 1 348 ? -12.826 -11.686 18.236 1.00 97.31 348 PRO A CA 1
ATOM 2840 C C . PRO A 1 348 ? -11.530 -11.595 17.413 1.00 97.31 348 PRO A C 1
ATOM 2842 O O . PRO A 1 348 ? -10.504 -12.155 17.801 1.00 97.31 348 PRO A O 1
ATOM 2845 N N . ALA A 1 349 ? -11.527 -10.803 16.338 1.00 97.62 349 ALA A N 1
ATOM 2846 C CA . ALA A 1 349 ? -10.338 -10.565 15.525 1.00 97.62 349 ALA A CA 1
ATOM 2847 C C . ALA A 1 349 ? -9.253 -9.742 16.235 1.00 97.62 349 ALA A C 1
ATOM 2849 O O . ALA A 1 349 ? -8.064 -9.994 16.033 1.00 97.62 349 ALA A O 1
ATOM 2850 N N . TRP A 1 350 ? -9.625 -8.816 17.125 1.00 97.25 350 TRP A N 1
ATOM 2851 C CA . TRP A 1 350 ? -8.657 -8.137 17.996 1.00 97.25 350 TRP A CA 1
ATOM 2852 C C . TRP A 1 350 ? -7.857 -9.153 18.823 1.00 97.25 350 TRP A C 1
ATOM 2854 O O . TRP A 1 350 ? -6.630 -9.063 18.900 1.00 97.25 350 TRP A O 1
ATOM 2864 N N . LYS A 1 351 ? -8.529 -10.160 19.398 1.00 94.56 351 LYS A N 1
ATOM 2865 C CA . LYS A 1 351 ? -7.856 -11.244 20.127 1.00 94.56 351 LYS A CA 1
ATOM 2866 C C . LYS A 1 351 ? -6.963 -12.091 19.236 1.00 94.56 351 LYS A C 1
ATOM 2868 O O . LYS A 1 351 ? -5.825 -12.359 19.614 1.00 94.56 351 LYS A O 1
ATOM 2873 N N . LEU A 1 352 ? -7.427 -12.423 18.036 1.00 94.69 352 LEU A N 1
ATOM 2874 C CA . LEU A 1 352 ? -6.619 -13.150 17.061 1.00 94.69 352 LEU A CA 1
ATOM 2875 C C . LEU A 1 352 ? -5.305 -12.424 16.726 1.00 94.69 352 LEU A C 1
ATOM 2877 O O . LEU A 1 352 ? -4.253 -13.061 16.671 1.00 94.69 352 LEU A O 1
ATOM 2881 N N . LEU A 1 353 ? -5.334 -11.097 16.551 1.00 93.38 353 LEU A N 1
ATOM 2882 C CA . LEU A 1 353 ? -4.124 -10.304 16.291 1.00 93.38 353 LEU A CA 1
ATOM 2883 C C . LEU A 1 353 ? -3.130 -10.319 17.455 1.00 93.38 353 LEU A C 1
ATOM 2885 O O . LEU A 1 353 ? -1.927 -10.212 17.212 1.00 93.38 353 LEU A O 1
ATOM 2889 N N . TYR A 1 354 ? -3.613 -10.423 18.694 1.00 89.69 354 TYR A N 1
ATOM 2890 C CA . TYR A 1 354 ? -2.765 -10.515 19.883 1.00 89.69 354 TYR A CA 1
ATOM 2891 C C . TYR A 1 354 ? -2.090 -11.891 20.016 1.00 89.69 354 TYR A C 1
ATOM 2893 O O . TYR A 1 354 ? -0.913 -11.966 20.374 1.00 89.69 354 TYR A O 1
ATOM 2901 N N . ASP A 1 355 ? -2.814 -12.971 19.705 1.00 87.75 355 ASP A N 1
ATOM 2902 C CA . ASP A 1 355 ? -2.313 -14.348 19.836 1.00 87.75 355 ASP A CA 1
ATOM 2903 C C . ASP A 1 355 ? -1.129 -14.635 18.900 1.00 87.75 355 ASP A C 1
ATOM 2905 O O . ASP A 1 355 ? -0.253 -15.450 19.200 1.00 87.75 355 ASP A O 1
ATOM 2909 N N . LYS A 1 356 ? -1.073 -13.962 17.750 1.00 82.62 356 LYS A N 1
ATOM 2910 C CA . LYS A 1 356 ? 0.064 -14.064 16.834 1.00 82.62 356 LYS A CA 1
ATOM 2911 C C . LYS A 1 356 ? 1.246 -13.308 17.459 1.00 82.62 356 LYS A C 1
ATOM 2913 O O . LYS A 1 356 ? 1.110 -12.155 17.837 1.00 82.62 356 LYS A O 1
ATOM 2918 N N . LYS A 1 357 ? 2.451 -13.872 17.522 1.00 81.00 357 LYS A N 1
ATOM 2919 C CA . LYS A 1 357 ? 3.656 -13.148 17.999 1.00 81.00 357 LYS A CA 1
ATOM 2920 C C . LYS A 1 357 ? 4.556 -12.742 16.836 1.00 81.00 357 LYS A C 1
ATOM 2922 O O . LYS A 1 357 ? 4.448 -13.326 15.760 1.00 81.00 357 LYS A O 1
ATOM 2927 N N . ALA A 1 358 ? 5.357 -11.696 17.013 1.00 81.75 358 ALA A N 1
ATOM 2928 C CA . ALA A 1 358 ? 6.366 -11.272 16.039 1.00 81.75 358 ALA A CA 1
ATOM 2929 C C . ALA A 1 358 ? 7.769 -11.419 16.644 1.00 81.75 358 ALA A C 1
ATOM 2931 O O . ALA A 1 358 ? 7.919 -11.636 17.843 1.00 81.75 358 ALA A O 1
ATOM 2932 N N . ASN A 1 359 ? 8.808 -11.280 15.819 1.00 80.19 359 ASN A N 1
ATOM 2933 C CA . ASN A 1 359 ? 10.195 -11.468 16.261 1.00 80.19 359 ASN A CA 1
ATOM 2934 C C . ASN A 1 359 ? 10.709 -10.342 17.178 1.00 80.19 359 ASN A C 1
ATOM 2936 O O . ASN A 1 359 ? 11.750 -10.496 17.815 1.00 80.19 359 ASN A O 1
ATOM 2940 N N . SER A 1 360 ? 10.009 -9.204 17.240 1.00 87.12 360 SER A N 1
ATOM 2941 C CA . SER A 1 360 ? 10.372 -8.061 18.078 1.00 87.12 360 SER A CA 1
ATOM 2942 C C . SER A 1 360 ? 9.123 -7.367 18.642 1.00 87.12 360 SER A C 1
ATOM 2944 O O . SER A 1 360 ? 8.085 -7.345 17.974 1.00 87.12 360 SER A O 1
ATOM 2946 N N . PRO A 1 361 ? 9.206 -6.724 19.827 1.00 89.31 361 PRO A N 1
ATOM 2947 C CA . PRO A 1 361 ? 8.096 -5.936 20.366 1.00 89.31 361 PRO A CA 1
ATOM 2948 C C . PRO A 1 361 ? 7.640 -4.815 19.423 1.00 89.31 361 PRO A C 1
ATOM 2950 O O . PRO A 1 361 ? 6.448 -4.550 19.311 1.00 89.31 361 PRO A O 1
ATOM 2953 N N . LYS A 1 362 ? 8.573 -4.170 18.703 1.00 90.19 362 LYS A N 1
ATOM 2954 C CA . LYS A 1 362 ? 8.232 -3.142 17.706 1.00 90.19 362 LYS A CA 1
ATOM 2955 C C . LYS A 1 362 ? 7.462 -3.757 16.533 1.00 90.19 362 LYS A C 1
ATOM 2957 O O . LYS A 1 362 ? 6.448 -3.198 16.122 1.00 90.19 362 LYS A O 1
ATOM 2962 N N . GLY A 1 363 ? 7.905 -4.914 16.044 1.00 91.38 363 GLY A N 1
ATOM 2963 C CA . GLY A 1 363 ? 7.243 -5.665 14.981 1.00 91.38 363 GLY A CA 1
ATOM 2964 C C . GLY A 1 363 ? 5.826 -6.105 15.354 1.00 91.38 363 GLY A C 1
ATOM 2965 O O . GLY A 1 363 ? 4.937 -6.030 14.511 1.00 91.38 363 GLY A O 1
ATOM 2966 N N . GLU A 1 364 ? 5.571 -6.480 16.615 1.00 92.19 364 GLU A N 1
ATOM 2967 C CA . GLU A 1 364 ? 4.210 -6.796 17.086 1.00 92.19 364 GLU A CA 1
ATOM 2968 C C . GLU A 1 364 ? 3.271 -5.597 16.945 1.00 92.19 364 GLU A C 1
ATOM 2970 O O . GLU A 1 364 ? 2.159 -5.741 16.439 1.00 92.19 364 GLU A O 1
ATOM 2975 N N . ILE A 1 365 ? 3.738 -4.407 17.333 1.00 95.31 365 ILE A N 1
ATOM 2976 C CA . ILE A 1 365 ? 2.944 -3.180 17.235 1.00 95.31 365 ILE A CA 1
ATOM 2977 C C . ILE A 1 365 ? 2.736 -2.760 15.781 1.00 95.31 365 ILE A C 1
ATOM 2979 O O . ILE A 1 365 ? 1.624 -2.377 15.433 1.00 95.31 365 ILE A O 1
ATOM 2983 N N . VAL A 1 366 ? 3.752 -2.871 14.918 1.00 94.06 366 VAL A N 1
ATOM 2984 C CA . VAL A 1 366 ? 3.607 -2.582 13.477 1.00 94.06 366 VAL A CA 1
ATOM 2985 C C . VAL A 1 366 ? 2.608 -3.539 12.829 1.00 94.06 366 VAL A C 1
ATOM 2987 O O . VAL A 1 366 ? 1.717 -3.105 12.102 1.00 94.06 366 VAL A O 1
ATOM 2990 N N . ARG A 1 367 ? 2.704 -4.837 13.133 1.00 94.38 367 ARG A N 1
ATOM 2991 C CA . ARG A 1 367 ? 1.778 -5.847 12.611 1.00 94.38 367 ARG A CA 1
ATOM 2992 C C . ARG A 1 367 ? 0.351 -5.614 13.106 1.00 94.38 367 ARG A C 1
ATOM 2994 O O . ARG A 1 367 ? -0.590 -5.746 12.327 1.00 94.38 367 ARG A O 1
ATOM 3001 N N . PHE A 1 368 ? 0.194 -5.261 14.385 1.00 96.56 368 PHE A N 1
ATOM 3002 C CA . PHE A 1 368 ? -1.098 -4.890 14.954 1.00 96.56 368 PHE A CA 1
ATOM 3003 C C . PHE A 1 368 ? -1.653 -3.643 14.267 1.00 96.56 368 PHE A C 1
ATOM 3005 O O . PHE A 1 368 ? -2.780 -3.698 13.800 1.00 96.56 368 PHE A O 1
ATOM 3012 N N . LEU A 1 369 ? -0.862 -2.571 14.128 1.00 96.38 369 LEU A N 1
ATOM 3013 C CA . LEU A 1 369 ? -1.249 -1.335 13.439 1.00 96.38 369 LEU A CA 1
ATOM 3014 C C . LEU A 1 369 ? -1.786 -1.630 12.035 1.00 96.38 369 LEU A C 1
ATOM 3016 O O . LEU A 1 369 ? -2.885 -1.189 11.710 1.00 96.38 369 LEU A O 1
ATOM 3020 N N . TYR A 1 370 ? -1.060 -2.416 11.236 1.00 95.81 370 TYR A N 1
ATOM 3021 C CA . TYR A 1 370 ? -1.479 -2.808 9.885 1.00 95.81 370 TYR A CA 1
ATOM 3022 C C . TYR A 1 370 ? -2.571 -3.883 9.833 1.00 95.81 370 TYR A C 1
ATOM 3024 O O . TYR A 1 370 ? -2.980 -4.271 8.740 1.00 95.81 370 TYR A O 1
ATOM 3032 N N . CYS A 1 371 ? -3.043 -4.371 10.983 1.00 96.69 371 CYS A N 1
ATOM 3033 C CA . CYS A 1 371 ? -4.052 -5.422 11.078 1.00 96.69 371 CYS A CA 1
ATOM 3034 C C . CYS A 1 371 ? -3.690 -6.671 10.242 1.00 96.69 371 CYS A C 1
ATOM 3036 O O . CYS A 1 371 ? -4.517 -7.234 9.525 1.00 96.69 371 CYS A O 1
ATOM 3038 N N . MET A 1 372 ? -2.422 -7.097 10.302 1.00 94.44 372 MET A N 1
ATOM 3039 C CA . MET A 1 372 ? -1.943 -8.263 9.552 1.00 94.44 372 MET A CA 1
ATOM 3040 C C . MET A 1 372 ? -2.082 -9.544 10.382 1.00 94.44 372 MET A C 1
ATOM 3042 O O . MET A 1 372 ? -1.350 -9.753 11.354 1.00 94.44 372 MET A O 1
ATOM 3046 N N . TYR A 1 373 ? -2.986 -10.433 9.968 1.00 93.19 373 TYR A N 1
ATOM 3047 C CA . TYR A 1 373 ? -3.187 -11.742 10.607 1.00 93.19 373 TYR A CA 1
ATOM 3048 C C . TYR A 1 373 ? -2.092 -12.760 10.256 1.00 93.19 373 TYR A C 1
ATOM 3050 O O . TYR A 1 373 ? -1.742 -13.613 11.075 1.00 93.19 373 TYR A O 1
ATOM 3058 N N . ASP A 1 374 ? -1.535 -12.642 9.050 1.00 91.00 374 ASP A N 1
ATOM 3059 C CA . ASP A 1 374 ? -0.389 -13.404 8.560 1.00 91.00 374 ASP A CA 1
ATOM 3060 C C . ASP A 1 374 ? 0.470 -12.500 7.669 1.00 91.00 374 ASP A C 1
ATOM 3062 O O . ASP A 1 374 ? 0.122 -12.228 6.519 1.00 91.00 374 ASP A O 1
ATOM 3066 N N . SER A 1 375 ? 1.596 -12.020 8.202 1.00 85.25 375 SER A N 1
ATOM 3067 C CA . SER A 1 375 ? 2.493 -11.106 7.487 1.00 85.25 375 SER A CA 1
ATOM 3068 C C . SER A 1 375 ? 3.087 -11.721 6.218 1.00 85.25 375 SER A C 1
ATOM 3070 O O . SER A 1 375 ? 3.446 -10.983 5.306 1.00 85.25 375 SER A O 1
ATOM 3072 N N . MET A 1 376 ? 3.158 -13.054 6.115 1.00 86.81 376 MET A N 1
ATOM 3073 C CA . MET A 1 376 ? 3.724 -13.732 4.943 1.00 86.81 376 MET A CA 1
ATOM 3074 C C . MET A 1 376 ? 2.799 -13.684 3.723 1.00 86.81 376 MET A C 1
ATOM 3076 O O . MET A 1 376 ? 3.270 -13.896 2.604 1.00 86.81 376 MET A O 1
ATOM 3080 N N . LYS A 1 377 ? 1.506 -13.377 3.909 1.00 90.50 377 LYS A N 1
ATOM 3081 C CA . LYS A 1 377 ? 0.538 -13.206 2.812 1.00 90.50 377 LYS A CA 1
ATOM 3082 C C . LYS A 1 377 ? 0.611 -11.834 2.135 1.00 90.50 377 LYS A C 1
ATOM 3084 O O . LYS A 1 377 ? 0.050 -11.658 1.054 1.00 90.50 377 LYS A O 1
ATOM 3089 N N . TYR A 1 378 ? 1.283 -10.861 2.745 1.00 92.25 378 TYR A N 1
ATOM 3090 C CA . TYR A 1 378 ? 1.373 -9.506 2.209 1.00 92.25 378 TYR A CA 1
ATOM 3091 C C . TYR A 1 378 ? 2.535 -9.394 1.218 1.00 92.25 378 TYR A C 1
ATOM 3093 O O . TYR A 1 378 ? 3.650 -9.827 1.501 1.00 92.25 378 TYR A O 1
ATOM 3101 N N . SER A 1 379 ? 2.251 -8.816 0.051 1.00 93.44 379 SER A N 1
ATOM 3102 C CA . SER A 1 379 ? 3.217 -8.559 -1.015 1.00 93.44 379 SER A CA 1
ATOM 3103 C C . SER A 1 379 ? 3.673 -7.108 -0.960 1.00 93.44 379 SER A C 1
ATOM 3105 O O . SER A 1 379 ? 3.054 -6.272 -0.290 1.00 93.44 379 SER A O 1
ATOM 3107 N N . ALA A 1 380 ? 4.721 -6.776 -1.713 1.00 93.75 380 ALA A N 1
ATOM 3108 C CA . ALA A 1 380 ? 5.075 -5.371 -1.909 1.00 93.75 380 ALA A CA 1
ATOM 3109 C C . ALA A 1 380 ? 3.941 -4.573 -2.556 1.00 93.75 380 ALA A C 1
ATOM 3111 O O . ALA A 1 380 ? 3.723 -3.422 -2.188 1.00 93.75 380 ALA A O 1
ATOM 3112 N N . GLU A 1 381 ? 3.201 -5.180 -3.483 1.00 92.75 381 GLU A N 1
ATOM 3113 C CA . GLU A 1 381 ? 2.032 -4.552 -4.100 1.00 92.75 381 GLU A CA 1
ATOM 3114 C C . GLU A 1 381 ? 0.957 -4.225 -3.053 1.00 92.75 381 GLU A C 1
ATOM 3116 O O . GLU A 1 381 ? 0.447 -3.106 -3.042 1.00 92.75 381 GLU A O 1
ATOM 3121 N N . HIS A 1 382 ? 0.675 -5.140 -2.116 1.00 92.62 382 HIS A N 1
ATOM 3122 C CA . HIS A 1 382 ? -0.306 -4.904 -1.050 1.00 92.62 382 HIS A CA 1
ATOM 3123 C C . HIS A 1 382 ? 0.066 -3.726 -0.138 1.00 92.62 382 HIS A C 1
ATOM 3125 O O . HIS A 1 382 ? -0.831 -3.059 0.373 1.00 92.62 382 HIS A O 1
ATOM 3131 N N . LEU A 1 383 ? 1.361 -3.483 0.087 1.00 91.88 383 LEU A N 1
ATOM 3132 C CA . LEU A 1 383 ? 1.842 -2.429 0.986 1.00 91.88 383 LEU A CA 1
ATOM 3133 C C . LEU A 1 383 ? 2.089 -1.100 0.282 1.00 91.88 383 LEU A C 1
ATOM 3135 O O . LEU A 1 383 ? 1.778 -0.051 0.829 1.00 91.88 383 LEU A O 1
ATOM 3139 N N . PHE A 1 384 ? 2.667 -1.124 -0.914 1.00 91.94 384 PHE A N 1
ATOM 3140 C CA . PHE A 1 384 ? 3.171 0.080 -1.573 1.00 91.94 384 PHE A CA 1
ATOM 3141 C C . PHE A 1 384 ? 2.429 0.410 -2.874 1.00 91.94 384 PHE A C 1
ATOM 3143 O O . PHE A 1 384 ? 2.651 1.478 -3.442 1.00 91.94 384 PHE A O 1
ATOM 3150 N N . GLY A 1 385 ? 1.520 -0.451 -3.347 1.00 89.06 385 GLY A N 1
ATOM 3151 C CA . GLY A 1 385 ? 0.804 -0.257 -4.613 1.00 89.06 385 GLY A CA 1
ATOM 3152 C C . GLY A 1 385 ? -0.040 1.021 -4.664 1.00 89.06 385 GLY A C 1
ATOM 3153 O O . GLY A 1 385 ? -0.182 1.625 -5.724 1.00 89.06 385 GLY A O 1
ATOM 3154 N N . ASN A 1 386 ? -0.520 1.498 -3.511 1.00 84.88 386 ASN A N 1
ATOM 3155 C CA . ASN A 1 386 ? -1.280 2.749 -3.415 1.00 84.88 386 ASN A CA 1
ATOM 3156 C C . ASN A 1 386 ? -0.420 4.008 -3.600 1.00 84.88 386 ASN A C 1
ATOM 3158 O O . ASN A 1 386 ? -0.959 5.069 -3.902 1.00 84.88 386 ASN A O 1
ATOM 3162 N N . ILE A 1 387 ? 0.900 3.902 -3.427 1.00 86.06 387 ILE A N 1
ATOM 3163 C CA . ILE A 1 387 ? 1.830 5.039 -3.472 1.00 86.06 387 ILE A CA 1
ATOM 3164 C C . ILE A 1 387 ? 2.850 4.952 -4.608 1.00 86.06 387 ILE A C 1
ATOM 3166 O O . ILE A 1 387 ? 3.768 5.764 -4.679 1.00 86.06 387 ILE A O 1
ATOM 3170 N N . ILE A 1 388 ? 2.694 3.988 -5.511 1.00 84.00 388 ILE A N 1
ATOM 3171 C CA . ILE A 1 388 ? 3.535 3.828 -6.699 1.00 84.00 388 ILE A CA 1
ATOM 3172 C C . ILE A 1 388 ? 2.652 3.917 -7.933 1.00 84.00 388 ILE A C 1
ATOM 3174 O O . ILE A 1 388 ? 1.525 3.418 -7.933 1.00 84.00 388 ILE A O 1
ATOM 3178 N N . ASP A 1 389 ? 3.141 4.591 -8.972 1.00 80.62 389 ASP A N 1
ATOM 3179 C CA . ASP A 1 389 ? 2.351 4.909 -10.163 1.00 80.62 389 ASP A CA 1
ATOM 3180 C C . ASP A 1 389 ? 1.824 3.646 -10.849 1.00 80.62 389 ASP A C 1
ATOM 3182 O O . ASP A 1 389 ? 0.610 3.520 -11.031 1.00 80.62 389 ASP A O 1
ATOM 3186 N N . ASP A 1 390 ? 2.715 2.685 -11.094 1.00 87.38 390 ASP A N 1
ATOM 3187 C CA . ASP A 1 390 ? 2.401 1.364 -11.629 1.00 87.38 390 ASP A CA 1
ATOM 3188 C C . ASP A 1 390 ? 2.754 0.268 -10.609 1.00 87.38 390 ASP A C 1
ATOM 3190 O O . ASP A 1 390 ? 3.911 -0.136 -10.459 1.00 87.38 390 ASP A O 1
ATOM 3194 N N . SER A 1 391 ? 1.745 -0.215 -9.878 1.00 90.31 391 SER A N 1
ATOM 3195 C CA . SER A 1 391 ? 1.927 -1.266 -8.871 1.00 90.31 391 SER A CA 1
ATOM 3196 C C . SER A 1 391 ? 2.298 -2.620 -9.480 1.00 90.31 391 SER A C 1
ATOM 3198 O O . SER A 1 391 ? 2.891 -3.453 -8.790 1.00 90.31 391 SER A O 1
ATOM 3200 N N . THR A 1 392 ? 2.020 -2.837 -10.772 1.00 93.44 392 THR A N 1
ATOM 3201 C CA . THR A 1 392 ? 2.321 -4.105 -11.449 1.00 93.44 392 THR A CA 1
ATOM 3202 C C . THR A 1 392 ? 3.828 -4.347 -11.552 1.00 93.44 392 THR A C 1
ATOM 3204 O O . THR A 1 392 ? 4.272 -5.493 -11.501 1.00 93.44 392 THR A O 1
ATOM 3207 N N . LEU A 1 393 ? 4.629 -3.276 -11.560 1.00 94.62 393 LEU A N 1
ATOM 3208 C CA . LEU A 1 393 ? 6.092 -3.338 -11.513 1.00 94.62 393 LEU A CA 1
ATOM 3209 C C . LEU A 1 393 ? 6.614 -3.954 -10.208 1.00 94.62 393 LEU A C 1
ATOM 3211 O O . LEU A 1 393 ? 7.615 -4.673 -10.212 1.00 94.62 393 LEU A O 1
ATOM 3215 N N . LEU A 1 394 ? 5.932 -3.714 -9.083 1.00 94.75 394 LEU A N 1
ATOM 3216 C CA . LEU A 1 394 ? 6.294 -4.333 -7.805 1.00 94.75 394 LEU A CA 1
ATOM 3217 C C . LEU A 1 394 ? 6.025 -5.825 -7.811 1.00 94.75 394 LEU A C 1
ATOM 3219 O O . LEU A 1 394 ? 6.850 -6.602 -7.333 1.00 94.75 394 LEU A O 1
ATOM 3223 N N . LYS A 1 395 ? 4.878 -6.210 -8.370 1.00 94.75 395 LYS A N 1
ATOM 3224 C CA . LYS A 1 395 ? 4.511 -7.609 -8.542 1.00 94.75 395 LYS A CA 1
ATOM 3225 C C . LYS A 1 395 ? 5.504 -8.329 -9.452 1.00 94.75 395 LYS A C 1
ATOM 3227 O O . LYS A 1 395 ? 5.915 -9.438 -9.133 1.00 94.75 395 LYS A O 1
ATOM 3232 N N . GLU A 1 396 ? 5.932 -7.687 -10.539 1.00 96.88 396 GLU A N 1
ATOM 3233 C CA . GLU A 1 396 ? 6.948 -8.231 -11.444 1.00 96.88 396 GLU A CA 1
ATOM 3234 C C . GLU A 1 396 ? 8.286 -8.473 -10.726 1.00 96.88 396 GLU A C 1
ATOM 3236 O O . GLU A 1 396 ? 8.864 -9.553 -10.862 1.00 96.88 396 GLU A O 1
ATOM 3241 N N . LEU A 1 397 ? 8.772 -7.508 -9.934 1.00 96.69 397 LEU A N 1
ATOM 3242 C CA . LEU A 1 397 ? 10.006 -7.691 -9.160 1.00 96.69 397 LEU A CA 1
ATOM 3243 C C . LEU A 1 397 ? 9.875 -8.768 -8.083 1.00 96.69 397 LEU A C 1
ATOM 3245 O O . LEU A 1 397 ? 10.793 -9.567 -7.916 1.00 96.69 397 LEU A O 1
ATOM 3249 N N . GLU A 1 398 ? 8.759 -8.798 -7.359 1.00 95.50 398 GLU A N 1
ATOM 3250 C CA . GLU A 1 398 ? 8.500 -9.822 -6.345 1.00 95.50 398 GLU A CA 1
ATOM 3251 C C . GLU A 1 398 ? 8.559 -11.226 -6.958 1.00 95.50 398 GLU A C 1
ATOM 3253 O O . GLU A 1 398 ? 9.328 -12.070 -6.496 1.00 95.50 398 GLU A O 1
ATOM 3258 N N . GLN A 1 399 ? 7.824 -11.444 -8.054 1.00 96.56 399 GLN A N 1
ATOM 3259 C CA . GLN A 1 399 ? 7.818 -12.716 -8.780 1.00 96.56 399 GLN A CA 1
ATOM 3260 C C . GLN A 1 399 ? 9.205 -13.088 -9.303 1.00 96.56 399 GLN A C 1
ATOM 3262 O O . GLN A 1 399 ? 9.581 -14.260 -9.277 1.00 96.56 399 GLN A O 1
ATOM 3267 N N . PHE A 1 400 ? 9.980 -12.103 -9.761 1.00 97.75 400 PHE A N 1
ATOM 3268 C CA . PHE A 1 400 ? 11.353 -12.325 -10.192 1.00 97.75 400 PHE A CA 1
ATOM 3269 C C . PHE A 1 400 ? 12.242 -12.816 -9.042 1.00 97.75 400 PHE A C 1
ATOM 3271 O O . PHE A 1 400 ? 12.863 -13.871 -9.175 1.00 97.75 400 PHE A O 1
ATOM 3278 N N . PHE A 1 401 ? 12.288 -12.101 -7.910 1.00 97.44 401 PHE A N 1
ATOM 3279 C CA . PHE A 1 401 ? 13.140 -12.477 -6.774 1.00 97.44 401 PHE A CA 1
ATOM 3280 C C . PHE A 1 401 ? 12.778 -13.853 -6.217 1.00 97.44 401 PHE A C 1
ATOM 3282 O O . PHE A 1 401 ? 13.668 -14.671 -5.969 1.00 97.44 401 PHE A O 1
ATOM 3289 N N . GLU A 1 402 ? 11.486 -14.136 -6.067 1.00 96.00 402 GLU A N 1
ATOM 3290 C CA . GLU A 1 402 ? 11.005 -15.451 -5.638 1.00 96.00 402 GLU A CA 1
ATOM 3291 C C . GLU A 1 402 ? 11.364 -16.538 -6.665 1.00 96.00 402 GLU A C 1
ATOM 3293 O O . GLU A 1 402 ? 11.853 -17.606 -6.291 1.00 96.00 402 GLU A O 1
ATOM 3298 N N . GLY A 1 403 ? 11.234 -16.242 -7.963 1.00 96.94 403 GLY A N 1
ATOM 3299 C CA . GLY A 1 403 ? 11.597 -17.145 -9.058 1.00 96.94 403 GLY A CA 1
ATOM 3300 C C . GLY A 1 403 ? 13.083 -17.514 -9.100 1.00 96.94 403 GLY A C 1
ATOM 3301 O O . GLY A 1 403 ? 13.425 -18.649 -9.436 1.00 96.94 403 GLY A O 1
ATOM 3302 N N . ILE A 1 404 ? 13.977 -16.603 -8.698 1.00 95.50 404 ILE A N 1
ATOM 3303 C CA . ILE A 1 404 ? 15.418 -16.883 -8.570 1.00 95.50 404 ILE A CA 1
ATOM 3304 C C . ILE A 1 404 ? 15.814 -17.382 -7.167 1.00 95.50 404 ILE A C 1
ATOM 3306 O O . ILE A 1 404 ? 17.005 -17.531 -6.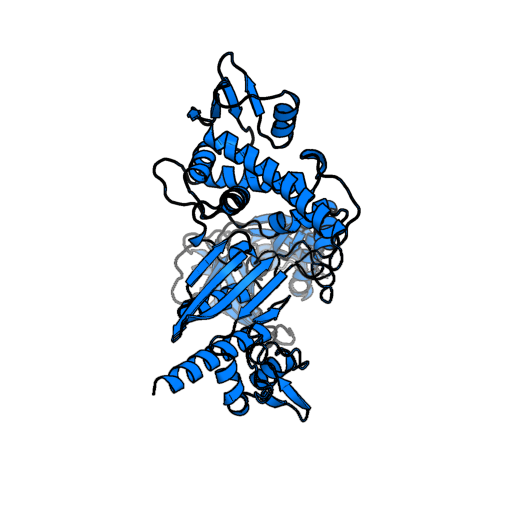873 1.00 95.50 404 ILE A O 1
ATOM 3310 N N . GLY A 1 405 ? 14.841 -17.695 -6.306 1.00 95.75 405 GLY A N 1
ATOM 3311 C CA . GLY A 1 405 ? 15.042 -18.378 -5.027 1.00 95.75 405 GLY A CA 1
ATOM 3312 C C . GLY A 1 405 ? 15.380 -17.470 -3.845 1.00 95.75 405 GLY A C 1
ATOM 3313 O O . GLY A 1 405 ? 16.051 -17.921 -2.918 1.00 95.75 405 GLY A O 1
ATOM 3314 N N . PHE A 1 406 ? 14.981 -16.197 -3.875 1.00 96.81 406 PHE A N 1
ATOM 3315 C CA . PHE A 1 406 ? 15.014 -15.354 -2.681 1.00 96.81 406 PHE A CA 1
ATOM 3316 C C . PHE A 1 406 ? 13.799 -15.641 -1.797 1.00 96.81 406 PHE A C 1
ATOM 3318 O O . PHE A 1 406 ? 12.706 -15.928 -2.281 1.00 96.81 406 PHE A O 1
ATOM 3325 N N . HIS A 1 407 ? 13.988 -15.522 -0.486 1.00 95.69 407 HIS A N 1
ATOM 3326 C CA . HIS A 1 407 ? 12.938 -15.720 0.502 1.00 95.69 407 HIS A CA 1
ATOM 3327 C C . HIS A 1 407 ? 12.407 -14.383 0.992 1.00 95.69 407 HIS A C 1
ATOM 3329 O O . HIS A 1 407 ? 13.162 -13.564 1.520 1.00 95.69 407 HIS A O 1
ATOM 3335 N N . ARG A 1 408 ? 11.097 -14.189 0.829 1.00 94.94 408 ARG A N 1
ATOM 3336 C CA . ARG A 1 408 ? 10.393 -12.998 1.289 1.00 94.94 408 ARG A CA 1
ATOM 3337 C C . ARG A 1 408 ? 10.141 -13.050 2.793 1.00 94.94 408 ARG A C 1
ATOM 3339 O O . ARG A 1 408 ? 9.724 -14.087 3.303 1.00 94.94 408 ARG A O 1
ATOM 3346 N N . TYR A 1 409 ? 10.314 -11.933 3.486 1.00 91.50 409 TYR A N 1
ATOM 3347 C CA . TYR A 1 409 ? 9.815 -11.735 4.848 1.00 91.50 409 TYR A CA 1
ATOM 3348 C C . TYR A 1 409 ? 9.497 -10.256 5.106 1.00 91.50 409 TYR A C 1
ATOM 3350 O O . TYR A 1 409 ? 9.872 -9.374 4.335 1.00 91.50 409 TYR A O 1
ATOM 3358 N N . PHE A 1 410 ? 8.779 -9.988 6.193 1.00 89.25 410 PHE A N 1
ATOM 3359 C CA . PHE A 1 410 ? 8.353 -8.648 6.591 1.00 89.25 410 PHE A CA 1
ATOM 3360 C C . PHE A 1 410 ? 8.858 -8.322 8.000 1.00 89.25 410 PHE A C 1
ATOM 3362 O O . PHE A 1 410 ? 8.806 -9.177 8.887 1.00 89.25 410 PHE A O 1
ATOM 3369 N N . ASP A 1 411 ? 9.313 -7.088 8.209 1.00 87.00 411 ASP A N 1
ATOM 3370 C CA . ASP A 1 411 ? 9.686 -6.549 9.520 1.00 87.00 411 ASP A CA 1
ATOM 3371 C C . ASP A 1 411 ? 9.283 -5.065 9.661 1.00 87.00 411 ASP A C 1
ATOM 3373 O O . ASP A 1 411 ? 8.594 -4.501 8.811 1.00 87.00 411 ASP A O 1
ATOM 3377 N N . GLU A 1 412 ? 9.692 -4.405 10.750 1.00 82.06 412 GLU A N 1
ATOM 3378 C CA . GLU A 1 412 ? 9.389 -2.987 10.976 1.00 82.06 412 GLU A CA 1
ATOM 3379 C C . GLU A 1 412 ? 10.010 -2.012 9.958 1.00 82.06 412 GLU A C 1
ATOM 3381 O O . GLU A 1 412 ? 9.608 -0.848 9.915 1.00 82.06 412 GLU A O 1
ATOM 3386 N N . ALA A 1 413 ? 11.010 -2.442 9.187 1.00 81.75 413 ALA A N 1
ATOM 3387 C CA . ALA A 1 413 ? 11.680 -1.628 8.182 1.00 81.75 413 ALA A CA 1
ATOM 3388 C C . ALA A 1 413 ? 11.013 -1.749 6.806 1.00 81.75 413 ALA A C 1
ATOM 3390 O O . ALA A 1 413 ? 11.161 -0.835 5.995 1.00 81.75 413 ALA A O 1
ATOM 3391 N N . GLY A 1 414 ? 10.271 -2.825 6.537 1.00 90.81 414 GLY A N 1
ATOM 3392 C CA . GLY A 1 414 ? 9.544 -3.016 5.285 1.00 90.81 414 GLY A CA 1
ATOM 3393 C C . GLY A 1 414 ? 9.462 -4.479 4.865 1.00 90.81 414 GLY A C 1
ATOM 3394 O O . GLY A 1 414 ? 9.400 -5.385 5.695 1.00 90.81 414 GLY A O 1
ATOM 3395 N N . ILE A 1 415 ? 9.448 -4.701 3.552 1.00 94.38 415 ILE A N 1
ATOM 3396 C CA . ILE A 1 415 ? 9.449 -6.038 2.957 1.00 94.38 415 ILE A CA 1
ATOM 3397 C C . ILE A 1 415 ? 10.828 -6.347 2.382 1.00 94.38 415 ILE A C 1
ATOM 3399 O O . ILE A 1 415 ? 11.463 -5.497 1.748 1.00 94.38 415 ILE A O 1
ATOM 3403 N N . HIS A 1 416 ? 11.291 -7.562 2.637 1.00 95.50 416 HIS A N 1
ATOM 3404 C CA . HIS A 1 416 ? 12.641 -8.012 2.335 1.00 95.50 416 HIS A CA 1
ATOM 3405 C C . HIS A 1 416 ? 12.591 -9.282 1.511 1.00 95.50 416 HIS A C 1
ATOM 3407 O O . HIS A 1 416 ? 11.729 -10.129 1.728 1.00 95.50 416 HIS A O 1
ATOM 3413 N N . TRP A 1 417 ? 13.570 -9.433 0.632 1.00 97.00 417 TRP A N 1
ATOM 3414 C CA . TRP A 1 417 ? 13.906 -10.678 -0.037 1.00 97.00 417 TRP A CA 1
ATOM 3415 C C . TRP A 1 417 ? 15.375 -10.948 0.210 1.00 97.00 417 TRP A C 1
ATOM 3417 O O . TRP A 1 417 ? 16.216 -10.146 -0.190 1.00 97.00 417 TRP A O 1
ATOM 3427 N N . ASP A 1 418 ? 15.682 -12.090 0.811 1.00 96.44 418 ASP A N 1
ATOM 3428 C CA . ASP A 1 418 ? 17.051 -12.498 1.110 1.00 96.44 418 ASP A CA 1
ATOM 3429 C C . ASP A 1 418 ? 17.399 -13.810 0.412 1.00 96.44 418 ASP A C 1
ATOM 3431 O O . ASP A 1 418 ? 16.599 -14.746 0.351 1.00 96.44 418 ASP A O 1
ATOM 3435 N N . LYS A 1 419 ? 18.641 -13.908 -0.063 1.00 96.12 419 LYS A N 1
ATOM 3436 C CA . LYS A 1 419 ? 19.230 -15.162 -0.535 1.00 96.12 419 LYS A CA 1
ATOM 3437 C C . LYS A 1 419 ? 20.676 -15.265 -0.080 1.00 96.12 419 LYS A C 1
ATOM 3439 O O . LYS A 1 419 ? 21.489 -14.367 -0.323 1.00 96.12 419 LYS A O 1
ATOM 3444 N N . GLU A 1 420 ? 21.006 -16.379 0.566 1.00 94.31 420 GLU A N 1
ATOM 3445 C CA . GLU A 1 420 ? 22.381 -16.708 0.929 1.00 94.31 420 GLU A CA 1
ATOM 3446 C C . GLU A 1 420 ? 23.059 -17.508 -0.194 1.00 94.31 420 GLU A C 1
ATOM 3448 O O . GLU A 1 420 ? 22.500 -18.439 -0.772 1.00 94.31 420 GLU A O 1
ATOM 3453 N N . TYR A 1 421 ? 24.287 -17.117 -0.509 1.00 89.75 421 TYR A N 1
ATOM 3454 C CA . TYR A 1 421 ? 25.172 -17.726 -1.492 1.00 89.75 421 TYR A CA 1
ATOM 3455 C C . TYR A 1 421 ? 26.335 -18.411 -0.759 1.00 89.75 421 TYR A C 1
ATOM 3457 O O . TYR A 1 421 ? 26.507 -18.274 0.455 1.00 89.75 421 TYR A O 1
ATOM 3465 N N . ARG A 1 422 ? 27.181 -19.144 -1.497 1.00 83.19 422 ARG A N 1
ATOM 3466 C CA . ARG A 1 422 ? 28.411 -19.732 -0.931 1.00 83.19 422 ARG A CA 1
ATOM 3467 C C . ARG A 1 422 ? 29.268 -18.664 -0.235 1.00 83.19 422 ARG A C 1
ATOM 3469 O O . ARG A 1 422 ? 29.188 -17.478 -0.549 1.00 83.19 422 ARG A O 1
ATOM 3476 N N . ASP A 1 423 ? 30.090 -19.105 0.712 1.00 84.75 423 ASP A N 1
ATOM 3477 C CA . ASP A 1 423 ? 30.961 -18.244 1.523 1.00 84.75 423 ASP A CA 1
ATOM 3478 C C . ASP A 1 423 ? 30.192 -17.219 2.385 1.00 84.75 423 ASP A C 1
ATOM 3480 O O . ASP A 1 423 ? 30.737 -16.177 2.753 1.00 84.75 423 ASP A O 1
ATOM 3484 N N . LYS A 1 424 ? 28.919 -17.510 2.710 1.00 85.25 424 LYS A N 1
ATOM 3485 C CA . LYS A 1 424 ? 28.007 -16.638 3.477 1.00 85.25 424 LYS A CA 1
ATOM 3486 C C . LYS A 1 424 ? 27.782 -15.266 2.827 1.00 85.25 424 LYS A C 1
ATOM 3488 O O . LYS A 1 424 ? 27.448 -14.292 3.506 1.00 85.25 424 LYS A O 1
ATOM 3493 N N . GLN A 1 425 ? 27.992 -15.164 1.512 1.00 87.81 425 GLN A N 1
ATOM 3494 C CA . GLN A 1 425 ? 27.620 -13.974 0.751 1.00 87.81 425 GLN A CA 1
ATOM 3495 C C . GLN A 1 425 ? 26.099 -13.863 0.702 1.00 87.81 425 GLN A C 1
ATOM 3497 O O . GLN A 1 425 ? 25.402 -14.869 0.630 1.00 87.81 425 GLN A O 1
ATOM 3502 N N . LYS A 1 426 ? 25.573 -12.640 0.731 1.00 90.25 426 LYS A N 1
ATOM 3503 C CA . LYS A 1 426 ? 24.129 -12.395 0.722 1.00 90.25 426 LYS A CA 1
ATOM 3504 C C . LYS A 1 426 ? 23.763 -11.448 -0.405 1.00 90.25 426 LYS A C 1
ATOM 3506 O O . LYS A 1 426 ? 24.409 -10.409 -0.562 1.00 90.25 426 LYS A O 1
ATOM 3511 N N . GLY A 1 427 ? 22.736 -11.821 -1.156 1.00 95.00 427 GLY A N 1
ATOM 3512 C CA . GLY A 1 427 ? 21.958 -10.894 -1.963 1.00 95.00 427 GLY A CA 1
ATOM 3513 C C . GLY A 1 427 ? 20.720 -10.497 -1.173 1.00 95.00 427 GLY A C 1
ATOM 3514 O O . GLY A 1 427 ? 20.165 -11.337 -0.463 1.00 95.00 427 GLY A O 1
ATOM 3515 N N . ASN A 1 428 ? 20.307 -9.238 -1.285 1.00 95.75 428 ASN A N 1
ATOM 3516 C CA . ASN A 1 428 ? 19.030 -8.811 -0.730 1.00 95.75 428 ASN A CA 1
ATOM 3517 C C . ASN A 1 428 ? 18.315 -7.785 -1.604 1.00 95.75 428 ASN A C 1
ATOM 3519 O O . ASN A 1 428 ? 18.948 -7.065 -2.375 1.00 95.75 428 ASN A O 1
ATOM 3523 N N . ALA A 1 429 ? 17.003 -7.708 -1.446 1.00 96.81 429 ALA A N 1
ATOM 3524 C CA . ALA A 1 429 ? 16.179 -6.600 -1.893 1.00 96.81 429 ALA A CA 1
ATOM 3525 C C . ALA A 1 429 ? 15.316 -6.141 -0.714 1.00 96.81 429 ALA A C 1
ATOM 3527 O O . ALA A 1 429 ? 14.787 -6.969 0.020 1.00 96.81 429 ALA A O 1
ATOM 3528 N N . VAL A 1 430 ? 15.196 -4.833 -0.506 1.00 95.94 430 VAL A N 1
ATOM 3529 C CA . VAL A 1 430 ? 14.426 -4.242 0.594 1.00 95.94 430 VAL A CA 1
ATOM 3530 C C . VAL A 1 430 ? 13.607 -3.091 0.054 1.00 95.94 430 VAL A C 1
ATOM 3532 O O . VAL A 1 430 ? 14.178 -2.109 -0.435 1.00 95.94 430 VAL A O 1
ATOM 3535 N N . PHE A 1 431 ? 12.284 -3.190 0.156 1.00 95.44 431 PHE A N 1
ATOM 3536 C CA . PHE A 1 431 ? 11.389 -2.083 -0.171 1.00 95.44 431 PHE A CA 1
ATOM 3537 C C . PHE A 1 431 ? 10.864 -1.501 1.133 1.00 95.44 431 PHE A C 1
ATOM 3539 O O . PHE A 1 431 ? 10.275 -2.203 1.958 1.00 95.44 431 PHE A O 1
ATOM 3546 N N . SER A 1 432 ? 11.130 -0.217 1.341 1.00 93.06 432 SER A N 1
ATOM 3547 C CA . SER A 1 432 ? 10.834 0.458 2.598 1.00 93.06 432 SER A CA 1
ATOM 3548 C C . SER A 1 432 ? 10.348 1.882 2.390 1.00 93.06 432 SER A C 1
ATOM 3550 O O . SER A 1 432 ? 10.680 2.552 1.407 1.00 93.06 432 SER A O 1
ATOM 3552 N N . PHE A 1 433 ? 9.586 2.352 3.373 1.00 91.56 433 PHE A N 1
ATOM 3553 C CA . PHE A 1 433 ? 9.113 3.721 3.461 1.00 91.56 433 PHE A CA 1
ATOM 3554 C C . PHE A 1 433 ? 9.811 4.434 4.621 1.00 91.56 433 PHE A C 1
ATOM 3556 O O . PHE A 1 433 ? 9.619 4.110 5.791 1.00 91.56 433 PHE A O 1
ATOM 3563 N N . SER A 1 434 ? 10.621 5.438 4.307 1.00 88.94 434 SER A N 1
ATOM 3564 C CA . SER A 1 434 ? 11.348 6.253 5.274 1.00 88.94 434 SER A CA 1
ATOM 3565 C C . SER A 1 434 ? 10.696 7.625 5.404 1.00 88.94 434 SER A C 1
ATOM 3567 O O . SER A 1 434 ? 11.096 8.586 4.743 1.00 88.94 434 SER A O 1
ATOM 3569 N N . TRP A 1 435 ? 9.772 7.754 6.352 1.00 88.44 435 TRP A N 1
ATOM 3570 C CA . TRP A 1 435 ? 9.087 9.013 6.660 1.00 88.44 435 TRP A CA 1
ATOM 3571 C C . TRP A 1 435 ? 10.036 10.161 7.068 1.00 88.44 435 TRP A C 1
ATOM 3573 O O . TRP A 1 435 ? 9.667 11.324 6.953 1.00 88.44 435 TRP A O 1
ATOM 3583 N N . LYS A 1 436 ? 11.286 9.871 7.465 1.00 90.06 436 LYS A N 1
ATOM 3584 C CA . LYS A 1 436 ? 12.312 10.887 7.783 1.00 90.06 436 LYS A CA 1
ATOM 3585 C C . LYS A 1 436 ? 12.772 11.713 6.576 1.00 90.06 436 LYS A C 1
ATOM 3587 O O . LYS A 1 436 ? 13.303 12.810 6.742 1.00 90.06 436 LYS A O 1
ATOM 3592 N N . ARG A 1 437 ? 12.653 11.172 5.364 1.00 87.38 437 ARG A N 1
ATOM 3593 C CA . ARG A 1 437 ? 13.210 11.774 4.145 1.00 87.38 437 ARG A CA 1
ATOM 3594 C C . ARG A 1 437 ? 12.131 12.486 3.344 1.00 87.38 437 ARG A C 1
ATOM 3596 O O . ARG A 1 437 ? 10.952 12.166 3.475 1.00 87.38 437 ARG A O 1
ATOM 3603 N N . ARG A 1 438 ? 12.550 13.437 2.503 1.00 85.88 438 ARG A N 1
ATOM 3604 C CA . ARG A 1 438 ? 11.663 14.049 1.505 1.00 85.88 438 ARG A CA 1
ATOM 3605 C C . ARG A 1 438 ? 11.185 13.011 0.490 1.00 85.88 438 ARG A C 1
ATOM 3607 O O . ARG A 1 438 ? 9.991 12.839 0.300 1.00 85.88 438 ARG A O 1
ATOM 3614 N N . GLU A 1 439 ? 12.136 12.277 -0.087 1.00 83.44 439 GLU A N 1
ATOM 3615 C CA . GLU A 1 439 ? 11.875 11.091 -0.905 1.00 83.44 439 GLU A CA 1
ATOM 3616 C C . GLU A 1 439 ? 11.739 9.878 0.018 1.00 83.44 439 GLU A C 1
ATOM 3618 O O . GLU A 1 439 ? 12.734 9.343 0.521 1.00 83.44 439 GLU A O 1
ATOM 3623 N N . GLN A 1 440 ? 10.495 9.502 0.304 1.00 87.75 440 GLN A N 1
ATOM 3624 C CA . GLN A 1 440 ? 10.186 8.547 1.366 1.00 87.75 440 GLN A CA 1
ATOM 3625 C C . GLN A 1 440 ? 10.367 7.095 0.917 1.00 87.75 440 GLN A C 1
ATOM 3627 O O . GLN A 1 440 ? 10.860 6.276 1.693 1.00 87.75 440 GLN A O 1
ATOM 3632 N N . MET A 1 441 ? 10.043 6.770 -0.335 1.00 90.00 441 MET A N 1
ATOM 3633 C CA . MET A 1 441 ? 10.236 5.417 -0.851 1.00 90.00 441 MET A CA 1
ATOM 3634 C C . MET A 1 441 ? 11.714 5.081 -1.048 1.00 90.00 441 MET A C 1
ATOM 3636 O O . MET A 1 441 ? 12.535 5.904 -1.465 1.00 90.00 441 MET A O 1
ATOM 3640 N N . THR A 1 442 ? 12.062 3.843 -0.713 1.00 89.88 442 THR A N 1
ATOM 3641 C CA . THR A 1 442 ? 13.398 3.283 -0.892 1.00 89.88 442 THR A CA 1
ATOM 3642 C C . THR A 1 442 ? 13.279 1.871 -1.438 1.00 89.88 442 THR A C 1
ATOM 3644 O O . THR A 1 442 ? 12.701 1.007 -0.783 1.00 89.88 442 THR A O 1
ATOM 3647 N N . PHE A 1 443 ? 13.895 1.622 -2.587 1.00 93.12 443 PHE A N 1
ATOM 3648 C CA . PHE A 1 443 ? 14.148 0.279 -3.099 1.00 93.12 443 PHE A CA 1
ATOM 3649 C C . PHE A 1 443 ? 15.651 0.049 -3.020 1.00 93.12 443 PHE A C 1
ATOM 3651 O O . PHE A 1 443 ? 16.414 0.713 -3.720 1.00 93.12 443 PHE A O 1
ATOM 3658 N N . SER A 1 444 ? 16.095 -0.811 -2.110 1.00 94.06 444 SER A N 1
ATOM 3659 C CA . SER A 1 444 ? 17.511 -1.105 -1.894 1.00 94.06 444 SER A CA 1
ATOM 3660 C C . SER A 1 444 ? 17.813 -2.522 -2.337 1.00 94.06 444 SER A C 1
ATOM 3662 O O . SER A 1 444 ? 17.126 -3.446 -1.925 1.00 94.06 444 SER A O 1
ATOM 3664 N N . PHE A 1 445 ? 18.876 -2.701 -3.109 1.00 95.44 445 PHE A N 1
ATOM 3665 C CA . PHE A 1 445 ? 19.257 -3.990 -3.664 1.00 95.44 445 PHE A CA 1
ATOM 3666 C C . PHE A 1 445 ? 20.737 -4.233 -3.420 1.00 95.44 445 PHE A C 1
ATOM 3668 O O . PHE A 1 445 ? 21.582 -3.468 -3.885 1.00 95.44 445 PHE A O 1
ATOM 3675 N N . ARG A 1 446 ? 21.062 -5.297 -2.694 1.00 95.44 446 ARG A N 1
ATOM 3676 C CA . ARG A 1 446 ? 22.427 -5.783 -2.533 1.00 95.44 446 ARG A CA 1
ATOM 3677 C C . ARG A 1 446 ? 22.704 -6.851 -3.567 1.00 95.44 446 ARG A C 1
ATOM 3679 O O . ARG A 1 446 ? 22.188 -7.966 -3.473 1.00 95.44 446 ARG A O 1
ATOM 3686 N N . VAL A 1 447 ? 23.579 -6.523 -4.506 1.00 94.75 447 VAL A N 1
ATOM 3687 C CA . VAL A 1 447 ? 24.023 -7.475 -5.522 1.00 94.75 447 VAL A CA 1
ATOM 3688 C C . VAL A 1 447 ? 24.965 -8.502 -4.871 1.00 94.75 447 VAL A C 1
ATOM 3690 O O . VAL A 1 447 ? 25.958 -8.118 -4.238 1.00 94.75 447 VAL A O 1
ATOM 3693 N N . PRO A 1 448 ? 24.687 -9.811 -4.985 1.00 91.94 448 PRO A N 1
ATOM 3694 C CA . PRO A 1 448 ? 25.561 -10.851 -4.450 1.00 91.94 448 PRO A CA 1
ATOM 3695 C C . PRO A 1 448 ? 26.869 -10.920 -5.244 1.00 91.94 448 PRO A C 1
ATOM 3697 O O . PRO A 1 448 ? 26.906 -10.617 -6.433 1.00 91.94 448 PRO A O 1
ATOM 3700 N N . ASN A 1 449 ? 27.961 -11.344 -4.597 1.00 91.19 449 ASN A N 1
ATOM 3701 C CA . ASN A 1 449 ? 29.268 -11.512 -5.249 1.00 91.19 449 ASN A CA 1
ATOM 3702 C C . ASN A 1 449 ? 29.719 -10.281 -6.059 1.00 91.19 449 ASN A C 1
ATOM 3704 O O . ASN A 1 449 ? 30.383 -10.416 -7.082 1.00 91.19 449 ASN A O 1
ATOM 3708 N N . PHE A 1 450 ? 29.386 -9.072 -5.601 1.00 93.75 450 PHE A N 1
ATOM 3709 C CA . PHE A 1 450 ? 29.476 -7.864 -6.422 1.00 93.75 450 PHE A CA 1
ATOM 3710 C C . PHE A 1 450 ? 30.862 -7.594 -7.017 1.00 93.75 450 PHE A C 1
ATOM 3712 O O . PHE A 1 450 ? 30.973 -7.194 -8.167 1.00 93.75 450 PHE A O 1
ATOM 3719 N N . ARG A 1 451 ? 31.945 -7.892 -6.287 1.00 93.38 451 ARG A N 1
ATOM 3720 C CA . ARG A 1 451 ? 33.300 -7.798 -6.855 1.00 93.38 451 ARG A CA 1
ATOM 3721 C C . ARG A 1 451 ? 33.481 -8.684 -8.088 1.00 93.38 451 ARG A C 1
ATOM 3723 O O . ARG A 1 451 ? 34.102 -8.259 -9.050 1.00 93.38 451 ARG A O 1
ATOM 3730 N N . LEU A 1 452 ? 32.987 -9.917 -8.021 1.00 93.12 452 LEU A N 1
ATOM 3731 C CA . LEU A 1 452 ? 33.053 -10.852 -9.136 1.00 93.12 452 LEU A CA 1
ATOM 3732 C C . LEU A 1 452 ? 32.203 -10.326 -10.297 1.00 93.12 452 LEU A C 1
ATOM 3734 O O . LEU A 1 452 ? 32.698 -10.269 -11.410 1.00 93.12 452 LEU A O 1
ATOM 3738 N N . VAL A 1 453 ? 30.989 -9.844 -10.020 1.00 95.19 453 VAL A N 1
ATOM 3739 C CA . VAL A 1 453 ? 30.129 -9.190 -11.021 1.00 95.19 453 VAL A CA 1
ATOM 3740 C C . VAL A 1 453 ? 30.864 -8.050 -11.736 1.00 95.19 453 VAL A C 1
ATOM 3742 O O . VAL A 1 453 ? 30.879 -8.009 -12.961 1.00 95.19 453 VAL A O 1
ATOM 3745 N N . LEU A 1 454 ? 31.545 -7.174 -10.993 1.00 96.50 454 LEU A N 1
ATOM 3746 C CA . LEU A 1 454 ? 32.324 -6.073 -11.567 1.00 96.50 454 LEU A CA 1
ATOM 3747 C C . LEU A 1 454 ? 33.571 -6.534 -12.344 1.00 96.50 454 LEU A C 1
ATOM 3749 O O . LEU A 1 454 ? 34.007 -5.824 -13.242 1.00 96.50 454 LEU A O 1
ATOM 3753 N N . ASN A 1 455 ? 34.153 -7.697 -12.039 1.00 95.75 455 ASN A N 1
ATOM 3754 C CA . ASN A 1 455 ? 35.254 -8.249 -12.842 1.00 95.75 455 ASN A CA 1
ATOM 3755 C C . ASN A 1 455 ? 34.783 -8.725 -14.225 1.00 95.75 455 ASN A C 1
ATOM 3757 O O . ASN A 1 455 ? 35.584 -8.750 -15.151 1.00 95.75 455 ASN A O 1
ATOM 3761 N N . HIS A 1 456 ? 33.503 -9.078 -14.361 1.00 96.88 456 HIS A N 1
ATOM 3762 C CA . HIS A 1 456 ? 32.874 -9.435 -15.634 1.00 96.88 456 HIS A CA 1
ATOM 3763 C C . HIS A 1 456 ? 32.128 -8.241 -16.257 1.00 96.88 456 HIS A C 1
ATOM 3765 O O . HIS A 1 456 ? 31.248 -8.419 -17.093 1.00 96.88 456 HIS A O 1
ATOM 3771 N N . PHE A 1 457 ? 32.458 -7.005 -15.863 1.00 97.44 457 PHE A N 1
ATOM 3772 C CA . PHE A 1 457 ? 31.777 -5.802 -16.350 1.00 97.44 457 PHE A CA 1
ATOM 3773 C C . PHE A 1 457 ? 31.766 -5.709 -17.881 1.00 97.44 457 PHE A C 1
ATOM 3775 O O . PHE A 1 457 ? 30.755 -5.323 -18.459 1.00 97.44 457 PHE A O 1
ATOM 3782 N N . ASP A 1 458 ? 32.845 -6.121 -18.551 1.00 96.88 458 ASP A N 1
ATOM 3783 C CA . ASP A 1 458 ? 32.949 -6.055 -20.012 1.00 96.88 458 ASP A CA 1
ATOM 3784 C C . ASP A 1 458 ? 32.008 -7.016 -20.755 1.00 96.88 458 ASP A C 1
ATOM 3786 O O . ASP A 1 458 ? 31.698 -6.765 -21.921 1.00 96.88 458 ASP A O 1
ATOM 3790 N N . GLU A 1 459 ? 31.492 -8.043 -20.076 1.00 97.06 459 GLU A N 1
ATOM 3791 C CA . GLU A 1 459 ? 30.534 -9.023 -20.608 1.00 97.06 459 GLU A CA 1
ATOM 3792 C C . GLU A 1 459 ? 29.069 -8.567 -20.474 1.00 97.06 459 GLU A C 1
ATOM 3794 O O . GLU A 1 459 ? 28.170 -9.194 -21.034 1.00 97.06 459 GLU A O 1
ATOM 3799 N N . MET A 1 460 ? 28.804 -7.482 -19.739 1.00 97.19 460 MET A N 1
ATOM 3800 C CA . MET A 1 460 ? 27.459 -6.925 -19.578 1.00 97.19 460 MET A CA 1
ATOM 3801 C C . MET A 1 460 ? 26.954 -6.261 -20.870 1.00 97.19 460 MET A C 1
ATOM 3803 O O . MET A 1 460 ? 27.741 -5.731 -21.662 1.00 97.19 460 MET A O 1
ATOM 3807 N N . SER A 1 461 ? 25.625 -6.204 -21.043 1.00 95.44 461 SER A N 1
ATOM 3808 C CA . SER A 1 461 ? 25.006 -5.344 -22.063 1.00 95.44 461 SER A CA 1
ATOM 3809 C C . SER A 1 461 ? 25.337 -3.869 -21.812 1.00 95.44 461 SER A C 1
ATOM 3811 O O . SER A 1 461 ? 25.702 -3.482 -20.698 1.00 95.44 461 SER A O 1
ATOM 3813 N N . ASN A 1 462 ? 25.191 -3.022 -22.833 1.00 94.62 462 ASN A N 1
ATOM 3814 C CA . ASN A 1 462 ? 25.489 -1.592 -22.710 1.00 94.62 462 ASN A CA 1
ATOM 3815 C C . ASN A 1 462 ? 24.641 -0.921 -21.618 1.00 94.62 462 ASN A C 1
ATOM 3817 O O . ASN A 1 462 ? 25.150 -0.107 -20.851 1.00 94.62 462 ASN A O 1
ATOM 3821 N N . GLU A 1 463 ? 23.377 -1.319 -21.495 1.00 93.88 463 GLU A N 1
ATOM 3822 C CA . GLU A 1 463 ? 22.435 -0.812 -20.498 1.00 93.88 463 GLU A CA 1
ATOM 3823 C C . GLU A 1 463 ? 22.872 -1.198 -19.077 1.00 93.8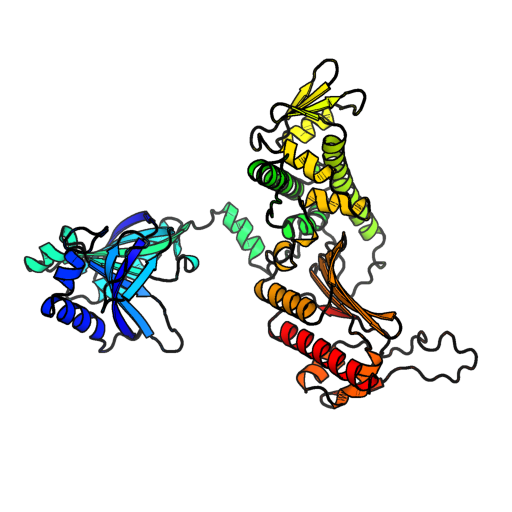8 463 GLU A C 1
ATOM 3825 O O . GLU A 1 463 ? 22.900 -0.356 -18.177 1.00 93.88 463 GLU A O 1
ATOM 3830 N N . LEU A 1 464 ? 23.290 -2.455 -18.875 1.00 95.25 464 LEU A N 1
ATOM 3831 C CA . LEU A 1 464 ? 23.788 -2.928 -17.582 1.00 95.25 464 LEU A CA 1
ATOM 3832 C C . LEU A 1 464 ? 25.143 -2.314 -17.223 1.00 95.25 464 LEU A C 1
ATOM 3834 O O . LEU A 1 464 ? 25.378 -2.024 -16.045 1.00 95.25 464 LEU A O 1
ATOM 3838 N N . LYS A 1 465 ? 26.012 -2.063 -18.212 1.00 96.25 465 LYS A N 1
ATOM 3839 C CA . LYS A 1 465 ? 27.257 -1.307 -18.017 1.00 96.25 465 LYS A CA 1
ATOM 3840 C C . LYS A 1 465 ? 26.959 0.102 -17.534 1.00 96.25 465 LYS A C 1
ATOM 3842 O O . LYS A 1 465 ? 27.521 0.523 -16.526 1.00 96.25 465 LYS A O 1
ATOM 3847 N N . GLU A 1 466 ? 26.050 0.809 -18.201 1.00 94.25 466 GLU A N 1
ATOM 3848 C CA . GLU A 1 466 ? 25.673 2.175 -17.837 1.00 94.25 466 GLU A CA 1
ATOM 3849 C C . GLU A 1 466 ? 25.059 2.239 -16.432 1.00 94.25 466 GLU A C 1
ATOM 3851 O O . GLU A 1 466 ? 25.472 3.058 -15.602 1.00 94.25 466 GLU A O 1
ATOM 3856 N N . LEU A 1 467 ? 24.133 1.328 -16.121 1.00 92.56 467 LEU A N 1
ATOM 3857 C CA . LEU A 1 467 ? 23.529 1.205 -14.797 1.00 92.56 467 LEU A CA 1
ATOM 3858 C C . LEU A 1 467 ? 24.582 0.941 -13.716 1.00 92.56 467 LEU A C 1
ATOM 3860 O O . LEU A 1 467 ? 24.692 1.681 -12.737 1.00 92.56 467 LEU A O 1
ATOM 3864 N N . THR A 1 468 ? 25.371 -0.118 -13.896 1.00 93.94 468 THR A N 1
ATOM 3865 C CA . THR A 1 468 ? 26.367 -0.555 -12.915 1.00 93.94 468 THR A CA 1
ATOM 3866 C C . THR A 1 468 ? 27.423 0.527 -12.725 1.00 93.94 468 THR A C 1
ATOM 3868 O O . THR A 1 468 ? 27.771 0.861 -11.592 1.00 93.94 468 THR A O 1
ATOM 3871 N N . PHE A 1 469 ? 27.901 1.143 -13.806 1.00 94.56 469 PHE A N 1
ATOM 3872 C CA . PHE A 1 469 ? 28.881 2.216 -13.736 1.00 94.56 469 PHE A CA 1
ATOM 3873 C C . PHE A 1 469 ? 28.322 3.450 -13.022 1.00 94.56 469 PHE A C 1
ATOM 3875 O O . PHE A 1 469 ? 28.972 3.973 -12.119 1.00 94.56 469 PHE A O 1
ATOM 3882 N N . SER A 1 470 ? 27.125 3.916 -13.377 1.00 89.12 470 SER A N 1
ATOM 3883 C CA . SER A 1 470 ? 26.544 5.137 -12.799 1.00 89.12 470 SER A CA 1
ATOM 3884 C C . SER A 1 470 ? 26.156 4.985 -11.325 1.00 89.12 470 SER A C 1
ATOM 3886 O O . SER A 1 470 ? 26.319 5.929 -10.550 1.00 89.12 470 SER A O 1
ATOM 3888 N N . ARG A 1 471 ? 25.686 3.802 -10.910 1.00 88.88 471 ARG A N 1
ATOM 3889 C CA . ARG A 1 471 ? 25.171 3.563 -9.551 1.00 88.88 471 ARG A CA 1
ATOM 3890 C C . ARG A 1 471 ? 26.220 3.034 -8.572 1.00 88.88 471 A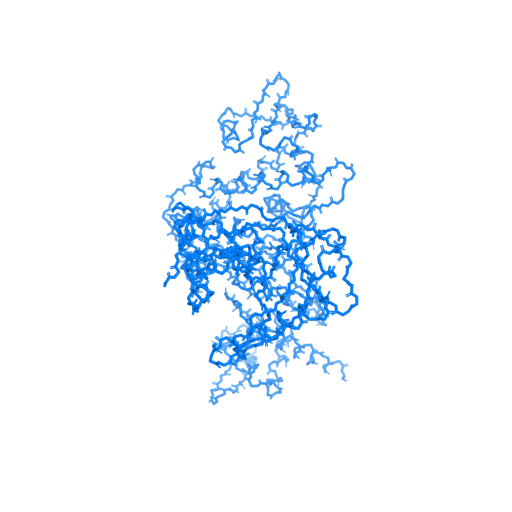RG A C 1
ATOM 3892 O O . ARG A 1 471 ? 26.021 3.139 -7.363 1.00 88.88 471 ARG A O 1
ATOM 3899 N N . THR A 1 472 ? 27.342 2.496 -9.052 1.00 91.12 472 THR A N 1
ATOM 3900 C CA . THR A 1 472 ? 28.412 2.017 -8.164 1.00 91.12 472 THR A CA 1
ATOM 3901 C C . THR A 1 472 ? 29.223 3.179 -7.596 1.00 91.12 472 THR A C 1
ATOM 3903 O O . THR A 1 472 ? 29.702 4.042 -8.337 1.00 91.12 472 THR A O 1
ATOM 3906 N N . LYS A 1 473 ? 29.448 3.160 -6.274 1.00 88.94 473 LYS A N 1
ATOM 3907 C CA . LYS A 1 473 ? 30.266 4.154 -5.567 1.00 88.94 473 LYS A CA 1
ATOM 3908 C C . LYS A 1 473 ? 31.662 4.268 -6.197 1.00 88.94 473 LYS A C 1
ATOM 3910 O O . LYS A 1 473 ? 32.378 3.270 -6.324 1.00 88.94 473 LYS A O 1
ATOM 3915 N N . ASN A 1 474 ? 32.078 5.494 -6.510 1.00 92.88 474 ASN A N 1
ATOM 3916 C CA . ASN A 1 474 ? 33.462 5.783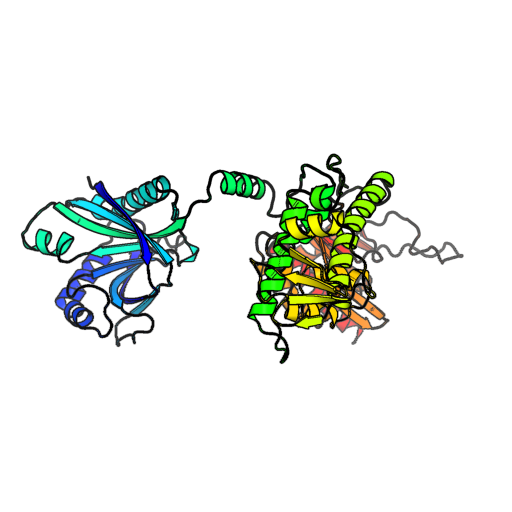 -6.879 1.00 92.88 474 ASN A CA 1
ATOM 3917 C C . ASN A 1 474 ? 34.399 5.536 -5.687 1.00 92.88 474 ASN A C 1
ATOM 3919 O O . ASN A 1 474 ? 34.048 5.788 -4.531 1.00 92.88 474 ASN A O 1
ATOM 3923 N N . CYS A 1 475 ? 35.602 5.044 -5.965 1.00 92.94 475 CYS A N 1
ATOM 3924 C CA . CYS A 1 475 ? 36.651 4.941 -4.965 1.00 92.94 475 CYS A CA 1
ATOM 3925 C C . CYS A 1 475 ? 37.093 6.347 -4.544 1.00 92.94 475 CYS A C 1
ATOM 3927 O O . CYS A 1 475 ? 37.556 7.134 -5.364 1.00 92.94 475 CYS A O 1
ATOM 3929 N N . ASP A 1 476 ? 36.960 6.634 -3.255 1.00 90.12 476 ASP A N 1
ATOM 3930 C CA . ASP A 1 476 ? 37.377 7.869 -2.586 1.00 90.12 476 ASP A CA 1
ATOM 3931 C C . ASP A 1 476 ? 38.657 7.670 -1.757 1.00 90.12 476 ASP A C 1
ATOM 3933 O O . ASP A 1 476 ? 39.013 8.513 -0.939 1.00 90.12 476 ASP A O 1
ATOM 3937 N N . SER A 1 477 ? 39.336 6.529 -1.932 1.00 89.31 477 SER A N 1
ATOM 3938 C CA . SER A 1 477 ? 40.534 6.147 -1.176 1.00 89.31 477 SER A CA 1
ATOM 3939 C C . SER A 1 477 ? 40.349 6.176 0.350 1.00 89.31 477 SER A C 1
ATOM 3941 O O . SER A 1 477 ? 41.308 6.385 1.086 1.00 89.31 477 SER A O 1
ATOM 3943 N N . CYS A 1 478 ? 39.140 5.885 0.851 1.00 89.50 478 CYS A N 1
ATOM 3944 C CA . CYS A 1 478 ? 38.826 5.888 2.290 1.00 89.50 478 CYS A CA 1
ATOM 3945 C C . CYS A 1 478 ? 39.592 4.859 3.151 1.00 89.50 478 CYS A C 1
ATOM 3947 O O . CYS A 1 478 ? 39.424 4.836 4.366 1.00 89.50 478 CYS A O 1
ATOM 3949 N N . GLY A 1 479 ? 40.377 3.959 2.550 1.00 89.88 479 GLY A N 1
ATOM 3950 C CA . GLY A 1 479 ? 41.200 2.983 3.274 1.00 89.88 479 GLY A CA 1
ATOM 3951 C C . GLY A 1 479 ? 40.445 1.803 3.898 1.00 89.88 479 GLY A C 1
ATOM 3952 O O . GLY A 1 479 ? 41.077 0.877 4.393 1.00 89.88 479 GLY A O 1
ATOM 3953 N N . TYR A 1 480 ? 39.110 1.743 3.828 1.00 91.19 480 TYR A N 1
ATOM 3954 C CA . TYR A 1 480 ? 38.334 0.660 4.458 1.00 91.19 480 TYR A CA 1
ATOM 3955 C C . TYR A 1 480 ? 38.769 -0.746 3.996 1.00 91.19 480 TYR A C 1
ATOM 3957 O O . TYR A 1 480 ? 38.905 -1.671 4.794 1.00 91.19 480 TYR A O 1
ATOM 3965 N N . CYS A 1 481 ? 39.060 -0.909 2.702 1.00 91.44 481 CYS A N 1
ATOM 3966 C CA . CYS A 1 481 ? 39.510 -2.186 2.137 1.00 91.44 481 CYS A CA 1
ATOM 3967 C C . CYS A 1 481 ? 40.962 -2.566 2.488 1.00 91.44 481 CYS A C 1
ATOM 3969 O O . CYS A 1 481 ? 41.355 -3.724 2.315 1.00 91.44 481 CYS A O 1
ATOM 3971 N N . THR A 1 482 ? 41.742 -1.612 2.995 1.00 92.69 482 THR A N 1
ATOM 3972 C CA . THR A 1 482 ? 43.151 -1.768 3.371 1.00 92.69 482 THR A CA 1
ATOM 3973 C C . THR A 1 482 ? 43.384 -1.615 4.875 1.00 92.69 482 THR A C 1
ATOM 3975 O O . THR A 1 482 ? 44.487 -1.876 5.326 1.00 92.69 482 THR A O 1
ATOM 3978 N N . GLN A 1 483 ? 42.359 -1.301 5.677 1.00 90.56 483 GLN A N 1
ATOM 3979 C CA . GLN A 1 483 ? 42.488 -0.954 7.103 1.00 90.56 483 GLN A CA 1
ATOM 3980 C C . GLN A 1 483 ? 43.194 -2.012 7.971 1.00 90.56 483 GLN A C 1
ATOM 3982 O O . GLN A 1 483 ? 43.804 -1.685 8.982 1.00 90.56 483 GLN A O 1
ATOM 3987 N N . MET A 1 484 ? 43.097 -3.288 7.587 1.00 87.88 484 MET A N 1
ATOM 3988 C CA . MET A 1 484 ? 43.717 -4.403 8.313 1.00 87.88 484 MET A CA 1
ATOM 3989 C C . MET A 1 484 ? 45.148 -4.701 7.845 1.00 87.88 484 MET A C 1
ATOM 3991 O O . MET A 1 484 ? 45.827 -5.527 8.453 1.00 87.88 484 MET A O 1
ATOM 3995 N N . ASP A 1 485 ? 45.599 -4.079 6.754 1.00 88.12 485 ASP A N 1
ATOM 3996 C CA . ASP A 1 485 ? 46.952 -4.253 6.248 1.00 88.12 485 ASP A CA 1
ATOM 3997 C C . ASP A 1 485 ? 47.928 -3.354 7.011 1.00 88.12 485 ASP A C 1
ATOM 3999 O O . ASP A 1 485 ? 47.992 -2.145 6.806 1.00 88.12 485 ASP A O 1
ATOM 4003 N N . LYS A 1 486 ? 48.727 -3.973 7.879 1.00 87.19 486 LYS A N 1
ATOM 4004 C CA . LYS A 1 486 ? 49.781 -3.287 8.636 1.00 87.19 486 LYS A CA 1
ATOM 4005 C C . LYS A 1 486 ? 51.035 -3.005 7.803 1.00 87.19 486 LYS A C 1
ATOM 4007 O O . LYS A 1 486 ? 51.906 -2.286 8.275 1.00 87.19 486 LYS A O 1
ATOM 4012 N N . THR A 1 487 ? 51.154 -3.587 6.607 1.00 88.81 487 THR A N 1
ATOM 4013 C CA . THR A 1 487 ? 52.335 -3.423 5.744 1.00 88.81 487 THR A CA 1
ATOM 4014 C C . THR A 1 487 ? 52.270 -2.166 4.880 1.00 88.81 487 THR A C 1
ATOM 4016 O O . THR A 1 487 ? 53.304 -1.700 4.412 1.00 88.81 487 THR A O 1
ATOM 4019 N N . GLY A 1 488 ? 51.068 -1.621 4.657 1.00 83.44 488 GLY A N 1
ATOM 4020 C CA . GLY A 1 488 ? 50.838 -0.482 3.766 1.00 83.44 488 GLY A CA 1
ATOM 4021 C C . GLY A 1 488 ? 51.013 -0.804 2.277 1.00 83.44 488 GLY A C 1
ATOM 4022 O O . GLY A 1 488 ? 50.965 0.106 1.455 1.00 83.44 488 GLY A O 1
ATOM 4023 N N . MET A 1 489 ? 51.219 -2.074 1.916 1.00 88.19 489 MET A N 1
ATOM 4024 C CA . MET A 1 489 ? 51.480 -2.503 0.537 1.00 88.19 489 MET A CA 1
ATOM 4025 C C . MET A 1 489 ? 50.212 -2.932 -0.208 1.00 88.19 489 MET A C 1
ATOM 4027 O O . MET A 1 489 ? 50.222 -3.055 -1.434 1.00 88.19 489 MET A O 1
ATOM 4031 N N . ARG A 1 490 ? 49.108 -3.195 0.501 1.00 89.12 490 ARG A N 1
ATOM 4032 C CA . ARG A 1 490 ? 47.857 -3.641 -0.113 1.00 89.12 490 ARG A CA 1
ATOM 4033 C C . ARG A 1 490 ? 47.240 -2.516 -0.934 1.00 89.12 490 ARG A C 1
ATOM 4035 O O . ARG A 1 490 ? 46.821 -1.492 -0.402 1.00 89.12 490 ARG A O 1
ATOM 4042 N N . LEU A 1 491 ? 47.100 -2.760 -2.232 1.00 88.19 491 LEU A N 1
ATOM 4043 C CA . LEU A 1 491 ? 46.402 -1.845 -3.125 1.00 88.19 491 LEU A CA 1
ATOM 4044 C C . LEU A 1 491 ? 44.893 -1.804 -2.823 1.00 88.19 491 LEU A C 1
ATOM 4046 O O . LEU A 1 491 ? 44.315 -2.822 -2.412 1.00 88.19 491 LEU A O 1
ATOM 4050 N N . PRO A 1 492 ? 44.231 -0.655 -3.060 1.00 90.88 492 PRO A N 1
ATOM 4051 C CA . PRO A 1 492 ? 42.782 -0.562 -2.985 1.00 90.88 492 PRO A CA 1
ATOM 4052 C C . PRO A 1 492 ? 42.104 -1.615 -3.862 1.00 90.88 492 PRO A C 1
ATOM 4054 O O . PRO A 1 492 ? 42.542 -1.895 -4.973 1.00 90.88 492 PRO A O 1
ATOM 4057 N N . LEU A 1 493 ? 40.980 -2.162 -3.395 1.00 94.25 493 LEU A N 1
ATOM 4058 C CA . LEU A 1 493 ? 40.209 -3.154 -4.156 1.00 94.25 493 LEU A CA 1
ATOM 4059 C C . LEU A 1 493 ? 39.407 -2.551 -5.324 1.00 94.25 493 LEU A C 1
ATOM 4061 O O . LEU A 1 493 ? 38.577 -3.249 -5.901 1.00 94.25 493 LEU A O 1
ATOM 4065 N N . ALA A 1 494 ? 39.595 -1.266 -5.624 1.00 95.12 494 ALA A N 1
ATOM 4066 C CA . ALA A 1 494 ? 38.862 -0.573 -6.671 1.00 95.12 494 ALA A CA 1
ATOM 4067 C C . ALA A 1 494 ? 39.157 -1.177 -8.050 1.00 95.12 494 ALA A C 1
ATOM 4069 O O . ALA A 1 494 ? 40.297 -1.524 -8.354 1.00 95.12 494 ALA A O 1
ATOM 4070 N N . LEU A 1 495 ? 38.122 -1.279 -8.879 1.00 95.94 495 LEU A N 1
ATOM 4071 C CA . LEU A 1 495 ? 38.215 -1.769 -10.252 1.00 95.94 495 LEU A CA 1
ATOM 4072 C C . LEU A 1 495 ? 38.095 -0.583 -11.204 1.00 95.94 495 LEU A C 1
ATOM 4074 O O . LEU A 1 495 ? 37.143 0.189 -11.101 1.00 95.94 495 LEU A O 1
ATOM 4078 N N . ASN A 1 496 ? 39.061 -0.412 -12.103 1.00 96.00 496 ASN A N 1
ATOM 4079 C CA . ASN A 1 496 ? 39.009 0.642 -13.113 1.00 96.00 496 ASN A CA 1
ATOM 4080 C C . ASN A 1 496 ? 38.073 0.196 -14.232 1.00 96.00 496 ASN A C 1
ATOM 4082 O O . ASN A 1 496 ? 38.441 -0.663 -15.026 1.00 96.00 496 ASN A O 1
ATOM 4086 N N . LEU A 1 497 ? 36.871 0.767 -14.264 1.00 96.75 497 LEU A N 1
ATOM 4087 C CA . LEU A 1 497 ? 35.868 0.474 -15.283 1.00 96.75 497 LEU A CA 1
ATOM 4088 C C . LEU A 1 497 ? 35.803 1.626 -16.289 1.00 96.75 497 LEU A C 1
ATOM 4090 O O . LEU A 1 497 ? 36.100 2.775 -15.941 1.00 96.75 497 LEU A O 1
ATOM 4094 N N . GLU A 1 498 ? 35.390 1.324 -17.517 1.00 96.44 498 GLU A N 1
ATOM 4095 C CA . GLU A 1 498 ? 35.171 2.300 -18.584 1.00 96.44 498 GLU A CA 1
ATOM 4096 C C . GLU A 1 498 ? 33.762 2.144 -19.162 1.00 96.44 498 GLU A C 1
ATOM 4098 O O . GLU A 1 498 ? 33.369 1.053 -19.560 1.00 96.44 498 GLU A O 1
ATOM 4103 N N . CYS A 1 499 ? 32.996 3.233 -19.219 1.00 95.25 499 CYS A N 1
ATOM 4104 C CA . CYS A 1 499 ? 31.665 3.242 -19.824 1.00 95.25 499 CYS A CA 1
ATOM 4105 C C . CYS A 1 499 ? 31.450 4.556 -20.578 1.00 95.25 499 CYS A C 1
ATOM 4107 O O . CYS A 1 499 ? 31.642 5.631 -20.008 1.00 95.25 499 CYS A O 1
ATOM 4109 N N . ASN A 1 500 ? 31.054 4.486 -21.854 1.00 92.00 500 ASN A N 1
ATOM 4110 C CA . ASN A 1 500 ? 30.838 5.654 -22.722 1.00 92.00 500 ASN A CA 1
ATOM 4111 C C . ASN A 1 500 ? 32.026 6.644 -22.714 1.00 92.00 500 ASN A C 1
ATOM 4113 O O . ASN A 1 500 ? 31.838 7.854 -22.612 1.00 92.00 500 ASN A O 1
ATOM 4117 N N . GLY A 1 501 ? 33.258 6.119 -22.749 1.00 91.94 501 GLY A N 1
ATOM 4118 C CA . GLY A 1 501 ? 34.503 6.902 -22.715 1.00 91.94 501 GLY A CA 1
ATOM 4119 C C . GLY A 1 501 ? 34.890 7.468 -21.340 1.00 91.94 501 GLY A C 1
ATOM 4120 O O . GLY A 1 501 ? 35.964 8.052 -21.199 1.00 91.94 501 GLY A O 1
ATOM 4121 N N . ASN A 1 502 ? 34.062 7.281 -20.307 1.00 93.25 502 ASN A N 1
ATOM 4122 C CA . ASN A 1 502 ? 34.366 7.712 -18.945 1.00 93.25 502 ASN A CA 1
ATOM 4123 C C . ASN A 1 502 ? 35.044 6.588 -18.159 1.00 93.25 502 ASN A C 1
ATOM 4125 O O . ASN A 1 502 ? 34.471 5.513 -17.987 1.00 93.25 502 ASN A O 1
ATOM 4129 N N . LYS A 1 503 ? 36.235 6.864 -17.618 1.00 96.00 503 LYS A N 1
ATOM 4130 C CA . LYS A 1 503 ? 36.997 5.939 -16.766 1.00 96.00 503 LYS A CA 1
ATOM 4131 C C . LYS A 1 503 ? 36.866 6.318 -15.301 1.00 96.00 503 LYS A C 1
ATOM 4133 O O . LYS A 1 503 ? 37.043 7.478 -14.938 1.00 96.00 503 LYS A O 1
ATOM 4138 N N . SER A 1 504 ? 36.581 5.344 -14.443 1.00 94.94 504 SER A N 1
ATOM 4139 C CA . SER A 1 504 ? 36.520 5.579 -12.999 1.00 94.94 504 SER A CA 1
ATOM 4140 C C . SER A 1 504 ? 36.818 4.313 -12.201 1.00 94.94 504 SER A C 1
ATOM 4142 O O . SER A 1 504 ? 36.387 3.220 -12.567 1.00 94.94 504 SER A O 1
ATOM 4144 N N . GLY A 1 505 ? 37.528 4.470 -11.082 1.00 95.81 505 GLY A N 1
ATOM 4145 C CA . GLY A 1 505 ? 37.729 3.401 -10.109 1.00 95.81 505 GLY A CA 1
ATOM 4146 C C . GLY A 1 505 ? 36.454 3.168 -9.299 1.00 95.81 505 GLY A C 1
ATOM 4147 O O . GLY A 1 505 ? 36.048 4.030 -8.521 1.00 95.81 505 GLY A O 1
ATOM 4148 N N . LYS A 1 506 ? 35.826 2.002 -9.448 1.00 94.94 506 LYS A N 1
ATOM 4149 C CA . LYS A 1 506 ? 34.592 1.613 -8.754 1.00 94.94 506 LYS A CA 1
ATOM 4150 C C . LYS A 1 506 ? 34.883 0.745 -7.537 1.00 94.94 506 LYS A C 1
ATOM 4152 O O . LYS A 1 506 ? 35.710 -0.164 -7.592 1.00 94.94 506 LYS A O 1
ATOM 4157 N N . CYS A 1 507 ? 34.216 1.031 -6.419 1.00 94.88 507 CYS A N 1
ATOM 4158 C CA . CYS A 1 507 ? 34.436 0.329 -5.159 1.00 94.88 507 CYS A CA 1
ATOM 4159 C C . CYS A 1 507 ? 33.539 -0.919 -5.045 1.00 94.88 507 CYS A C 1
ATOM 4161 O O . CYS A 1 507 ? 32.321 -0.775 -4.926 1.00 94.88 507 CYS A O 1
ATOM 4163 N N . PRO A 1 508 ? 34.103 -2.140 -4.973 1.00 93.56 508 PRO A N 1
ATOM 4164 C CA . PRO A 1 508 ? 33.303 -3.363 -4.883 1.00 93.56 508 PRO A CA 1
ATOM 4165 C C . PRO A 1 508 ? 32.729 -3.632 -3.480 1.00 93.56 508 PRO A C 1
ATOM 4167 O O . PRO A 1 508 ? 31.991 -4.597 -3.301 1.00 93.56 508 PRO A O 1
ATOM 4170 N N . LEU A 1 509 ? 33.092 -2.835 -2.464 1.00 91.25 509 LEU A N 1
ATOM 4171 C CA . LEU A 1 509 ? 32.656 -3.040 -1.073 1.00 91.25 509 LEU A CA 1
ATOM 4172 C C . LEU A 1 509 ? 31.319 -2.370 -0.729 1.00 91.25 509 LEU A C 1
ATOM 4174 O O . LEU A 1 509 ? 30.818 -2.566 0.375 1.00 91.25 509 LEU A O 1
ATOM 4178 N N . PHE A 1 510 ? 30.728 -1.621 -1.661 1.00 87.06 510 PHE A N 1
ATOM 4179 C CA . PHE A 1 510 ? 29.409 -1.007 -1.505 1.00 87.06 510 PHE A CA 1
ATOM 4180 C C . PHE A 1 510 ? 28.432 -1.602 -2.532 1.00 87.06 510 PHE A C 1
ATOM 4182 O O . PHE A 1 510 ? 28.082 -0.929 -3.496 1.00 87.06 510 PHE A O 1
ATOM 4189 N N . PRO A 1 511 ? 28.005 -2.868 -2.347 1.00 89.44 511 PRO A N 1
ATOM 4190 C CA . PRO A 1 511 ? 27.145 -3.590 -3.291 1.00 89.44 511 PRO A CA 1
ATOM 4191 C C . PRO A 1 511 ? 25.673 -3.161 -3.263 1.00 89.44 511 PRO A C 1
ATOM 4193 O O . PRO A 1 511 ? 24.858 -3.750 -3.969 1.00 89.44 511 PRO A O 1
ATOM 4196 N N . ASN A 1 512 ? 25.323 -2.197 -2.407 1.00 88.56 512 ASN A N 1
ATOM 4197 C CA . ASN A 1 512 ? 23.955 -1.735 -2.234 1.00 88.56 512 ASN A CA 1
ATOM 4198 C C . ASN A 1 512 ? 23.664 -0.625 -3.239 1.00 88.56 512 ASN A C 1
ATOM 4200 O O . ASN A 1 512 ? 24.245 0.458 -3.165 1.00 88.56 512 ASN A O 1
ATOM 4204 N N . LEU A 1 513 ? 22.732 -0.898 -4.140 1.00 91.00 513 LEU A N 1
ATOM 4205 C CA . LEU A 1 513 ? 22.178 0.059 -5.081 1.00 91.00 513 LEU A CA 1
ATOM 4206 C C . LEU A 1 513 ? 20.808 0.509 -4.564 1.00 91.00 513 LEU A C 1
ATOM 4208 O O . LEU A 1 513 ? 20.072 -0.286 -3.977 1.00 91.00 513 LEU A O 1
ATOM 4212 N N . THR A 1 514 ? 20.468 1.790 -4.712 1.00 87.75 514 THR A N 1
ATOM 4213 C CA . THR A 1 514 ? 19.233 2.347 -4.141 1.00 87.75 514 THR A CA 1
ATOM 4214 C C . THR A 1 514 ? 18.481 3.224 -5.134 1.00 87.75 514 THR A C 1
ATOM 4216 O O . THR A 1 514 ? 19.065 4.104 -5.771 1.00 87.75 514 THR A O 1
ATOM 4219 N N . TRP A 1 515 ? 17.166 3.025 -5.189 1.00 87.50 515 TRP A N 1
ATOM 4220 C CA . TRP A 1 515 ? 16.214 3.799 -5.974 1.00 87.50 515 TRP A CA 1
ATOM 4221 C C . TRP A 1 515 ? 15.142 4.421 -5.077 1.00 87.50 515 TRP A C 1
ATOM 4223 O O . TRP A 1 515 ? 14.898 3.972 -3.955 1.00 87.50 515 TRP A O 1
ATOM 4233 N N . ARG A 1 516 ? 14.522 5.488 -5.586 1.00 83.31 516 ARG A N 1
ATOM 4234 C CA . ARG A 1 516 ? 13.424 6.230 -4.935 1.00 83.31 516 ARG A CA 1
ATOM 4235 C C . ARG A 1 516 ? 12.098 6.099 -5.671 1.00 83.31 516 ARG A C 1
ATOM 4237 O O . ARG A 1 516 ? 11.048 6.321 -5.088 1.00 83.31 516 ARG A O 1
ATOM 4244 N N . TYR A 1 517 ? 12.177 5.709 -6.931 1.00 84.31 517 TYR A N 1
ATOM 4245 C CA . TYR A 1 517 ? 11.065 5.418 -7.809 1.00 84.31 517 TYR A CA 1
ATOM 4246 C C . TYR A 1 517 ? 11.380 4.123 -8.544 1.00 84.31 517 TYR A C 1
ATOM 4248 O O . TYR A 1 517 ? 12.525 3.659 -8.537 1.00 84.31 517 TYR A O 1
ATOM 4256 N N . ILE A 1 518 ? 10.362 3.564 -9.177 1.00 85.56 518 ILE A N 1
ATOM 4257 C CA . ILE A 1 518 ? 10.511 2.415 -10.044 1.00 85.56 518 ILE A CA 1
ATOM 4258 C C . ILE A 1 518 ? 9.736 2.673 -11.328 1.00 85.56 518 ILE A C 1
ATOM 4260 O O . ILE A 1 518 ? 8.609 3.160 -11.288 1.00 85.56 518 ILE A O 1
ATOM 4264 N N . ASP A 1 519 ? 10.366 2.376 -12.454 1.00 89.12 519 ASP A N 1
ATOM 4265 C CA . ASP A 1 519 ? 9.747 2.386 -13.770 1.00 89.12 519 ASP A CA 1
ATOM 4266 C C . ASP A 1 519 ? 10.100 1.084 -14.498 1.00 89.12 519 ASP A C 1
ATOM 4268 O O . ASP A 1 519 ? 10.892 0.270 -14.006 1.00 89.12 519 ASP A O 1
ATOM 4272 N N . LYS A 1 520 ? 9.502 0.865 -15.672 1.00 91.94 520 LYS A N 1
ATOM 4273 C CA . LYS A 1 520 ? 9.716 -0.370 -16.430 1.00 91.94 520 LYS A CA 1
ATOM 4274 C C . LYS A 1 520 ? 11.190 -0.591 -16.790 1.00 91.94 520 LYS A C 1
ATOM 4276 O O . LYS A 1 520 ? 11.662 -1.722 -16.714 1.00 91.94 520 LYS A O 1
ATOM 4281 N N . LYS A 1 521 ? 11.922 0.473 -17.134 1.00 90.75 521 LYS A N 1
ATOM 4282 C CA . LYS A 1 521 ? 13.344 0.392 -17.494 1.00 90.75 521 LYS A CA 1
ATOM 4283 C C . LYS A 1 521 ? 14.181 -0.024 -16.286 1.00 90.75 521 LYS A C 1
ATOM 4285 O O . LYS A 1 521 ? 15.035 -0.896 -16.408 1.00 90.75 521 LYS A O 1
ATOM 4290 N N . GLU A 1 522 ? 13.929 0.565 -15.120 1.00 89.38 522 GLU A N 1
ATOM 4291 C CA . GLU A 1 522 ? 14.631 0.224 -13.883 1.00 89.38 522 GLU A CA 1
ATOM 4292 C C . GLU A 1 522 ? 14.316 -1.208 -13.428 1.00 89.38 522 GLU A C 1
ATOM 4294 O O . GLU A 1 522 ? 15.229 -1.918 -13.010 1.00 89.38 522 GLU A O 1
ATOM 4299 N N . VAL A 1 523 ? 13.074 -1.687 -13.585 1.00 94.69 523 VAL A N 1
ATOM 4300 C CA . VAL A 1 523 ? 12.726 -3.102 -13.342 1.00 94.69 523 VAL A CA 1
ATOM 4301 C C . VAL A 1 523 ? 13.558 -4.038 -14.215 1.00 94.69 523 VAL A C 1
ATOM 4303 O O . VAL A 1 523 ? 14.159 -4.978 -13.695 1.00 94.69 523 VAL A O 1
ATOM 4306 N N . GLU A 1 524 ? 13.626 -3.793 -15.525 1.00 95.81 524 GLU A N 1
ATOM 4307 C CA . GLU A 1 524 ? 14.398 -4.648 -16.437 1.00 95.81 524 GLU A CA 1
ATOM 4308 C C . GLU A 1 524 ? 15.898 -4.613 -16.138 1.00 95.81 524 GLU A C 1
ATOM 4310 O O . GLU A 1 524 ? 16.549 -5.657 -16.111 1.00 95.81 524 GLU A O 1
ATOM 4315 N N . ASN A 1 525 ? 16.424 -3.436 -15.812 1.00 93.50 525 ASN A N 1
ATOM 4316 C CA . ASN A 1 525 ? 17.802 -3.241 -15.379 1.00 93.50 525 ASN A CA 1
ATOM 4317 C C . ASN A 1 525 ? 18.137 -4.019 -14.096 1.00 93.50 525 ASN A C 1
ATOM 4319 O O . ASN A 1 525 ? 19.173 -4.682 -14.022 1.00 93.50 525 ASN A O 1
ATOM 4323 N N . ILE A 1 526 ? 17.263 -3.964 -13.086 1.00 95.12 526 ILE A N 1
ATOM 4324 C CA . ILE A 1 526 ? 17.431 -4.706 -11.829 1.00 95.12 526 ILE A CA 1
ATOM 4325 C C . ILE A 1 526 ? 17.411 -6.211 -12.104 1.00 95.12 526 ILE A C 1
ATOM 4327 O O . ILE A 1 526 ? 18.315 -6.920 -11.657 1.00 95.12 526 ILE A O 1
ATOM 4331 N N . LYS A 1 527 ? 16.427 -6.696 -12.872 1.00 97.00 527 LYS A N 1
ATOM 4332 C CA . LYS A 1 527 ? 16.323 -8.114 -13.249 1.00 97.00 527 LYS A CA 1
ATOM 4333 C C . LYS A 1 527 ? 17.581 -8.581 -13.978 1.00 97.00 527 LYS A C 1
ATOM 4335 O O . LYS A 1 527 ? 18.221 -9.534 -13.541 1.00 97.00 527 LYS A O 1
ATOM 4340 N N . GLY A 1 528 ? 18.004 -7.841 -15.004 1.00 96.81 528 GLY A N 1
ATOM 4341 C CA . GLY A 1 528 ? 19.204 -8.144 -15.781 1.00 96.81 528 GLY A CA 1
ATOM 4342 C C . GLY A 1 528 ? 20.477 -8.179 -14.932 1.00 96.81 528 GLY A C 1
ATOM 4343 O O . GLY A 1 528 ? 21.299 -9.079 -15.097 1.00 96.81 528 GLY A O 1
ATOM 4344 N N . LEU A 1 529 ? 20.631 -7.260 -13.973 1.00 96.19 529 LEU A N 1
ATOM 4345 C CA . LEU A 1 529 ? 21.788 -7.247 -13.077 1.00 96.19 529 LEU A CA 1
ATOM 4346 C C . LEU A 1 529 ? 21.822 -8.472 -12.151 1.00 96.19 529 LEU A C 1
ATOM 4348 O O . LEU A 1 529 ? 22.890 -9.050 -11.939 1.00 96.19 529 LEU A O 1
ATOM 4352 N N . PHE A 1 530 ? 20.676 -8.883 -11.602 1.00 96.31 530 PHE A N 1
ATOM 4353 C CA . PHE A 1 530 ? 20.599 -10.071 -10.747 1.00 96.31 530 PHE A CA 1
ATOM 4354 C C . PHE A 1 530 ? 20.743 -11.372 -11.548 1.00 96.31 530 PHE A C 1
ATOM 4356 O O . PHE A 1 530 ? 21.465 -12.261 -11.100 1.00 96.31 530 PHE A O 1
ATOM 4363 N N . ASP A 1 531 ? 20.171 -11.467 -12.749 1.00 96.25 531 ASP A N 1
ATOM 4364 C CA . ASP A 1 531 ? 20.373 -12.609 -13.654 1.00 96.25 531 ASP A CA 1
ATOM 4365 C C . ASP A 1 531 ? 21.842 -12.752 -14.076 1.00 96.25 531 ASP A C 1
ATOM 4367 O O . ASP A 1 531 ? 22.409 -13.854 -14.085 1.00 96.25 531 ASP A O 1
ATOM 4371 N N . PHE A 1 532 ? 22.501 -11.629 -14.367 1.00 96.56 532 PHE A N 1
ATOM 4372 C CA . PHE A 1 532 ? 23.931 -11.607 -14.644 1.00 96.56 532 PHE A CA 1
ATOM 4373 C C . PHE A 1 532 ? 24.738 -12.060 -13.420 1.00 96.56 532 PHE A C 1
ATOM 4375 O O . PHE A 1 532 ? 25.625 -12.911 -13.533 1.00 96.56 532 PHE A O 1
ATOM 4382 N N . ALA A 1 533 ? 24.392 -11.569 -12.225 1.00 94.56 533 ALA A N 1
ATOM 4383 C CA . ALA A 1 533 ? 25.039 -11.980 -10.983 1.00 94.56 533 ALA A CA 1
ATOM 4384 C C . ALA A 1 533 ? 24.861 -13.480 -10.688 1.00 94.56 533 ALA A C 1
ATOM 4386 O O . ALA A 1 533 ? 25.817 -14.133 -10.257 1.00 94.56 533 ALA A O 1
ATOM 4387 N N . GLU A 1 534 ? 23.685 -14.053 -10.957 1.00 93.75 534 GLU A N 1
ATOM 4388 C CA . GLU A 1 534 ? 23.430 -15.496 -10.877 1.00 93.75 534 GLU A CA 1
ATOM 4389 C C . GLU A 1 534 ? 24.310 -16.282 -11.852 1.00 93.75 534 GLU A C 1
ATOM 4391 O O . GLU A 1 534 ? 24.914 -17.291 -11.473 1.00 93.75 534 GLU A O 1
ATOM 4396 N N . THR A 1 535 ? 24.415 -15.811 -13.095 1.00 93.81 535 THR A N 1
ATOM 4397 C CA . THR A 1 535 ? 25.203 -16.451 -14.158 1.00 93.81 535 THR A CA 1
ATOM 4398 C C . THR A 1 535 ? 26.683 -16.489 -13.796 1.00 93.81 535 THR A C 1
ATOM 4400 O O . THR A 1 535 ? 27.285 -17.562 -13.721 1.00 93.81 535 THR A O 1
ATOM 4403 N N . VAL A 1 536 ? 27.254 -15.340 -13.446 1.00 92.38 536 VAL A N 1
ATOM 4404 C CA . VAL A 1 536 ? 28.661 -15.222 -13.049 1.00 92.38 536 VAL A CA 1
ATOM 4405 C C . VAL A 1 536 ? 28.955 -16.026 -11.773 1.00 92.38 536 VAL A C 1
ATOM 4407 O O . VAL A 1 536 ? 29.986 -16.692 -11.654 1.00 92.38 536 VAL A O 1
ATOM 4410 N N . SER A 1 537 ? 28.016 -16.056 -10.823 1.00 86.88 537 SER A N 1
ATOM 4411 C CA . SER A 1 537 ? 28.149 -16.866 -9.604 1.00 86.88 537 SER A CA 1
ATOM 4412 C C . SER A 1 537 ? 28.146 -18.376 -9.874 1.00 86.88 537 SER A C 1
ATOM 4414 O O . SER A 1 537 ? 28.663 -19.138 -9.050 1.00 86.88 537 SER A O 1
ATOM 4416 N N . LYS A 1 538 ? 27.565 -18.829 -10.994 1.00 86.12 538 LYS A N 1
ATOM 4417 C CA . LYS A 1 538 ? 27.618 -20.229 -11.440 1.00 86.12 538 LYS A CA 1
ATOM 4418 C C . LYS A 1 538 ? 28.932 -20.559 -12.147 1.00 86.12 538 LYS A C 1
ATOM 4420 O O . LYS A 1 538 ? 29.407 -21.669 -11.952 1.00 86.12 538 LYS A O 1
ATOM 4425 N N . ILE A 1 539 ? 29.554 -19.619 -12.861 1.00 79.44 539 ILE A N 1
ATOM 4426 C CA . ILE A 1 539 ? 30.873 -19.823 -13.495 1.00 79.44 539 ILE A CA 1
ATOM 4427 C C . ILE A 1 539 ? 31.946 -20.133 -12.443 1.00 79.44 539 ILE A C 1
ATOM 4429 O O . ILE A 1 539 ? 32.735 -21.045 -12.625 1.00 79.44 539 ILE A O 1
ATOM 4433 N N . LYS A 1 540 ? 31.912 -19.491 -11.267 1.00 64.75 540 LYS A N 1
ATOM 4434 C CA . LYS A 1 540 ? 32.795 -19.849 -10.132 1.00 64.75 540 LYS A CA 1
ATOM 4435 C C . LYS A 1 540 ? 32.590 -21.300 -9.624 1.00 64.75 540 LYS A C 1
ATOM 4437 O O . LYS A 1 540 ? 33.351 -21.760 -8.776 1.00 64.75 540 LYS A O 1
ATOM 4442 N N . ARG A 1 541 ? 31.522 -22.002 -10.040 1.00 57.62 541 ARG A N 1
ATOM 4443 C CA . ARG A 1 541 ? 31.219 -23.390 -9.630 1.00 57.62 541 ARG A CA 1
ATOM 4444 C C . ARG A 1 541 ? 31.836 -24.445 -10.554 1.00 57.62 541 ARG A C 1
ATOM 4446 O O . ARG A 1 541 ? 31.914 -25.587 -10.103 1.00 57.62 541 ARG A O 1
ATOM 4453 N N . SER A 1 542 ? 32.200 -24.084 -11.786 1.00 45.31 542 SER A N 1
ATOM 4454 C CA . SER A 1 542 ? 32.944 -24.915 -12.748 1.00 45.31 542 SER A CA 1
ATOM 4455 C C . SER A 1 542 ? 34.430 -24.621 -12.651 1.00 45.31 542 SER A C 1
ATOM 4457 O O . SER A 1 542 ? 35.210 -25.593 -12.685 1.00 45.31 542 SER A O 1
#

Foldseek 3Di:
DKAWPDKDKDWDAWWKWKFAKDKFALPPVPTCPVVVRVVCCVVVCVLVVLLPAPQFPAHSNKKKWKWAPDDPVRRITMTGIGTIGHPPRDHDPPMDMDTFHTAMKMKTKMKDFPPDPCSPPVPVVNSQVVCVVVQKHADCVRPGMKMWMQHCVQAVPCVVVVNGIGIIMIITGIDGHDDPVVVVVVVQCPPDFNDRQADQALLLLLLVLLLQQQFDQDDDDDPQADPLLLNLLQVLLNLVSVVCNVPVCLLPQDGHGDDFDEPPDDPPPCVVSVVSSVVSNVSVLVVLVVLLLLLVQFDADQLKTKHFCVSPPDDPVVQVSVVVSQWHWDDDPTTIITAGPRRSNNNSLSNLLNVDDDPDPSQSSSCSSSSPSDQQPDFPLRRCVSRAPHSVLSVLLRCLLVVVPWDWDAGPFGIKTWDADPPRWIWMWGWGAQSRHSLGTKTKTQQTPQLLLVVCLVVADLLLNVVCVVQFDFDPVPCPQPVPPPPPPDDASWDFDAHPNDTTTGHSVCRMGMDSHDDPSNSVSVSSSNVSSVVSSVVVVD